Protein AF-0000000085114166 (afdb_homodimer)

Secondary structure (DSSP, 8-state):
-PPPHHHHHHHHTS-HHHHHHHHTT-S---HHHHHHHHHHHHHHT----HHHHHHTT----EEEEEES-TTSHHHHHHHHHHHHHHHHTT-EEEEEE-TT-HHHHHHHHHHHHHTT-SEEEE--S----GGGGS--S-EEEESS---TTS-EEEE-HHHHHHHHHHHHHHTT--SEEEES-TT-TT-HHHHHHHHHHHHHHHTTPPPEEE---TTS-HHHHHHHHHHHHHTT--SEEEESSHHHHHHHHHHHHHHT--TTTT-EEEEEE--HHHHHH-TT-EEEEP-HHHHHHHHHHHHHHHHH-TTSPPS-SEEEE--EEE--GGG------/-PPPHHHHHHHHTS-HHHHHHHHTT-S---HHHHHHHHHHHHHHT----HHHHHHTT----EEEEEES-TTSHHHHHHHHHHHHHHHHTT-EEEEEE-TT-HHHHHHHHHHHHHTT-SEEEE--S----GGGGS--S-EEEESS---TTS-EEEE-HHHHHHHHHHHHHHTT--SEEEES-TT-TT-HHHHHHHHHHHHHHHTTPPPEEE---TTS-HHHHHHHHHHHHHTT--SEEEESSHHHHHHHHHHHHHHT--TTTT-EEEEEE--HHHHHH-TT-EEEEP-HHHHHHHHHHHHHHHHH-TTSPPS-SEEEE--EEE--GGG------

Foldseek 3Di:
DADDLVQLCVQLVHDSVLLVCLVVVHDDDDPSSNVSSVVSCVVSVHDPDLLVVVVVVDASLEEEEEEADCVPVLVVQLVVLLQVVSVVVVHHYDYHHCHQPLVSVLVSLVVCLVSVHQEYEYEYPYADNCCVVVSLHQYEYEQFDHDPQHFYEYAQLLVQLQVQLVLLVVLPWQQEEEEEACDDPGGSLVSSVNSVVVNCVVVVGDYHYFYDYPNDDLVVLLVSLLVVVVVLRGLEYEYSAVSSQVSNVVSCVVVVHDANPSHAYEHEAPRPVCCVPVVQHKYKHIPSNVSSVVRNVSNVVCSVPVPDGDPHRYHYHYIDIDDHRRSHPPVPD/DADDLVQLCVQLVHDSVLLVCLVVVHDDDDPVSNVSSVVSCVVSVHDPDLVVVVVVVDASLEEEEEEADCVPVLVVQLVVLLQVVSVVVVHHYDYHHCHQPLVSVLVSLVVCLVVVHQEYEYEYPYADNCCVVVSLHQYEYEQFDHDPQHFYEYAQLLVQLQVQLVLLVVLPWQQEEEEEACDDPGGSLVSSVNSVVVNCVVVVGDYHYFYDYPSDDLVVLLVSLLVVVVVLRGLEYEYSAVSSQVSNVVSCVVVVHDANPSHAYEHEACRPVCCVPVVQHKYKHDPSNVSSVVRNVSNVCCSVPVPDGDPHRYHYHYIDIDDHRRSHPPVPD

Radius of gyration: 27.54 Å; Cα contacts (8 Å, |Δi|>4): 1302; chains: 2; bounding box: 67×82×69 Å

Structure (mmCIF, N/CA/C/O backbone):
data_AF-0000000085114166-model_v1
#
loop_
_entity.id
_entity.type
_entity.pdbx_description
1 polymer 'Sucrose operon repressor'
#
loop_
_atom_site.group_PDB
_atom_site.id
_atom_site.type_symbol
_atom_site.label_atom_id
_atom_site.label_alt_id
_atom_site.label_comp_id
_atom_site.label_asym_id
_atom_site.label_entity_id
_atom_site.label_seq_id
_atom_site.pdbx_PDB_ins_code
_atom_site.Cartn_x
_atom_site.Cartn_y
_atom_site.Cartn_z
_atom_site.occupancy
_atom_site.B_iso_or_equiv
_atom_site.auth_seq_id
_atom_site.auth_comp_id
_atom_site.auth_asym_id
_atom_site.auth_atom_id
_atom_site.pdbx_PDB_model_num
ATOM 1 N N . MET A 1 1 ? 19.812 26.047 12.391 1 54.47 1 MET A N 1
ATOM 2 C CA . MET A 1 1 ? 18.562 26.766 12.648 1 54.47 1 MET A CA 1
ATOM 3 C C . MET A 1 1 ? 17.844 27.094 11.336 1 54.47 1 MET A C 1
ATOM 5 O O . MET A 1 1 ? 18.5 27.328 10.312 1 54.47 1 MET A O 1
ATOM 9 N N . ARG A 1 2 ? 16.5 26.766 11.281 1 66.38 2 ARG A N 1
ATOM 10 C CA . ARG A 1 2 ? 15.727 27.125 10.094 1 66.38 2 ARG A CA 1
ATOM 11 C C . ARG A 1 2 ? 15.664 28.641 9.914 1 66.38 2 ARG A C 1
ATOM 13 O O . ARG A 1 2 ? 15.414 29.375 10.875 1 66.38 2 ARG A O 1
ATOM 20 N N . PRO A 1 3 ? 16.125 29.125 8.695 1 72.38 3 PRO A N 1
ATOM 21 C CA . PRO A 1 3 ? 16.047 30.578 8.477 1 72.38 3 PRO A CA 1
ATOM 22 C C . PRO A 1 3 ? 14.633 31.109 8.656 1 72.38 3 PRO A C 1
ATOM 24 O O . PRO A 1 3 ? 13.656 30.422 8.352 1 72.38 3 PRO A O 1
ATOM 27 N N . LYS A 1 4 ? 14.523 32.25 9.281 1 81.62 4 LYS A N 1
ATOM 28 C CA . LYS A 1 4 ? 13.25 32.938 9.5 1 81.62 4 LYS A CA 1
ATOM 29 C C . LYS A 1 4 ? 13.078 34.094 8.531 1 81.62 4 LYS A C 1
ATOM 31 O O . LYS A 1 4 ? 14.023 34.5 7.84 1 81.62 4 LYS A O 1
ATOM 36 N N . LEU A 1 5 ? 11.875 34.469 8.516 1 83.75 5 LEU A N 1
ATOM 37 C CA . LEU A 1 5 ? 11.555 35.625 7.656 1 83.75 5 LEU A CA 1
ATOM 38 C C . LEU A 1 5 ? 12.469 36.781 7.945 1 83.75 5 LEU A C 1
ATOM 40 O O . LEU A 1 5 ? 12.875 37.5 7.031 1 83.75 5 LEU A O 1
ATOM 44 N N . THR A 1 6 ? 12.875 36.906 9.172 1 86.94 6 THR A N 1
ATOM 45 C CA . THR A 1 6 ? 13.734 38 9.594 1 86.94 6 THR A CA 1
ATOM 46 C C . THR A 1 6 ? 15.141 37.844 9.008 1 86.94 6 THR A C 1
ATOM 48 O O . THR A 1 6 ? 15.797 38.844 8.688 1 86.94 6 THR A O 1
ATOM 51 N N . ASP A 1 7 ? 15.539 36.625 8.859 1 89.81 7 ASP A N 1
ATOM 52 C CA . ASP A 1 7 ? 16.844 36.375 8.273 1 89.81 7 ASP A CA 1
ATOM 53 C C . ASP A 1 7 ? 16.875 36.781 6.801 1 89.81 7 ASP A C 1
ATOM 55 O O . ASP A 1 7 ? 17.859 37.312 6.324 1 89.81 7 ASP A O 1
ATOM 59 N N . VAL A 1 8 ? 15.781 36.406 6.184 1 90.94 8 VAL A N 1
ATOM 60 C CA . VAL A 1 8 ? 15.664 36.781 4.777 1 90.94 8 VAL A CA 1
ATOM 61 C C . VAL A 1 8 ? 15.664 38.312 4.652 1 90.94 8 VAL A C 1
ATOM 63 O O . VAL A 1 8 ? 16.344 38.875 3.783 1 90.94 8 VAL A O 1
ATOM 66 N N . ALA A 1 9 ? 14.969 38.969 5.5 1 91.12 9 ALA A N 1
ATOM 67 C CA . ALA A 1 9 ? 14.883 40.406 5.492 1 91.12 9 ALA A CA 1
ATOM 68 C C . ALA A 1 9 ? 16.266 41.031 5.688 1 91.12 9 ALA A C 1
ATOM 70 O O . ALA A 1 9 ? 16.641 41.969 4.953 1 91.12 9 ALA A O 1
ATOM 71 N N . LYS A 1 10 ? 16.969 40.531 6.617 1 92.38 10 LYS A N 1
ATOM 72 C CA . LYS A 1 10 ? 18.312 41.031 6.914 1 92.38 10 LYS A CA 1
ATOM 73 C C . LYS A 1 10 ? 19.25 40.844 5.723 1 92.38 10 LYS A C 1
ATOM 75 O O . LYS A 1 10 ? 19.984 41.75 5.34 1 92.38 10 LYS A O 1
ATOM 80 N N . LYS A 1 11 ? 19.156 39.719 5.176 1 92.94 11 LYS A N 1
ATOM 81 C CA . LYS A 1 11 ? 20.031 39.375 4.062 1 92.94 11 LYS A CA 1
ATOM 82 C C . LYS A 1 11 ? 19.688 40.219 2.824 1 92.94 11 LYS A C 1
ATOM 84 O O . LYS A 1 11 ? 20.578 40.625 2.08 1 92.94 11 LYS A O 1
ATOM 89 N N . ALA A 1 12 ? 18.469 40.344 2.611 1 92.25 12 ALA A N 1
ATOM 90 C CA . ALA A 1 12 ? 17.984 41.062 1.442 1 92.25 12 ALA A CA 1
ATOM 91 C C . ALA A 1 12 ? 18.062 42.562 1.673 1 92.25 12 ALA A C 1
ATOM 93 O O . ALA A 1 12 ? 17.969 43.344 0.727 1 92.25 12 ALA A O 1
ATOM 94 N N . GLY A 1 13 ? 18.219 43.031 2.83 1 93.06 13 GLY A N 1
ATOM 95 C CA . GLY A 1 13 ? 18.281 44.469 3.164 1 93.06 13 GLY A CA 1
ATOM 96 C C . GLY A 1 13 ? 16.938 45.156 3.109 1 93.06 13 GLY A C 1
ATOM 97 O O . GLY A 1 13 ? 16.844 46.281 2.654 1 93.06 13 GLY A O 1
ATOM 98 N N . VAL A 1 14 ? 15.938 44.438 3.391 1 92.69 14 VAL A N 1
ATOM 99 C CA . VAL A 1 14 ? 14.594 45 3.373 1 92.69 14 VAL A CA 1
ATOM 100 C C . VAL A 1 14 ? 13.875 44.656 4.684 1 92.69 14 VAL A C 1
ATOM 102 O O . VAL A 1 14 ? 14.438 44 5.555 1 92.69 14 VAL A O 1
ATOM 105 N N . SER A 1 15 ? 12.727 45.281 4.895 1 88.81 15 SER A N 1
ATOM 106 C CA . SER A 1 15 ? 11.938 44.969 6.086 1 88.81 15 SER A CA 1
ATOM 107 C C . SER A 1 15 ? 11.258 43.625 5.977 1 88.81 15 SER A C 1
ATOM 109 O O . SER A 1 15 ? 11.117 43.062 4.875 1 88.81 15 SER A O 1
ATOM 111 N N . LYS A 1 16 ? 10.812 43.062 7.188 1 90.19 16 LYS A N 1
ATOM 112 C CA . LYS A 1 16 ? 10.047 41.844 7.215 1 90.19 16 LYS A CA 1
ATOM 113 C C . LYS A 1 16 ? 8.773 41.938 6.383 1 90.19 16 LYS A C 1
ATOM 115 O O . LYS A 1 16 ? 8.375 41 5.699 1 90.19 16 LYS A O 1
ATOM 120 N N . THR A 1 17 ? 8.25 43.125 6.422 1 85.38 17 THR A N 1
ATOM 121 C CA . THR A 1 17 ? 7.008 43.406 5.703 1 85.38 17 THR A CA 1
ATOM 122 C C . THR A 1 17 ? 7.227 43.312 4.195 1 85.38 17 THR A C 1
ATOM 124 O O . THR A 1 17 ? 6.387 42.781 3.473 1 85.38 17 THR A O 1
ATOM 127 N N . THR A 1 18 ? 8.359 43.812 3.826 1 86.88 18 THR A N 1
ATOM 128 C CA . THR A 1 18 ? 8.68 43.75 2.402 1 86.88 18 THR A CA 1
ATOM 129 C C . THR A 1 18 ? 8.852 42.312 1.929 1 86.88 18 THR A C 1
ATOM 131 O O . THR A 1 18 ? 8.375 41.969 0.855 1 86.88 18 THR A O 1
ATOM 134 N N . VAL A 1 19 ? 9.508 41.5 2.777 1 88.12 19 VAL A N 1
ATOM 135 C CA . VAL A 1 19 ? 9.695 40.094 2.428 1 88.12 19 VAL A CA 1
ATOM 136 C C . VAL A 1 19 ? 8.344 39.406 2.303 1 88.12 19 VAL A C 1
ATOM 138 O O . VAL A 1 19 ? 8.094 38.656 1.339 1 88.12 19 VAL A O 1
ATOM 141 N N . SER A 1 20 ? 7.477 39.719 3.213 1 81.06 20 SER A N 1
ATOM 142 C CA . SER A 1 20 ? 6.137 39.125 3.209 1 81.06 20 SER A CA 1
ATOM 143 C C . SER A 1 20 ? 5.367 39.5 1.95 1 81.06 20 SER A C 1
ATOM 145 O O . SER A 1 20 ? 4.715 38.656 1.333 1 81.06 20 SER A O 1
ATOM 147 N N . ARG A 1 21 ? 5.539 40.75 1.624 1 78.88 21 ARG A N 1
ATOM 148 C CA . ARG A 1 21 ? 4.844 41.25 0.44 1 78.88 21 ARG A CA 1
ATOM 149 C C . ARG A 1 21 ? 5.375 40.562 -0.825 1 78.88 21 ARG A C 1
ATOM 151 O O . ARG A 1 21 ? 4.605 40.25 -1.729 1 78.88 21 ARG A O 1
ATOM 158 N N . VAL A 1 22 ? 6.645 40.312 -0.895 1 80.38 22 VAL A N 1
ATOM 159 C CA . VAL A 1 22 ? 7.266 39.688 -2.055 1 80.38 22 VAL A CA 1
ATOM 160 C C . VAL A 1 22 ? 6.781 38.25 -2.178 1 80.38 22 VAL A C 1
ATOM 162 O O . VAL A 1 22 ? 6.383 37.812 -3.258 1 80.38 22 VAL A O 1
ATOM 165 N N . ILE A 1 23 ? 6.754 37.594 -1.002 1 77.62 23 ILE A N 1
ATOM 166 C CA . ILE A 1 23 ? 6.414 36.188 -0.965 1 77.62 23 ILE A CA 1
ATOM 167 C C . ILE A 1 23 ? 4.941 36 -1.325 1 77.62 23 ILE A C 1
ATOM 169 O O . ILE A 1 23 ? 4.582 35.062 -2.035 1 77.62 23 ILE A O 1
ATOM 173 N N . ASN A 1 24 ? 4.109 37 -0.962 1 70.56 24 ASN A N 1
ATOM 174 C CA . ASN A 1 24 ? 2.668 36.875 -1.152 1 70.56 24 ASN A CA 1
ATOM 175 C C . ASN A 1 24 ? 2.188 37.688 -2.348 1 70.56 24 ASN A C 1
ATOM 177 O O . ASN A 1 24 ? 0.985 37.781 -2.602 1 70.56 24 ASN A O 1
ATOM 181 N N . ASN A 1 25 ? 3.117 38.188 -3.029 1 71.69 25 ASN A N 1
ATOM 182 C CA . ASN A 1 25 ? 2.83 39 -4.207 1 71.69 25 ASN A CA 1
ATOM 183 C C . ASN A 1 25 ? 1.743 40.031 -3.926 1 71.69 25 ASN A C 1
ATOM 185 O O . ASN A 1 25 ? 0.754 40.125 -4.656 1 71.69 25 ASN A O 1
ATOM 189 N N . TYR A 1 26 ? 1.965 40.656 -2.883 1 67.69 26 TYR A N 1
ATOM 190 C CA . TYR A 1 26 ? 1.022 41.656 -2.457 1 67.69 26 TYR A CA 1
ATOM 191 C C . TYR A 1 26 ? 1.657 43.062 -2.527 1 67.69 26 TYR A C 1
ATOM 193 O O . TYR A 1 26 ? 2.814 43.219 -2.139 1 67.69 26 TYR A O 1
ATOM 201 N N . GLY A 1 27 ? 0.946 43.969 -3.15 1 65.75 27 GLY A N 1
ATOM 202 C CA . GLY A 1 27 ? 1.396 45.344 -3.234 1 65.75 27 GLY A CA 1
ATOM 203 C C . GLY A 1 27 ? 2.447 45.562 -4.305 1 65.75 27 GLY A C 1
ATOM 204 O O . GLY A 1 27 ? 2.855 44.625 -4.984 1 65.75 27 GLY A O 1
ATOM 205 N N . TYR A 1 28 ? 2.688 46.875 -4.574 1 77 28 TYR A N 1
ATOM 206 C CA . TYR A 1 28 ? 3.711 47.219 -5.555 1 77 28 TYR A CA 1
ATOM 207 C C . TYR A 1 28 ? 5.109 47.031 -4.977 1 77 28 TYR A C 1
ATOM 209 O O . TYR A 1 28 ? 5.414 47.531 -3.895 1 77 28 TYR A O 1
ATOM 217 N N . ILE A 1 29 ? 5.918 46.094 -5.496 1 80.81 29 ILE A N 1
ATOM 218 C CA . ILE A 1 29 ? 7.324 45.906 -5.152 1 80.81 29 ILE A CA 1
ATOM 219 C C . ILE A 1 29 ? 8.172 45.906 -6.422 1 80.81 29 ILE A C 1
ATOM 221 O O . ILE A 1 29 ? 7.758 45.344 -7.449 1 80.81 29 ILE A O 1
ATOM 225 N N . SER A 1 30 ? 9.242 46.719 -6.434 1 86.62 30 SER A N 1
ATOM 226 C CA . SER A 1 30 ? 10.117 46.812 -7.598 1 86.62 30 SER A CA 1
ATOM 227 C C . SER A 1 30 ? 10.727 45.438 -7.926 1 86.62 30 SER A C 1
ATOM 229 O O . SER A 1 30 ? 10.898 44.625 -7.035 1 86.62 30 SER A O 1
ATOM 231 N N . GLU A 1 31 ? 11 45.25 -9.219 1 88.25 31 GLU A N 1
ATOM 232 C CA . GLU A 1 31 ? 11.609 44 -9.664 1 88.25 31 GLU A CA 1
ATOM 233 C C . GLU A 1 31 ? 12.969 43.781 -9.008 1 88.25 31 GLU A C 1
ATOM 235 O O . GLU A 1 31 ? 13.344 42.656 -8.695 1 88.25 31 GLU A O 1
ATOM 240 N N . LYS A 1 32 ? 13.641 44.844 -8.836 1 89.69 32 LYS A N 1
ATOM 241 C CA . LYS A 1 32 ? 14.953 44.781 -8.195 1 89.69 32 LYS A CA 1
ATOM 242 C C . LYS A 1 32 ? 14.836 44.219 -6.773 1 89.69 32 LYS A C 1
ATOM 244 O O . LYS A 1 32 ? 15.609 43.344 -6.375 1 89.69 32 LYS A O 1
ATOM 249 N N . THR A 1 33 ? 13.922 44.719 -6.066 1 90 33 THR A N 1
ATOM 250 C CA . THR A 1 33 ? 13.703 44.281 -4.691 1 90 33 THR A CA 1
ATOM 251 C C . THR A 1 33 ? 13.242 42.844 -4.648 1 90 33 THR A C 1
ATOM 253 O O . THR A 1 33 ? 13.688 42.062 -3.801 1 90 33 THR A O 1
ATOM 256 N N . ARG A 1 34 ? 12.422 42.406 -5.496 1 89.62 34 ARG A N 1
ATOM 257 C CA . ARG A 1 34 ? 11.93 41.031 -5.598 1 89.62 34 ARG A CA 1
ATOM 258 C C . ARG A 1 34 ? 13.078 40.062 -5.809 1 89.62 34 ARG A C 1
ATOM 260 O O . ARG A 1 34 ? 13.148 39.031 -5.141 1 89.62 34 ARG A O 1
ATOM 267 N N . GLN A 1 35 ? 13.922 40.469 -6.695 1 91.06 35 GLN A N 1
ATOM 268 C CA . GLN A 1 35 ? 15.047 39.594 -7.008 1 91.06 35 GLN A CA 1
ATOM 269 C C . GLN A 1 35 ? 15.984 39.469 -5.812 1 91.06 35 GLN A C 1
ATOM 271 O O . GLN A 1 35 ? 16.516 38.375 -5.559 1 91.06 35 GLN A O 1
ATOM 276 N N . ARG A 1 36 ? 16.172 40.562 -5.156 1 91.5 36 ARG A N 1
ATOM 277 C CA . ARG A 1 36 ? 17.016 40.531 -3.967 1 91.5 36 ARG A CA 1
ATOM 278 C C . ARG A 1 36 ? 16.438 39.594 -2.914 1 91.5 36 ARG A C 1
ATOM 280 O O . ARG A 1 36 ? 17.188 38.844 -2.271 1 91.5 36 ARG A O 1
ATOM 287 N N . VAL A 1 37 ? 15.172 39.656 -2.768 1 90.44 37 VAL A N 1
ATOM 288 C CA . VAL A 1 37 ? 14.5 38.844 -1.774 1 90.44 37 VAL A CA 1
ATOM 289 C C . VAL A 1 37 ? 14.586 37.375 -2.18 1 90.44 37 VAL A C 1
ATOM 291 O O . VAL A 1 37 ? 14.945 36.5 -1.368 1 90.44 37 VAL A O 1
ATOM 294 N N . TYR A 1 38 ? 14.383 37.125 -3.406 1 88.5 38 TYR A N 1
ATOM 295 C CA . TYR A 1 38 ? 14.438 35.719 -3.877 1 88.5 38 TYR A CA 1
ATOM 296 C C . TYR A 1 38 ? 15.852 35.188 -3.779 1 88.5 38 TYR A C 1
ATOM 298 O O . TYR A 1 38 ? 16.047 34 -3.451 1 88.5 38 TYR A O 1
ATOM 306 N N . ARG A 1 39 ? 16.781 35.969 -4.121 1 88.81 39 ARG A N 1
ATOM 307 C CA . ARG A 1 39 ? 18.172 35.562 -3.982 1 88.81 39 ARG A CA 1
ATOM 308 C C . ARG A 1 39 ? 18.516 35.219 -2.531 1 88.81 39 ARG A C 1
ATOM 310 O O . ARG A 1 39 ? 19.188 34.219 -2.252 1 88.81 39 ARG A O 1
ATOM 317 N N . ALA A 1 40 ? 18.078 36.125 -1.661 1 89.69 40 ALA A N 1
ATOM 318 C CA . ALA A 1 40 ? 18.312 35.875 -0.234 1 89.69 40 ALA A CA 1
ATOM 319 C C . ALA A 1 40 ? 17.641 34.594 0.228 1 89.69 40 ALA A C 1
ATOM 321 O O . ALA A 1 40 ? 18.219 33.812 0.992 1 89.69 40 ALA A O 1
ATOM 322 N N . MET A 1 41 ? 16.422 34.344 -0.264 1 85.5 41 MET A N 1
ATOM 323 C CA . MET A 1 41 ? 15.695 33.156 0.082 1 85.5 41 MET A CA 1
ATOM 324 C C . MET A 1 41 ? 16.438 31.906 -0.394 1 85.5 41 MET A C 1
ATOM 326 O O . MET A 1 41 ? 16.547 30.922 0.341 1 85.5 41 MET A O 1
ATOM 330 N N . LYS A 1 42 ? 16.953 31.984 -1.532 1 81.44 42 LYS A N 1
ATOM 331 C CA . LYS A 1 42 ? 17.688 30.875 -2.121 1 81.44 42 LYS A CA 1
ATOM 332 C C . LYS A 1 42 ? 18.969 30.594 -1.348 1 81.44 42 LYS A C 1
ATOM 334 O O . LYS A 1 42 ? 19.281 29.453 -1.037 1 81.44 42 LYS A O 1
ATOM 339 N N . GLU A 1 43 ? 19.641 31.672 -1.07 1 83.38 43 GLU A N 1
ATOM 340 C CA . GLU A 1 43 ? 20.906 31.547 -0.374 1 83.38 43 GLU A CA 1
ATOM 341 C C . GLU A 1 43 ? 20.719 30.969 1.026 1 83.38 43 GLU A C 1
ATOM 343 O O . GLU A 1 43 ? 21.562 30.219 1.514 1 83.38 43 GLU A O 1
ATOM 348 N N . LEU A 1 44 ? 19.609 31.391 1.588 1 80.56 44 LEU A N 1
ATOM 349 C CA . LEU A 1 44 ? 19.359 30.953 2.953 1 80.56 44 LEU A CA 1
ATOM 350 C C . LEU A 1 44 ? 18.578 29.641 2.963 1 80.56 44 LEU A C 1
ATOM 352 O O . LEU A 1 44 ? 18.312 29.078 4.027 1 80.56 44 LEU A O 1
ATOM 356 N N . ASN A 1 45 ? 18.203 29.234 1.764 1 75.44 45 ASN A N 1
ATOM 357 C CA . ASN A 1 45 ? 17.312 28.078 1.642 1 75.44 45 ASN A CA 1
ATOM 358 C C . ASN A 1 45 ? 16.031 28.266 2.457 1 75.44 45 ASN A C 1
ATOM 360 O O . ASN A 1 45 ? 15.641 27.359 3.209 1 75.44 45 ASN A O 1
ATOM 364 N N . TYR A 1 46 ? 15.594 29.5 2.32 1 74.5 46 TYR A N 1
ATOM 365 C CA . TYR A 1 46 ? 14.398 29.859 3.062 1 74.5 46 TYR A CA 1
ATOM 366 C C . TYR A 1 46 ? 13.133 29.469 2.305 1 74.5 46 TYR A C 1
ATOM 368 O O . TYR A 1 46 ? 13.031 29.688 1.096 1 74.5 46 TYR A O 1
ATOM 376 N N . GLN A 1 47 ? 12.25 28.734 3.031 1 72.62 47 GLN A N 1
ATOM 377 C CA . GLN A 1 47 ? 10.906 28.453 2.525 1 72.62 47 GLN A CA 1
ATOM 378 C C . GLN A 1 47 ? 9.844 29.109 3.402 1 72.62 47 GLN A C 1
ATOM 380 O O . GLN A 1 47 ? 9.898 29.016 4.629 1 72.62 47 GLN A O 1
ATOM 385 N N . PRO A 1 48 ? 8.922 29.938 2.688 1 69.12 48 PRO A N 1
ATOM 386 C CA . PRO A 1 48 ? 7.859 30.562 3.48 1 69.12 48 PRO A CA 1
ATOM 387 C C . PRO A 1 48 ? 7.102 29.547 4.34 1 69.12 48 PRO A C 1
ATOM 389 O O . PRO A 1 48 ? 6.852 28.422 3.9 1 69.12 48 PRO A O 1
ATOM 392 N N . ASN A 1 49 ? 6.926 29.984 5.59 1 67.38 49 ASN A N 1
ATOM 393 C CA . ASN A 1 49 ? 6.258 29.125 6.562 1 67.38 49 ASN A CA 1
ATOM 394 C C . ASN A 1 49 ? 4.77 29 6.262 1 67.38 49 ASN A C 1
ATOM 396 O O . ASN A 1 49 ? 4.004 29.938 6.465 1 67.38 49 ASN A O 1
ATOM 400 N N . SER A 1 50 ? 4.383 27.859 5.668 1 64.75 50 SER A N 1
ATOM 401 C CA . SER A 1 50 ? 2.984 27.641 5.332 1 64.75 50 SER A CA 1
ATOM 402 C C . SER A 1 50 ? 2.096 27.719 6.57 1 64.75 50 SER A C 1
ATOM 404 O O . SER A 1 50 ? 0.942 28.156 6.48 1 64.75 50 SER A O 1
ATOM 406 N N . LEU A 1 51 ? 2.689 27.391 7.668 1 62.94 51 LEU A N 1
ATOM 407 C CA . LEU A 1 51 ? 1.935 27.422 8.914 1 62.94 51 LEU A CA 1
ATOM 408 C C . LEU A 1 51 ? 1.592 28.859 9.297 1 62.94 51 LEU A C 1
ATOM 410 O O . LEU A 1 51 ? 0.466 29.141 9.719 1 62.94 51 LEU A O 1
ATOM 414 N N . ALA A 1 52 ? 2.609 29.656 9.148 1 59.66 52 ALA A N 1
ATOM 415 C CA . ALA A 1 52 ? 2.387 31.062 9.461 1 59.66 52 ALA A CA 1
ATOM 416 C C . ALA A 1 52 ? 1.31 31.656 8.562 1 59.66 52 ALA A C 1
ATOM 418 O O . ALA A 1 52 ? 0.471 32.438 9.023 1 59.66 52 ALA A O 1
ATOM 419 N N . ARG A 1 53 ? 1.377 31.203 7.406 1 61.34 53 ARG A N 1
ATOM 420 C CA . ARG A 1 53 ? 0.398 31.688 6.441 1 61.34 53 ARG A CA 1
ATOM 421 C C . ARG A 1 53 ? -1.005 31.203 6.793 1 61.34 53 ARG A C 1
ATOM 423 O O . ARG A 1 53 ? -1.98 31.938 6.633 1 61.34 53 ARG A O 1
ATOM 430 N N . SER A 1 54 ? -1.051 30.016 7.238 1 62.38 54 SER A N 1
ATOM 431 C CA . SER A 1 54 ? -2.34 29.406 7.566 1 62.38 54 SER A CA 1
ATOM 432 C C . SER A 1 54 ? -2.979 30.094 8.773 1 62.38 54 SER A C 1
ATOM 434 O O . SER A 1 54 ? -4.203 30.156 8.875 1 62.38 54 SER A O 1
ATOM 436 N N . LEU A 1 55 ? -2.174 30.688 9.547 1 58.75 55 LEU A N 1
ATOM 437 C CA . LEU A 1 55 ? -2.674 31.375 10.727 1 58.75 55 LEU A CA 1
ATOM 438 C C . LEU A 1 55 ? -3.4 32.656 10.344 1 58.75 55 LEU A C 1
ATOM 440 O O . LEU A 1 55 ? -4.23 33.156 11.102 1 58.75 55 LEU A O 1
ATOM 444 N N . HIS A 1 56 ? -3.066 33.062 9.195 1 53.59 56 HIS A N 1
ATOM 445 C CA . HIS A 1 56 ? -3.758 34.281 8.742 1 53.59 56 HIS A CA 1
ATOM 446 C C . HIS A 1 56 ? -4.941 33.938 7.848 1 53.59 56 HIS A C 1
ATOM 448 O O . HIS A 1 56 ? -5.293 34.719 6.953 1 53.59 56 HIS A O 1
ATOM 454 N N . GLY A 1 57 ? -5.402 32.781 8.094 1 58.28 57 GLY A N 1
ATOM 455 C CA . GLY A 1 57 ? -6.652 32.406 7.453 1 58.28 57 GLY A CA 1
ATOM 456 C C . GLY A 1 57 ? -6.453 31.719 6.125 1 58.28 57 GLY A C 1
ATOM 457 O O . GLY A 1 57 ? -7.422 31.375 5.449 1 58.28 57 GLY A O 1
ATOM 458 N N . LYS A 1 58 ? -5.223 31.531 5.867 1 63.44 58 LYS A N 1
ATOM 459 C CA . LYS A 1 58 ? -4.996 30.906 4.57 1 63.44 58 LYS A CA 1
ATOM 460 C C . LYS A 1 58 ? -5.047 29.375 4.676 1 63.44 58 LYS A C 1
ATOM 462 O O . LYS A 1 58 ? -4.926 28.828 5.77 1 63.44 58 LYS A O 1
ATOM 467 N N . SER A 1 59 ? -5.406 28.734 3.635 1 79.62 59 SER A N 1
ATOM 468 C CA . SER A 1 59 ? -5.508 27.281 3.496 1 79.62 59 SER A CA 1
ATOM 469 C C . SER A 1 59 ? -4.172 26.609 3.787 1 79.62 59 SER A C 1
ATOM 471 O O . SER A 1 59 ? -3.117 27.109 3.395 1 79.62 59 SER A O 1
ATOM 473 N N . THR A 1 60 ? -4.148 25.609 4.625 1 83.25 60 THR A N 1
ATOM 474 C CA . THR A 1 60 ? -2.945 24.844 4.938 1 83.25 60 THR A CA 1
ATOM 475 C C . THR A 1 60 ? -2.553 23.953 3.764 1 83.25 60 THR A C 1
ATOM 477 O O . THR A 1 60 ? -1.434 23.438 3.715 1 83.25 60 THR A O 1
ATOM 480 N N . HIS A 1 61 ? -3.475 23.703 2.83 1 89.94 61 HIS A N 1
ATOM 481 C CA . HIS A 1 61 ? -3.297 22.797 1.702 1 89.94 61 HIS A CA 1
ATOM 482 C C . HIS A 1 61 ? -2.963 21.391 2.178 1 89.94 61 HIS A C 1
ATOM 484 O O . HIS A 1 61 ? -2.156 20.688 1.556 1 89.94 61 HIS A O 1
ATOM 490 N N . LEU A 1 62 ? -3.5 21.031 3.377 1 92 62 LEU A N 1
ATOM 491 C CA . LEU A 1 62 ? -3.416 19.672 3.924 1 92 62 LEU A CA 1
ATOM 492 C C . LEU A 1 62 ? -4.758 18.969 3.824 1 92 62 LEU A C 1
ATOM 494 O O . LEU A 1 62 ? -5.805 19.562 4.086 1 92 62 LEU A O 1
ATOM 498 N N . ILE A 1 63 ? -4.688 17.781 3.332 1 96.75 63 ILE A N 1
ATOM 499 C CA . ILE A 1 63 ? -5.883 16.953 3.26 1 96.75 63 ILE A CA 1
ATOM 500 C C . ILE A 1 63 ? -5.672 15.672 4.07 1 96.75 63 ILE A C 1
ATOM 502 O O . ILE A 1 63 ? -4.629 15.023 3.963 1 96.75 63 ILE A O 1
ATOM 506 N N . GLY A 1 64 ? -6.598 15.352 4.988 1 97.19 64 GLY A N 1
ATOM 507 C CA . GLY A 1 64 ? -6.574 14.086 5.691 1 97.19 64 GLY A CA 1
ATOM 508 C C . GLY A 1 64 ? -7.152 12.938 4.879 1 97.19 64 GLY A C 1
ATOM 509 O O . GLY A 1 64 ? -8.188 13.102 4.223 1 97.19 64 GLY A O 1
ATOM 510 N N . ILE A 1 65 ? -6.453 11.859 4.855 1 97.88 65 ILE A N 1
ATOM 511 C CA . ILE A 1 65 ? -6.93 10.641 4.207 1 97.88 65 ILE A CA 1
ATOM 512 C C . ILE A 1 65 ? -7.074 9.531 5.242 1 97.88 65 ILE A C 1
ATOM 514 O O . ILE A 1 65 ? -6.082 9.062 5.809 1 97.88 65 ILE A O 1
ATOM 518 N N . ILE A 1 66 ? -8.297 9.047 5.496 1 96.75 66 ILE A N 1
ATOM 519 C CA . ILE A 1 66 ? -8.555 8.008 6.488 1 96.75 66 ILE A CA 1
ATOM 520 C C . ILE A 1 66 ? -9.039 6.742 5.797 1 96.75 66 ILE A C 1
ATOM 522 O O . ILE A 1 66 ? -10.172 6.688 5.309 1 96.75 66 ILE A O 1
ATOM 526 N N . PHE A 1 67 ? -8.281 5.746 5.766 1 95.94 67 PHE A N 1
ATOM 527 C CA . PHE A 1 67 ? -8.609 4.453 5.176 1 95.94 67 PHE A CA 1
ATOM 528 C C . PHE A 1 67 ? -8.18 3.312 6.09 1 95.94 67 PHE A C 1
ATOM 530 O O . PHE A 1 67 ? -7.414 3.523 7.031 1 95.94 67 PHE A O 1
ATOM 537 N N . PRO A 1 68 ? -8.625 2.109 5.82 1 93.44 68 PRO A N 1
ATOM 538 C CA . PRO A 1 68 ? -8.344 1.004 6.742 1 93.44 68 PRO A CA 1
ATOM 539 C C . PRO A 1 68 ? -6.867 0.629 6.789 1 93.44 68 PRO A C 1
ATOM 541 O O . PRO A 1 68 ? -6.305 0.452 7.875 1 93.44 68 PRO A O 1
ATOM 544 N N . SER A 1 69 ? -6.281 0.391 5.641 1 94.81 69 SER A N 1
ATOM 545 C CA . SER A 1 69 ? -4.891 -0.048 5.586 1 94.81 69 SER A CA 1
ATOM 546 C C . SER A 1 69 ? -4.336 0.057 4.168 1 94.81 69 SER A C 1
ATOM 548 O O . SER A 1 69 ? -4.961 -0.41 3.215 1 94.81 69 SER A O 1
ATOM 550 N N . ILE A 1 70 ? -3.145 0.593 4.059 1 96.5 70 ILE A N 1
ATOM 551 C CA . ILE A 1 70 ? -2.545 0.696 2.734 1 96.5 70 ILE A CA 1
ATOM 552 C C . ILE A 1 70 ? -1.807 -0.598 2.398 1 96.5 70 ILE A C 1
ATOM 554 O O . ILE A 1 70 ? -1.228 -0.728 1.318 1 96.5 70 ILE A O 1
ATOM 558 N N . MET A 1 71 ? -1.856 -1.601 3.311 1 96.06 71 MET A N 1
ATOM 559 C CA . MET A 1 71 ? -1.325 -2.918 2.973 1 96.06 71 MET A CA 1
ATOM 560 C C . MET A 1 71 ? -2.281 -3.668 2.051 1 96.06 71 MET A C 1
ATOM 562 O O . MET A 1 71 ? -1.896 -4.656 1.42 1 96.06 71 MET A O 1
ATOM 566 N N . ASN A 1 72 ? -3.547 -3.283 2.113 1 95.69 72 ASN A N 1
ATOM 567 C CA . ASN A 1 72 ? -4.5 -3.768 1.12 1 95.69 72 ASN A CA 1
ATOM 568 C C . ASN A 1 72 ? -4.297 -3.088 -0.231 1 95.69 72 ASN A C 1
ATOM 570 O O . ASN A 1 72 ? -4.406 -1.865 -0.338 1 95.69 72 ASN A O 1
ATOM 574 N N . PRO A 1 73 ? -4.027 -3.896 -1.258 1 97.75 73 PRO A N 1
ATOM 575 C CA . PRO A 1 73 ? -3.701 -3.295 -2.553 1 97.75 73 PRO A CA 1
ATOM 576 C C . PRO A 1 73 ? -4.801 -2.371 -3.068 1 97.75 73 PRO A C 1
ATOM 578 O O . PRO A 1 73 ? -4.52 -1.416 -3.797 1 97.75 73 PRO A O 1
ATOM 581 N N . PHE A 1 74 ? -6.043 -2.639 -2.695 1 97.25 74 PHE A N 1
ATOM 582 C CA . PHE A 1 74 ? -7.156 -1.803 -3.133 1 97.25 74 PHE A CA 1
ATOM 583 C C . PHE A 1 74 ? -7.027 -0.393 -2.57 1 97.25 74 PHE A C 1
ATOM 585 O O . PHE A 1 74 ? -7.062 0.586 -3.318 1 97.25 74 PHE A O 1
ATOM 592 N N . TYR A 1 75 ? -6.809 -0.287 -1.331 1 97.31 75 TYR A N 1
ATOM 593 C CA . TYR A 1 75 ? -6.688 1.017 -0.687 1 97.31 75 TYR A CA 1
ATOM 594 C C . TYR A 1 75 ? -5.363 1.681 -1.046 1 97.31 75 TYR A C 1
ATOM 596 O O . TYR A 1 75 ? -5.289 2.904 -1.178 1 97.31 75 TYR A O 1
ATOM 604 N N . ALA A 1 76 ? -4.316 0.883 -1.176 1 98.12 76 ALA A N 1
ATOM 605 C CA . ALA A 1 76 ? -3.027 1.44 -1.571 1 98.12 76 ALA A CA 1
ATOM 606 C C . ALA A 1 76 ? -3.125 2.148 -2.92 1 98.12 76 ALA A C 1
ATOM 608 O O . ALA A 1 76 ? -2.613 3.26 -3.082 1 98.12 76 ALA A O 1
ATOM 609 N N . GLU A 1 77 ? -3.768 1.492 -3.84 1 98.31 77 GLU A N 1
ATOM 610 C CA . GLU A 1 77 ? -3.904 2.066 -5.176 1 98.31 77 GLU A CA 1
ATOM 611 C C . GLU A 1 77 ? -4.789 3.311 -5.152 1 98.31 77 GLU A C 1
ATOM 613 O O . GLU A 1 77 ? -4.465 4.316 -5.785 1 98.31 77 GLU A O 1
ATOM 618 N N . LEU A 1 78 ? -5.887 3.238 -4.457 1 98.31 78 LEU A N 1
ATOM 619 C CA . LEU A 1 78 ? -6.773 4.395 -4.359 1 98.31 78 LEU A CA 1
ATOM 620 C C . LEU A 1 78 ? -6.055 5.574 -3.719 1 98.31 78 LEU A C 1
ATOM 622 O O . LEU A 1 78 ? -6.098 6.691 -4.242 1 98.31 78 LEU A O 1
ATOM 626 N N . VAL A 1 79 ? -5.375 5.352 -2.621 1 98 79 VAL A N 1
ATOM 627 C CA . VAL A 1 79 ? -4.684 6.406 -1.889 1 98 79 VAL A CA 1
ATOM 628 C C . VAL A 1 79 ? -3.588 7.012 -2.762 1 98 79 VAL A C 1
ATOM 630 O O . VAL A 1 79 ? -3.383 8.227 -2.76 1 98 79 VAL A O 1
ATOM 633 N N . GLN A 1 80 ? -2.887 6.176 -3.49 1 97.5 80 GLN A N 1
ATOM 634 C CA . GLN A 1 80 ? -1.839 6.691 -4.367 1 97.5 80 GLN A CA 1
ATOM 635 C C . GLN A 1 80 ? -2.42 7.605 -5.438 1 97.5 80 GLN A C 1
ATOM 637 O O . GLN A 1 80 ? -1.872 8.68 -5.707 1 97.5 80 GLN A O 1
ATOM 642 N N . ARG A 1 81 ? -3.477 7.191 -6.055 1 97.44 81 ARG A N 1
ATOM 643 C CA . ARG A 1 81 ? -4.105 8 -7.094 1 97.44 81 ARG A CA 1
ATOM 644 C C . ARG A 1 81 ? -4.598 9.328 -6.527 1 97.44 81 ARG A C 1
ATOM 646 O O . ARG A 1 81 ? -4.445 10.375 -7.16 1 97.44 81 ARG A O 1
ATOM 653 N N . VAL A 1 82 ? -5.164 9.258 -5.363 1 97.81 82 VAL A N 1
ATOM 654 C CA . VAL A 1 82 ? -5.641 10.461 -4.688 1 97.81 82 VAL A CA 1
ATOM 655 C C . VAL A 1 82 ? -4.461 11.375 -4.375 1 97.81 82 VAL A C 1
ATOM 657 O O . VAL A 1 82 ? -4.523 12.586 -4.617 1 97.81 82 VAL A O 1
ATOM 660 N N . GLU A 1 83 ? -3.406 10.797 -3.799 1 97 83 GLU A N 1
ATOM 661 C CA . GLU A 1 83 ? -2.217 11.562 -3.436 1 97 83 GLU A CA 1
ATOM 662 C C . GLU A 1 83 ? -1.621 12.266 -4.652 1 97 83 GLU A C 1
ATOM 664 O O . GLU A 1 83 ? -1.282 13.453 -4.59 1 97 83 GLU A O 1
ATOM 669 N N . GLU A 1 84 ? -1.521 11.562 -5.746 1 94.31 84 GLU A N 1
ATOM 670 C CA . GLU A 1 84 ? -0.938 12.125 -6.965 1 94.31 84 GLU A CA 1
ATOM 671 C C . GLU A 1 84 ? -1.764 13.297 -7.488 1 94.31 84 GLU A C 1
ATOM 673 O O . GLU A 1 84 ? -1.214 14.336 -7.844 1 94.31 84 GLU A O 1
ATOM 678 N N . LYS A 1 85 ? -3.01 13.125 -7.488 1 95.5 85 LYS A N 1
ATOM 679 C CA . LYS A 1 85 ? -3.895 14.172 -8 1 95.5 85 LYS A CA 1
ATOM 680 C C . LYS A 1 85 ? -3.902 15.383 -7.074 1 95.5 85 LYS A C 1
ATOM 682 O O . LYS A 1 85 ? -3.957 16.531 -7.543 1 95.5 85 LYS A O 1
ATOM 687 N N . LEU A 1 86 ? -3.908 15.164 -5.781 1 95.94 86 LEU A N 1
ATOM 688 C CA . LEU A 1 86 ? -3.873 16.266 -4.824 1 95.94 86 LEU A CA 1
ATOM 689 C C . LEU A 1 86 ? -2.541 17 -4.887 1 95.94 86 LEU A C 1
ATOM 691 O O . LEU A 1 86 ? -2.496 18.219 -4.75 1 95.94 86 LEU A O 1
ATOM 695 N N . PHE A 1 87 ? -1.476 16.234 -5.098 1 92.06 87 PHE A N 1
ATOM 696 C CA . PHE A 1 87 ? -0.168 16.859 -5.27 1 92.06 87 PHE A CA 1
ATOM 697 C C . PHE A 1 87 ? -0.178 17.828 -6.445 1 92.06 87 PHE A C 1
ATOM 699 O O . PHE A 1 87 ? 0.295 18.953 -6.332 1 92.06 87 PHE A O 1
ATOM 706 N N . ASP A 1 88 ? -0.74 17.391 -7.5 1 91 88 ASP A N 1
ATOM 707 C CA . ASP A 1 88 ? -0.825 18.219 -8.703 1 91 88 ASP A CA 1
ATOM 708 C C . ASP A 1 88 ? -1.649 19.469 -8.453 1 91 88 ASP A C 1
ATOM 710 O O . ASP A 1 88 ? -1.427 20.5 -9.086 1 91 88 ASP A O 1
ATOM 714 N N . ALA A 1 89 ? -2.527 19.375 -7.5 1 92 89 ALA A N 1
ATOM 715 C CA . ALA A 1 89 ? -3.389 20.516 -7.16 1 92 89 ALA A CA 1
ATOM 716 C C . ALA A 1 89 ? -2.764 21.375 -6.066 1 92 89 ALA A C 1
ATOM 718 O O . ALA A 1 89 ? -3.373 22.344 -5.602 1 92 89 ALA A O 1
ATOM 719 N N . GLY A 1 90 ? -1.547 20.984 -5.617 1 89.94 90 GLY A N 1
ATOM 720 C CA . GLY A 1 90 ? -0.824 21.781 -4.641 1 89.94 90 GLY A CA 1
ATOM 721 C C . GLY A 1 90 ? -1.138 21.391 -3.207 1 89.94 90 GLY A C 1
ATOM 722 O O . GLY A 1 90 ? -0.824 22.125 -2.273 1 89.94 90 GLY A O 1
ATOM 723 N N . TYR A 1 91 ? -1.849 20.219 -3.035 1 92.75 91 TYR A N 1
ATOM 724 C CA . TYR A 1 91 ? -2.188 19.734 -1.698 1 92.75 91 TYR A CA 1
ATOM 725 C C . TYR A 1 91 ? -1.248 18.625 -1.264 1 92.75 91 TYR A C 1
ATOM 727 O O . TYR A 1 91 ? -0.598 17.984 -2.1 1 92.75 91 TYR A O 1
ATOM 735 N N . LYS A 1 92 ? -1.221 18.484 0.016 1 92.06 92 LYS A N 1
ATOM 736 C CA . LYS A 1 92 ? -0.513 17.375 0.653 1 92.06 92 LYS A CA 1
ATOM 737 C C . LYS A 1 92 ? -1.464 16.516 1.483 1 92.06 92 LYS A C 1
ATOM 739 O O . LYS A 1 92 ? -2.533 16.984 1.887 1 92.06 92 LYS A O 1
ATOM 744 N N . ILE A 1 93 ? -0.96 15.305 1.69 1 96 93 ILE A N 1
ATOM 745 C CA . ILE A 1 93 ? -1.932 14.461 2.381 1 96 93 ILE A CA 1
ATOM 746 C C . ILE A 1 93 ? -1.335 13.953 3.691 1 96 93 ILE A C 1
ATOM 748 O O . ILE A 1 93 ? -0.145 13.641 3.758 1 96 93 ILE A O 1
ATOM 752 N N . ILE A 1 94 ? -2.129 13.977 4.723 1 95.69 94 ILE A N 1
ATOM 753 C CA . ILE A 1 94 ? -1.859 13.266 5.969 1 95.69 94 ILE A CA 1
ATOM 754 C C . ILE A 1 94 ? -2.516 11.883 5.926 1 95.69 94 ILE A C 1
ATOM 756 O O . ILE A 1 94 ? -3.736 11.773 5.785 1 95.69 94 ILE A O 1
ATOM 760 N N . LEU A 1 95 ? -1.702 10.836 5.992 1 97.12 95 LEU A N 1
ATOM 761 C CA . LEU A 1 95 ? -2.186 9.461 5.895 1 97.12 95 LEU A CA 1
ATOM 762 C C . LEU A 1 95 ? -2.615 8.938 7.262 1 97.12 95 LEU A C 1
ATOM 764 O O . LEU A 1 95 ? -1.85 9.008 8.227 1 97.12 95 LEU A O 1
ATOM 768 N N . CYS A 1 96 ? -3.855 8.438 7.332 1 96.06 96 CYS A N 1
ATOM 769 C CA . CYS A 1 96 ? -4.422 7.891 8.555 1 96.06 96 CYS A CA 1
ATOM 770 C C . CYS A 1 96 ? -4.938 6.473 8.328 1 96.06 96 CYS A C 1
ATOM 772 O O . CYS A 1 96 ? -5.973 6.281 7.691 1 96.06 96 CYS A O 1
ATOM 774 N N . ASN A 1 97 ? -4.281 5.504 8.898 1 94.19 97 ASN A N 1
ATOM 775 C CA . ASN A 1 97 ? -4.723 4.113 8.836 1 94.19 97 ASN A CA 1
ATOM 776 C C . ASN A 1 97 ? -5.598 3.754 10.039 1 94.19 97 ASN A C 1
ATOM 778 O O . ASN A 1 97 ? -5.082 3.443 11.117 1 94.19 97 ASN A O 1
ATOM 782 N N . SER A 1 98 ? -6.855 3.672 9.836 1 90.94 98 SER A N 1
ATOM 783 C CA . SER A 1 98 ? -7.797 3.545 10.945 1 90.94 98 SER A CA 1
ATOM 784 C C . SER A 1 98 ? -7.992 2.084 11.336 1 90.94 98 SER A C 1
ATOM 786 O O . SER A 1 98 ? -8.492 1.79 12.422 1 90.94 98 SER A O 1
ATOM 788 N N . ALA A 1 99 ? -7.59 1.204 10.477 1 84.44 99 ALA A N 1
ATOM 789 C CA . ALA A 1 99 ? -7.883 -0.202 10.742 1 84.44 99 ALA A CA 1
ATOM 790 C C . ALA A 1 99 ? -9.344 -0.39 11.141 1 84.44 99 ALA A C 1
ATOM 792 O O . ALA A 1 99 ? -10.234 0.283 10.602 1 84.44 99 ALA A O 1
ATOM 793 N N . GLN A 1 100 ? -9.719 -1.353 11.836 1 84.38 100 GLN A N 1
ATOM 794 C CA . GLN A 1 100 ? -11.07 -1.562 12.352 1 84.38 100 GLN A CA 1
ATOM 795 C C . GLN A 1 100 ? -11.203 -1.04 13.773 1 84.38 100 GLN A C 1
ATOM 797 O O . GLN A 1 100 ? -11.828 -1.683 14.625 1 84.38 100 GLN A O 1
ATOM 802 N N . ASN A 1 101 ? -10.547 0.138 14.016 1 89.81 101 ASN A N 1
ATOM 803 C CA . ASN A 1 101 ? -10.484 0.717 15.352 1 89.81 101 ASN A CA 1
ATOM 804 C C . ASN A 1 101 ? -11.195 2.064 15.414 1 89.81 101 ASN A C 1
ATOM 806 O O . ASN A 1 101 ? -10.648 3.082 14.992 1 89.81 101 ASN A O 1
ATOM 810 N N . LYS A 1 102 ? -12.375 2.096 16.016 1 91.25 102 LYS A N 1
ATOM 811 C CA . LYS A 1 102 ? -13.203 3.295 16.109 1 91.25 102 LYS A CA 1
ATOM 812 C C . LYS A 1 102 ? -12.492 4.398 16.875 1 91.25 102 LYS A C 1
ATOM 814 O O . LYS A 1 102 ? -12.555 5.57 16.5 1 91.25 102 LYS A O 1
ATOM 819 N N . LYS A 1 103 ? -11.906 3.988 17.953 1 91.12 103 LYS A N 1
ATOM 820 C CA . LYS A 1 103 ? -11.211 4.969 18.781 1 91.12 103 LYS A CA 1
ATOM 821 C C . LYS A 1 103 ? -10.078 5.633 18.016 1 91.12 103 LYS A C 1
ATOM 823 O O . LYS A 1 103 ? -9.898 6.852 18.078 1 91.12 103 LYS A O 1
ATOM 828 N N . LYS A 1 104 ? -9.352 4.832 17.328 1 90.94 104 LYS A N 1
ATOM 829 C CA . LYS A 1 104 ? -8.25 5.355 16.531 1 90.94 104 LYS A CA 1
ATOM 830 C C . LYS A 1 104 ? -8.766 6.324 15.469 1 90.94 104 LYS A C 1
ATOM 832 O O . LYS A 1 104 ? -8.156 7.367 15.227 1 90.94 104 LYS A O 1
ATOM 837 N N . GLU A 1 105 ? -9.82 5.945 14.875 1 93.31 105 GLU A N 1
ATOM 838 C CA . GLU A 1 105 ? -10.43 6.785 13.844 1 93.31 105 GLU A CA 1
ATOM 839 C C . GLU A 1 105 ? -10.867 8.125 14.422 1 93.31 105 GLU A C 1
ATOM 841 O O . GLU A 1 105 ? -10.664 9.172 13.805 1 93.31 105 GLU A O 1
ATOM 846 N N . ARG A 1 106 ? -11.438 8.148 15.578 1 89.69 106 ARG A N 1
ATOM 847 C CA . ARG A 1 106 ? -11.844 9.375 16.266 1 89.69 106 ARG A CA 1
ATOM 848 C C . ARG A 1 106 ? -10.633 10.242 16.578 1 89.69 106 ARG A C 1
ATOM 850 O O . ARG A 1 106 ? -10.68 11.469 16.406 1 89.69 106 ARG A O 1
ATOM 857 N N . ASP A 1 107 ? -9.664 9.57 17.031 1 88 107 ASP A N 1
ATOM 858 C CA . ASP A 1 107 ? -8.43 10.289 17.344 1 88 107 ASP A CA 1
ATOM 859 C C . ASP A 1 107 ? -7.844 10.953 16.094 1 88 107 ASP A C 1
ATOM 861 O O . ASP A 1 107 ? -7.316 12.062 16.172 1 88 107 ASP A O 1
ATOM 865 N N . TYR A 1 108 ? -7.957 10.273 14.961 1 90.69 108 TYR A N 1
ATOM 866 C CA . TYR A 1 108 ? -7.504 10.859 13.703 1 90.69 108 TYR A CA 1
ATOM 867 C C . TYR A 1 108 ? -8.305 12.109 13.367 1 90.69 108 TYR A C 1
ATOM 869 O O . TYR A 1 108 ? -7.734 13.125 12.953 1 90.69 108 TYR A O 1
ATOM 877 N N . LEU A 1 109 ? -9.594 12.039 13.531 1 89.31 109 LEU A N 1
ATOM 878 C CA . LEU A 1 109 ? -10.445 13.172 13.219 1 89.31 109 LEU A CA 1
ATOM 879 C C . LEU A 1 109 ? -10.07 14.383 14.062 1 89.31 109 LEU A C 1
ATOM 881 O O . LEU A 1 109 ? -9.906 15.492 13.539 1 89.31 109 LEU A O 1
ATOM 885 N N . LYS A 1 110 ? -9.867 14.18 15.328 1 83.75 110 LYS A N 1
ATOM 886 C CA . LYS A 1 110 ? -9.469 15.25 16.234 1 83.75 110 LYS A CA 1
ATOM 887 C C . LYS A 1 110 ? -8.125 15.844 15.836 1 83.75 110 LYS A C 1
ATOM 889 O O . LYS A 1 110 ? -7.957 17.062 15.82 1 83.75 110 LYS A O 1
ATOM 894 N N . MET A 1 111 ? -7.262 14.977 15.523 1 85.19 111 MET A N 1
ATOM 895 C CA . MET A 1 111 ? -5.918 15.391 15.133 1 85.19 111 MET A CA 1
ATOM 896 C C . MET A 1 111 ? -5.957 16.203 13.844 1 85.19 111 MET A C 1
ATOM 898 O O . MET A 1 111 ? -5.281 17.234 13.734 1 85.19 111 MET A O 1
ATOM 902 N N . LEU A 1 112 ? -6.711 15.797 12.891 1 89.44 112 LEU A N 1
ATOM 903 C CA . LEU A 1 112 ? -6.812 16.484 11.609 1 89.44 112 LEU A CA 1
ATOM 904 C C . LEU A 1 112 ? -7.426 17.875 11.789 1 89.44 112 LEU A C 1
ATOM 906 O O . LEU A 1 112 ? -6.973 18.844 11.172 1 89.44 112 LEU A O 1
ATOM 910 N N . ILE A 1 113 ? -8.383 17.953 12.641 1 83.5 113 ILE A N 1
ATOM 911 C CA . ILE A 1 113 ? -9.016 19.234 12.953 1 83.5 113 ILE A CA 1
ATOM 912 C C . ILE A 1 113 ? -7.992 20.156 13.617 1 83.5 113 ILE A C 1
ATOM 914 O O . ILE A 1 113 ? -7.859 21.328 13.242 1 83.5 113 ILE A O 1
ATOM 918 N N . ALA A 1 114 ? -7.32 19.594 14.57 1 77.44 114 ALA A N 1
ATOM 919 C CA . ALA A 1 114 ? -6.324 20.344 15.312 1 77.44 114 ALA A CA 1
ATOM 920 C C . ALA A 1 114 ? -5.238 20.891 14.383 1 77.44 114 ALA A C 1
ATOM 922 O O . ALA A 1 114 ? -4.664 21.953 14.633 1 77.44 114 ALA A O 1
ATOM 923 N N . ASN A 1 115 ? -5.023 20.203 13.266 1 81.25 115 ASN A N 1
ATOM 924 C CA . ASN A 1 115 ? -3.977 20.609 12.328 1 81.25 115 ASN A CA 1
ATOM 925 C C . ASN A 1 115 ? -4.535 21.453 11.188 1 81.25 115 ASN A C 1
ATOM 927 O O . ASN A 1 115 ? -3.844 21.719 10.203 1 81.25 115 ASN A O 1
ATOM 931 N N . GLN A 1 116 ? -5.738 21.766 11.312 1 81.62 116 GLN A N 1
ATOM 932 C CA . GLN A 1 116 ? -6.406 22.688 10.406 1 81.62 116 GLN A CA 1
ATOM 933 C C . GLN A 1 116 ? -6.336 22.203 8.961 1 81.62 116 GLN A C 1
ATOM 935 O O . GLN A 1 116 ? -5.988 22.953 8.055 1 81.62 116 GLN A O 1
ATOM 940 N N . VAL A 1 117 ? -6.559 20.906 8.766 1 90.31 117 VAL A N 1
ATOM 941 C CA . VAL A 1 117 ? -6.605 20.406 7.395 1 90.31 117 VAL A CA 1
ATOM 942 C C . VAL A 1 117 ? -7.766 21.062 6.648 1 90.31 117 VAL A C 1
ATOM 944 O O . VAL A 1 117 ? -8.766 21.453 7.258 1 90.31 117 VAL A O 1
ATOM 947 N N . ASP A 1 118 ? -7.574 21.156 5.34 1 92.75 118 ASP A N 1
ATOM 948 C CA . ASP A 1 118 ? -8.602 21.812 4.535 1 92.75 118 ASP A CA 1
ATOM 949 C C . ASP A 1 118 ? -9.781 20.891 4.289 1 92.75 118 ASP A C 1
ATOM 951 O O . ASP A 1 118 ? -10.898 21.344 4.031 1 92.75 118 ASP A O 1
ATOM 955 N N . GLY A 1 119 ? -9.578 19.641 4.324 1 95.75 119 GLY A N 1
ATOM 956 C CA . GLY A 1 119 ? -10.617 18.656 4.082 1 95.75 119 GLY A CA 1
ATOM 957 C C . GLY A 1 119 ? -10.164 17.234 4.359 1 95.75 119 GLY A C 1
ATOM 958 O O . GLY A 1 119 ? -8.992 17 4.68 1 95.75 119 GLY A O 1
ATOM 959 N N . ILE A 1 120 ? -11.148 16.297 4.309 1 96.81 120 ILE A N 1
ATOM 960 C CA . ILE A 1 120 ? -10.875 14.906 4.621 1 96.81 120 ILE A CA 1
ATOM 961 C C . ILE A 1 120 ? -11.531 14.008 3.576 1 96.81 120 ILE A C 1
ATOM 963 O O . ILE A 1 120 ? -12.664 14.25 3.154 1 96.81 120 ILE A O 1
ATOM 967 N N . ILE A 1 121 ? -10.828 13.086 3.072 1 97.94 121 ILE A N 1
ATOM 968 C CA . ILE A 1 121 ? -11.398 11.953 2.352 1 97.94 121 ILE A CA 1
ATOM 969 C C . ILE A 1 121 ? -11.359 10.703 3.234 1 97.94 121 ILE A C 1
ATOM 971 O O . ILE A 1 121 ? -10.289 10.305 3.711 1 97.94 121 ILE A O 1
ATOM 975 N N . ALA A 1 122 ? -12.516 10.109 3.473 1 96 122 ALA A N 1
ATOM 976 C CA . ALA A 1 122 ? -12.594 8.984 4.398 1 96 122 ALA A CA 1
ATOM 977 C C . ALA A 1 122 ? -13.266 7.781 3.74 1 96 122 ALA A C 1
ATOM 979 O O . ALA A 1 122 ? -14.273 7.93 3.041 1 96 122 ALA A O 1
ATOM 980 N N . GLY A 1 123 ? -12.648 6.641 3.752 1 93.5 123 GLY A N 1
ATOM 981 C CA . GLY A 1 123 ? -13.188 5.34 3.398 1 93.5 123 GLY A CA 1
ATOM 982 C C . GLY A 1 123 ? -12.898 4.273 4.438 1 93.5 123 GLY A C 1
ATOM 983 O O . GLY A 1 123 ? -12.023 3.428 4.238 1 93.5 123 GLY A O 1
ATOM 984 N N . THR A 1 124 ? -13.648 4.258 5.559 1 87.06 124 THR A N 1
ATOM 985 C CA . THR A 1 124 ? -13.352 3.402 6.699 1 87.06 124 THR A CA 1
ATOM 986 C C . THR A 1 124 ? -14.453 2.359 6.891 1 87.06 124 THR A C 1
ATOM 988 O O . THR A 1 124 ? -15.508 2.438 6.258 1 87.06 124 THR A O 1
ATOM 991 N N . HIS A 1 125 ? -14.156 1.403 7.703 1 80 125 HIS A N 1
ATOM 992 C CA . HIS A 1 125 ? -15.109 0.329 7.953 1 80 125 HIS A CA 1
ATOM 993 C C . HIS A 1 125 ? -15.938 0.609 9.195 1 80 125 HIS A C 1
ATOM 995 O O . HIS A 1 125 ? -16.938 -0.067 9.445 1 80 125 HIS A O 1
ATOM 1001 N N . ASN A 1 126 ? -15.492 1.628 9.93 1 78.62 126 ASN A N 1
ATOM 1002 C CA . ASN A 1 126 ? -16.125 1.857 11.227 1 78.62 126 ASN A CA 1
ATOM 1003 C C . ASN A 1 126 ? -17.438 2.631 11.086 1 78.62 126 ASN A C 1
ATOM 1005 O O . ASN A 1 126 ? -17.5 3.607 10.336 1 78.62 126 ASN A O 1
ATOM 1009 N N . LEU A 1 127 ? -18.469 2.166 11.703 1 76.06 127 LEU A N 1
ATOM 1010 C CA . LEU A 1 127 ? -19.781 2.797 11.641 1 76.06 127 LEU A CA 1
ATOM 1011 C C . LEU A 1 127 ? -20.094 3.533 12.938 1 76.06 127 LEU A C 1
ATOM 1013 O O . LEU A 1 127 ? -19.531 3.223 13.984 1 76.06 127 LEU A O 1
ATOM 1017 N N . GLY A 1 128 ? -20.844 4.504 12.789 1 77.94 128 GLY A N 1
ATOM 1018 C CA . GLY A 1 128 ? -21.391 5.152 13.977 1 77.94 128 GLY A CA 1
ATOM 1019 C C . GLY A 1 128 ? -20.438 6.148 14.602 1 77.94 128 GLY A C 1
ATOM 1020 O O . GLY A 1 128 ? -20.453 6.352 15.812 1 77.94 128 GLY A O 1
ATOM 1021 N N . ILE A 1 129 ? -19.5 6.625 13.898 1 85.94 129 ILE A N 1
ATOM 1022 C CA . ILE A 1 129 ? -18.609 7.66 14.406 1 85.94 129 ILE A CA 1
ATOM 1023 C C . ILE A 1 129 ? -19.281 9.023 14.312 1 85.94 129 ILE A C 1
ATOM 1025 O O . ILE A 1 129 ? -19.266 9.656 13.25 1 85.94 129 ILE A O 1
ATOM 1029 N N . GLU A 1 130 ? -19.734 9.539 15.344 1 84 130 GLU A N 1
ATOM 1030 C CA . GLU A 1 130 ? -20.562 10.734 15.391 1 84 130 GLU A CA 1
ATOM 1031 C C . GLU A 1 130 ? -19.75 11.992 15.078 1 84 130 GLU A C 1
ATOM 1033 O O . GLU A 1 130 ? -20.312 12.992 14.609 1 84 130 GLU A O 1
ATOM 1038 N N . GLU A 1 131 ? -18.5 11.852 15.32 1 83.38 131 GLU A N 1
ATOM 1039 C CA . GLU A 1 131 ? -17.625 13.008 15.125 1 83.38 131 GLU A CA 1
ATOM 1040 C C . GLU A 1 131 ? -17.672 13.5 13.68 1 83.38 131 GLU A C 1
ATOM 1042 O O . GLU A 1 131 ? -17.469 14.688 13.422 1 83.38 131 GLU A O 1
ATOM 1047 N N . TYR A 1 132 ? -18.031 12.641 12.727 1 88.62 132 TYR A N 1
ATOM 1048 C CA . TYR A 1 132 ? -18.094 13.031 11.32 1 88.62 132 TYR A CA 1
ATOM 1049 C C . TYR A 1 132 ? -19.188 14.07 11.102 1 88.62 132 TYR A C 1
ATOM 1051 O O . TYR A 1 132 ? -19.109 14.867 10.156 1 88.62 132 TYR A O 1
ATOM 1059 N N . LYS A 1 133 ? -20.141 14.141 11.914 1 82.44 133 LYS A N 1
ATOM 1060 C CA . LYS A 1 133 ? -21.266 15.055 11.773 1 82.44 133 LYS A CA 1
ATOM 1061 C C . LYS A 1 133 ? -20.891 16.469 12.227 1 82.44 133 LYS A C 1
ATOM 1063 O O . LYS A 1 133 ? -21.5 17.438 11.797 1 82.44 133 LYS A O 1
ATOM 1068 N N . ASN A 1 134 ? -19.859 16.562 13.008 1 76.69 134 ASN A N 1
ATOM 1069 C CA . ASN A 1 134 ? -19.594 17.828 13.68 1 76.69 134 ASN A CA 1
ATOM 1070 C C . ASN A 1 134 ? -18.188 18.344 13.406 1 76.69 134 ASN A C 1
ATOM 1072 O O . ASN A 1 134 ? -17.672 19.203 14.133 1 76.69 134 ASN A O 1
ATOM 1076 N N . VAL A 1 135 ? -17.562 17.797 12.414 1 74.62 135 VAL A N 1
ATOM 1077 C CA . VAL A 1 135 ? -16.156 18.109 12.18 1 74.62 135 VAL A CA 1
ATOM 1078 C C . VAL A 1 135 ? -16.031 19.516 11.594 1 74.62 135 VAL A C 1
ATOM 1080 O O . VAL A 1 135 ? -15.008 20.172 11.773 1 74.62 135 VAL A O 1
ATOM 1083 N N . GLY A 1 136 ? -17.047 20.078 10.992 1 76.31 136 GLY A N 1
ATOM 1084 C CA . GLY A 1 136 ? -17.016 21.422 10.438 1 76.31 136 GLY A CA 1
ATOM 1085 C C . GLY A 1 136 ? -16.031 21.562 9.289 1 76.31 136 GLY A C 1
ATOM 1086 O O . GLY A 1 136 ? -15.539 22.656 9.023 1 76.31 136 GLY A O 1
ATOM 1087 N N . LEU A 1 137 ? -15.562 20.5 8.727 1 86.75 137 LEU A N 1
ATOM 1088 C CA . LEU A 1 137 ? -14.664 20.484 7.578 1 86.75 137 LEU A CA 1
ATOM 1089 C C . LEU A 1 137 ? -15.297 19.75 6.398 1 86.75 137 LEU A C 1
ATOM 1091 O O . LEU A 1 137 ? -16.141 18.875 6.59 1 86.75 137 LEU A O 1
ATOM 1095 N N . PRO A 1 138 ? -14.867 20.25 5.18 1 94 138 PRO A N 1
ATOM 1096 C CA . PRO A 1 138 ? -15.297 19.469 4.023 1 94 138 PRO A CA 1
ATOM 1097 C C . PRO A 1 138 ? -14.852 18 4.109 1 94 138 PRO A C 1
ATOM 1099 O O . PRO A 1 138 ? -13.672 17.734 4.348 1 94 138 PRO A O 1
ATOM 1102 N N . ILE A 1 139 ? -15.789 17.109 4.02 1 94.94 139 ILE A N 1
ATOM 1103 C CA . ILE A 1 139 ? -15.508 15.68 4.023 1 94.94 139 ILE A CA 1
ATOM 1104 C C . ILE A 1 139 ? -16.203 15.016 2.838 1 94.94 139 ILE A C 1
ATOM 1106 O O . ILE A 1 139 ? -17.344 15.344 2.514 1 94.94 139 ILE A O 1
ATOM 1110 N N . VAL A 1 140 ? -15.539 14.195 2.139 1 96.94 140 VAL A N 1
ATOM 1111 C CA . VAL A 1 140 ? -16.109 13.297 1.14 1 96.94 140 VAL A CA 1
ATOM 1112 C C . VAL A 1 140 ? -15.828 11.844 1.528 1 96.94 140 VAL A C 1
ATOM 1114 O O . VAL A 1 140 ? -14.734 11.523 1.991 1 96.94 140 VAL A O 1
ATOM 1117 N N . SER A 1 141 ? -16.812 11.023 1.418 1 96.19 141 SER A N 1
ATOM 1118 C CA . SER A 1 141 ? -16.688 9.625 1.829 1 96.19 141 SER A CA 1
ATOM 1119 C C . SER A 1 141 ? -16.547 8.703 0.622 1 96.19 141 SER A C 1
ATOM 1121 O O . SER A 1 141 ? -17.203 8.914 -0.401 1 96.19 141 SER A O 1
ATOM 1123 N N . PHE A 1 142 ? -15.695 7.707 0.782 1 97 142 PHE A N 1
ATOM 1124 C CA . PHE A 1 142 ? -15.617 6.621 -0.192 1 97 142 PHE A CA 1
ATOM 1125 C C . PHE A 1 142 ? -16.312 5.371 0.33 1 97 142 PHE A C 1
ATOM 1127 O O . PHE A 1 142 ? -15.914 4.812 1.353 1 97 142 PHE A O 1
ATOM 1134 N N . ASP A 1 143 ? -17.344 4.984 -0.357 1 93.19 143 ASP A N 1
ATOM 1135 C CA . ASP A 1 143 ? -17.969 3.666 -0.304 1 93.19 143 ASP A CA 1
ATOM 1136 C C . ASP A 1 143 ? -18.734 3.471 1.005 1 93.19 143 ASP A C 1
ATOM 1138 O O . ASP A 1 143 ? -19.234 2.379 1.281 1 93.19 143 ASP A O 1
ATOM 1142 N N . ARG A 1 144 ? -18.812 4.535 1.855 1 90.12 144 ARG A N 1
ATOM 1143 C CA . ARG A 1 144 ? -19.484 4.418 3.146 1 90.12 144 ARG A CA 1
ATOM 1144 C C . ARG A 1 144 ? -20.375 5.625 3.408 1 90.12 144 ARG A C 1
ATOM 1146 O O . ARG A 1 144 ? -20 6.758 3.105 1 90.12 144 ARG A O 1
ATOM 1153 N N . TYR A 1 145 ? -21.469 5.305 3.996 1 89.06 145 TYR A N 1
ATOM 1154 C CA . TYR A 1 145 ? -22.328 6.383 4.484 1 89.06 145 TYR A CA 1
ATOM 1155 C C . TYR A 1 145 ? -21.875 6.852 5.863 1 89.06 145 TYR A C 1
ATOM 1157 O O . TYR A 1 145 ? -22.031 6.133 6.852 1 89.06 145 TYR A O 1
ATOM 1165 N N . LEU A 1 146 ? -21.391 8.047 5.891 1 88.5 146 LEU A N 1
ATOM 1166 C CA . LEU A 1 146 ? -20.891 8.555 7.164 1 88.5 146 LEU A CA 1
ATOM 1167 C C . LEU A 1 146 ? -21.906 9.477 7.82 1 88.5 146 LEU A C 1
ATOM 1169 O O . LEU A 1 146 ? -22.062 9.477 9.047 1 88.5 146 LEU A O 1
ATOM 1173 N N . SER A 1 147 ? -22.578 10.289 6.996 1 86.81 147 SER A N 1
ATOM 1174 C CA . SER A 1 147 ? -23.594 11.219 7.473 1 86.81 147 SER A CA 1
ATOM 1175 C C . SER A 1 147 ? -24.391 11.797 6.312 1 86.81 147 SER A C 1
ATOM 1177 O O . SER A 1 147 ? -24.016 11.633 5.148 1 86.81 147 SER A O 1
ATOM 1179 N N . GLU A 1 148 ? -25.453 12.469 6.66 1 87.06 148 GLU A N 1
ATOM 1180 C CA . GLU A 1 148 ? -26.328 13.047 5.652 1 87.06 148 GLU A CA 1
ATOM 1181 C C . GLU A 1 148 ? -25.672 14.227 4.949 1 87.06 148 GLU A C 1
ATOM 1183 O O . GLU A 1 148 ? -26.094 14.625 3.859 1 87.06 148 GLU A O 1
ATOM 1188 N N . THR A 1 149 ? -24.672 14.773 5.523 1 87.69 149 THR A N 1
ATOM 1189 C CA . THR A 1 149 ? -24.047 15.977 4.969 1 87.69 149 THR A CA 1
ATOM 1190 C C . THR A 1 149 ? -22.75 15.633 4.254 1 87.69 149 THR A C 1
ATOM 1192 O O . THR A 1 149 ? -22.078 16.516 3.73 1 87.69 149 THR A O 1
ATOM 1195 N N . ILE A 1 150 ? -22.406 14.352 4.227 1 92.75 150 ILE A N 1
ATOM 1196 C CA . ILE A 1 150 ? -21.156 13.914 3.611 1 92.75 150 ILE A CA 1
ATOM 1197 C C . ILE A 1 150 ? -21.453 13.109 2.35 1 92.75 150 ILE A C 1
ATOM 1199 O O . ILE A 1 150 ? -22.047 12.031 2.422 1 92.75 150 ILE A O 1
ATOM 1203 N N . PRO A 1 151 ? -21.109 13.703 1.215 1 95.31 151 PRO A N 1
ATOM 1204 C CA . PRO A 1 151 ? -21.344 12.945 -0.015 1 95.31 151 PRO A CA 1
ATOM 1205 C C . PRO A 1 151 ? -20.531 11.656 -0.083 1 95.31 151 PRO A C 1
ATOM 1207 O O . PRO A 1 151 ? -19.438 11.586 0.494 1 95.31 151 PRO A O 1
ATOM 1210 N N . THR A 1 152 ? -21.062 10.688 -0.793 1 95.94 152 THR A N 1
ATOM 1211 C CA . THR A 1 152 ? -20.438 9.375 -0.911 1 95.94 152 THR A CA 1
ATOM 1212 C C . THR A 1 152 ? -20.141 9.055 -2.371 1 95.94 152 THR A C 1
ATOM 1214 O O . THR A 1 152 ? -21 9.219 -3.238 1 95.94 152 THR A O 1
ATOM 1217 N N . VAL A 1 153 ? -18.938 8.703 -2.65 1 97.69 153 VAL A N 1
ATOM 1218 C CA . VAL A 1 153 ? -18.5 8.211 -3.953 1 97.69 153 VAL A CA 1
ATOM 1219 C C . VAL A 1 153 ? -18.25 6.707 -3.879 1 97.69 153 VAL A C 1
ATOM 1221 O O . VAL A 1 153 ? -17.656 6.215 -2.922 1 97.69 153 VAL A O 1
ATOM 1224 N N . SER A 1 154 ? -18.766 5.93 -4.781 1 97.44 154 SER A N 1
ATOM 1225 C CA . SER A 1 154 ? -18.562 4.484 -4.82 1 97.44 154 SER A CA 1
ATOM 1226 C C . SER A 1 154 ? -18.672 3.949 -6.246 1 97.44 154 SER A C 1
ATOM 1228 O O . SER A 1 154 ? -19.094 4.664 -7.152 1 97.44 154 SER A O 1
ATOM 1230 N N . CYS A 1 155 ? -18.172 2.748 -6.422 1 98.19 155 CYS A N 1
ATOM 1231 C CA . CYS A 1 155 ? -18.547 2.039 -7.641 1 98.19 155 CYS A CA 1
ATOM 1232 C C . CYS A 1 155 ? -19.938 1.441 -7.52 1 98.19 155 CYS A C 1
ATOM 1234 O O . CYS A 1 155 ? -20.547 1.482 -6.445 1 98.19 155 CYS A O 1
ATOM 1236 N N . ASP A 1 156 ? -20.484 0.982 -8.578 1 98.31 156 ASP A N 1
ATOM 1237 C CA . ASP A 1 156 ? -21.797 0.329 -8.57 1 98.31 156 ASP A CA 1
ATOM 1238 C C . ASP A 1 156 ? -21.688 -1.095 -8.031 1 98.31 156 ASP A C 1
ATOM 1240 O O . ASP A 1 156 ? -21.703 -2.059 -8.805 1 98.31 156 ASP A O 1
ATOM 1244 N N . ASN A 1 157 ? -21.656 -1.205 -6.754 1 97.38 157 ASN A N 1
ATOM 1245 C CA . ASN A 1 157 ? -21.516 -2.482 -6.062 1 97.38 157 ASN A CA 1
ATOM 1246 C C . ASN A 1 157 ? -22.641 -3.447 -6.422 1 97.38 157 ASN A C 1
ATOM 1248 O O . ASN A 1 157 ? -22.406 -4.645 -6.586 1 97.38 157 ASN A O 1
ATOM 1252 N N . TYR A 1 158 ? -23.828 -2.938 -6.484 1 97.44 158 TYR A N 1
ATOM 1253 C CA . TYR A 1 158 ? -24.984 -3.762 -6.824 1 97.44 158 TYR A CA 1
ATOM 1254 C C . TYR A 1 158 ? -24.812 -4.383 -8.203 1 97.44 158 TYR A C 1
ATOM 1256 O O . TYR A 1 158 ? -24.938 -5.602 -8.359 1 97.44 158 TYR A O 1
ATOM 1264 N N . GLN A 1 159 ? -24.5 -3.559 -9.156 1 98.56 159 GLN A N 1
ATOM 1265 C CA . GLN A 1 159 ? -24.297 -4.059 -10.516 1 98.56 159 GLN A CA 1
ATOM 1266 C C . GLN A 1 159 ? -23.109 -5.012 -10.578 1 98.56 159 GLN A C 1
ATOM 1268 O O . GLN A 1 159 ? -23.109 -5.969 -11.359 1 98.56 159 GLN A O 1
ATOM 1273 N N . GLY A 1 160 ? -22.109 -4.734 -9.766 1 98.69 160 GLY A N 1
ATOM 1274 C CA . GLY A 1 160 ? -20.984 -5.645 -9.688 1 98.69 160 GLY A CA 1
ATOM 1275 C C . GLY A 1 160 ? -21.359 -7.039 -9.234 1 98.69 160 GLY A C 1
ATOM 1276 O O . GLY A 1 160 ? -20.891 -8.031 -9.797 1 98.69 160 GLY A O 1
ATOM 1277 N N . GLY A 1 161 ? -22.219 -7.09 -8.211 1 98.06 161 GLY A N 1
ATOM 1278 C CA . GLY A 1 161 ? -22.719 -8.375 -7.758 1 98.06 161 GLY A CA 1
ATOM 1279 C C . GLY A 1 161 ? -23.484 -9.133 -8.82 1 98.06 161 GLY A C 1
ATOM 1280 O O . GLY A 1 161 ? -23.297 -10.336 -8.992 1 98.06 161 GLY A O 1
ATOM 1281 N N . ILE A 1 162 ? -24.297 -8.391 -9.539 1 98.75 162 ILE A N 1
ATOM 1282 C CA . ILE A 1 162 ? -25.078 -8.969 -10.633 1 98.75 162 ILE A CA 1
ATOM 1283 C C . ILE A 1 162 ? -24.125 -9.523 -11.695 1 98.75 162 ILE A C 1
ATOM 1285 O O . ILE A 1 162 ? -24.266 -10.68 -12.109 1 98.75 162 ILE A O 1
ATOM 1289 N N . THR A 1 163 ? -23.203 -8.703 -12.102 1 98.75 163 THR A N 1
ATOM 1290 C CA . THR A 1 163 ? -22.297 -9.039 -13.195 1 98.75 163 THR A CA 1
ATOM 1291 C C . THR A 1 163 ? -21.469 -10.273 -12.859 1 98.75 163 THR A C 1
ATOM 1293 O O . THR A 1 163 ? -21.328 -11.18 -13.68 1 98.75 163 THR A O 1
ATOM 1296 N N . ALA A 1 164 ? -20.922 -10.289 -11.664 1 98.69 164 ALA A N 1
ATOM 1297 C CA . ALA A 1 164 ? -20.109 -11.422 -11.234 1 98.69 164 ALA A CA 1
ATOM 1298 C C . ALA A 1 164 ? -20.906 -12.719 -11.273 1 98.69 164 ALA A C 1
ATOM 1300 O O . ALA A 1 164 ? -20.422 -13.742 -11.758 1 98.69 164 ALA A O 1
ATOM 1301 N N . THR A 1 165 ? -22.094 -12.656 -10.797 1 98.75 165 THR A N 1
ATOM 1302 C CA . THR A 1 165 ? -22.969 -13.82 -10.75 1 98.75 165 THR A CA 1
ATOM 1303 C C . THR A 1 165 ? -23.344 -14.273 -12.164 1 98.75 165 THR A C 1
ATOM 1305 O O . THR A 1 165 ? -23.266 -15.461 -12.477 1 98.75 165 THR A O 1
ATOM 1308 N N . LYS A 1 166 ? -23.719 -13.32 -12.945 1 98.44 166 LYS A N 1
ATOM 1309 C CA . LYS A 1 166 ? -24.109 -13.594 -14.32 1 98.44 166 LYS A CA 1
ATOM 1310 C C . LYS A 1 166 ? -22.969 -14.25 -15.102 1 98.44 166 LYS A C 1
ATOM 1312 O O . LYS A 1 166 ? -23.203 -15.203 -15.852 1 98.44 166 LYS A O 1
ATOM 1317 N N . GLU A 1 167 ? -21.766 -13.742 -14.969 1 98.25 167 GLU A N 1
ATOM 1318 C CA . GLU A 1 167 ? -20.609 -14.281 -15.664 1 98.25 167 GLU A CA 1
ATOM 1319 C C . GLU A 1 167 ? -20.344 -15.734 -15.281 1 98.25 167 GLU A C 1
ATOM 1321 O O . GLU A 1 167 ? -20.016 -16.562 -16.125 1 98.25 167 GLU A O 1
ATOM 1326 N N . LEU A 1 168 ? -20.5 -16.016 -13.992 1 98.38 168 LEU A N 1
ATOM 1327 C CA . LEU A 1 168 ? -20.328 -17.391 -13.539 1 98.38 168 LEU A CA 1
ATOM 1328 C C . LEU A 1 168 ? -21.391 -18.297 -14.148 1 98.38 168 LEU A C 1
ATOM 1330 O O . LEU A 1 168 ? -21.078 -19.406 -14.609 1 98.38 168 LEU A O 1
ATOM 1334 N N . TYR A 1 169 ? -22.625 -17.859 -14.164 1 98.12 169 TYR A N 1
ATOM 1335 C CA . TYR A 1 169 ? -23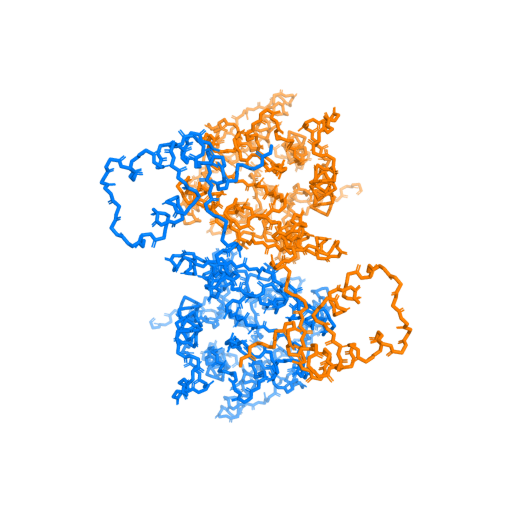.719 -18.625 -14.719 1 98.12 169 TYR A CA 1
ATOM 1336 C C . TYR A 1 169 ? -23.5 -18.891 -16.203 1 98.12 169 TYR A C 1
ATOM 1338 O O . TYR A 1 169 ? -23.672 -20.016 -16.672 1 98.12 169 TYR A O 1
ATOM 1346 N N . GLU A 1 170 ? -23.141 -17.812 -16.875 1 97.38 170 GLU A N 1
ATOM 1347 C CA . GLU A 1 170 ? -22.938 -17.922 -18.328 1 97.38 170 GLU A CA 1
ATOM 1348 C C . GLU A 1 170 ? -21.766 -18.875 -18.641 1 97.38 170 GLU A C 1
ATOM 1350 O O . GLU A 1 170 ? -21.766 -19.531 -19.672 1 97.38 170 GLU A O 1
ATOM 1355 N N . ALA A 1 171 ? -20.859 -19 -17.719 1 96.62 171 ALA A N 1
ATOM 1356 C CA . ALA A 1 171 ? -19.703 -19.891 -17.875 1 96.62 171 ALA A CA 1
ATOM 1357 C C . ALA A 1 171 ? -20.047 -21.328 -17.5 1 96.62 171 ALA A C 1
ATOM 1359 O O . ALA A 1 171 ? -19.234 -22.234 -17.656 1 96.62 171 ALA A O 1
ATOM 1360 N N . GLY A 1 172 ? -21.266 -21.516 -16.938 1 96.5 172 GLY A N 1
ATOM 1361 C CA . GLY A 1 172 ? -21.75 -22.875 -16.75 1 96.5 172 GLY A CA 1
ATOM 1362 C C . GLY A 1 172 ? -21.984 -23.234 -15.305 1 96.5 172 GLY A C 1
ATOM 1363 O O . GLY A 1 172 ? -22.469 -24.328 -15 1 96.5 172 GLY A O 1
ATOM 1364 N N . ALA A 1 173 ? -21.672 -22.359 -14.375 1 97.44 173 ALA A N 1
ATOM 1365 C CA . ALA A 1 173 ? -21.906 -22.641 -12.961 1 97.44 173 ALA A CA 1
ATOM 1366 C C . ALA A 1 173 ? -23.391 -22.641 -12.641 1 97.44 173 ALA A C 1
ATOM 1368 O O . ALA A 1 173 ? -24.172 -21.875 -13.219 1 97.44 173 ALA A O 1
ATOM 1369 N N . ARG A 1 174 ? -23.766 -23.469 -11.68 1 97.69 174 ARG A N 1
ATOM 1370 C CA . ARG A 1 174 ? -25.172 -23.578 -11.305 1 97.69 174 ARG A CA 1
ATOM 1371 C C . ARG A 1 174 ? -25.344 -23.578 -9.789 1 97.69 174 ARG A C 1
ATOM 1373 O O . ARG A 1 174 ? -26.422 -23.281 -9.281 1 97.69 174 ARG A O 1
ATOM 1380 N N . HIS A 1 175 ? -24.375 -23.953 -9.055 1 98.06 175 HIS A N 1
ATOM 1381 C CA . HIS A 1 175 ? -24.328 -23.875 -7.598 1 98.06 175 HIS A CA 1
ATOM 1382 C C . HIS A 1 175 ? -23.375 -22.781 -7.129 1 98.06 175 HIS A C 1
ATOM 1384 O O . HIS A 1 175 ? -22.312 -23.062 -6.574 1 98.06 175 HIS A O 1
ATOM 1390 N N . ILE A 1 176 ? -23.875 -21.594 -7.25 1 98.25 176 ILE A N 1
ATOM 1391 C CA . ILE A 1 176 ? -23.016 -20.406 -7.102 1 98.25 176 ILE A CA 1
ATOM 1392 C C . ILE A 1 176 ? -23.125 -19.875 -5.672 1 98.25 176 ILE A C 1
ATOM 1394 O O . ILE A 1 176 ? -24.219 -19.578 -5.195 1 98.25 176 ILE A O 1
ATOM 1398 N N . TYR A 1 177 ? -22 -19.781 -4.969 1 98 177 TYR A N 1
ATOM 1399 C CA . TYR A 1 177 ? -21.938 -19.25 -3.611 1 98 177 TYR A CA 1
ATOM 1400 C C . TYR A 1 177 ? -21.453 -17.812 -3.609 1 98 177 TYR A C 1
ATOM 1402 O O . TYR A 1 177 ? -20.625 -17.422 -4.434 1 98 177 TYR A O 1
ATOM 1410 N N . PHE A 1 178 ? -22.031 -17.031 -2.729 1 96.88 178 PHE A N 1
ATOM 1411 C CA . PHE A 1 178 ? -21.484 -15.734 -2.371 1 96.88 178 PHE A CA 1
ATOM 1412 C C . PHE A 1 178 ? -20.625 -15.828 -1.117 1 96.88 178 PHE A C 1
ATOM 1414 O O . PHE A 1 178 ? -21.094 -16.281 -0.069 1 96.88 178 PHE A O 1
ATOM 1421 N N . LEU A 1 179 ? -19.375 -15.43 -1.307 1 94.88 179 LEU A N 1
ATOM 1422 C CA . LEU A 1 179 ? -18.453 -15.469 -0.178 1 94.88 179 LEU A CA 1
ATOM 1423 C C . LEU A 1 179 ? -18.25 -14.07 0.404 1 94.88 179 LEU A C 1
ATOM 1425 O O . LEU A 1 179 ? -17.531 -13.25 -0.173 1 94.88 179 LEU A O 1
ATOM 1429 N N . GLY A 1 180 ? -18.781 -13.781 1.519 1 88 180 GLY A N 1
ATOM 1430 C CA . GLY A 1 180 ? -18.734 -12.492 2.191 1 88 180 GLY A CA 1
ATOM 1431 C C . GLY A 1 180 ? -19.578 -12.438 3.445 1 88 180 GLY A C 1
ATOM 1432 O O . GLY A 1 180 ? -20.109 -13.461 3.891 1 88 180 GLY A O 1
ATOM 1433 N N . ASN A 1 181 ? -19.609 -11.25 4.055 1 78.69 181 ASN A N 1
ATOM 1434 C CA . ASN A 1 181 ? -20.406 -11.102 5.266 1 78.69 181 ASN A CA 1
ATOM 1435 C C . ASN A 1 181 ? -21.859 -10.742 4.941 1 78.69 181 ASN A C 1
ATOM 1437 O O . ASN A 1 181 ? -22.109 -9.711 4.312 1 78.69 181 ASN A O 1
ATOM 1441 N N . PRO A 1 182 ? -22.812 -11.594 5.289 1 69.81 182 PRO A N 1
ATOM 1442 C CA . PRO A 1 182 ? -24.219 -11.297 4.98 1 69.81 182 PRO A CA 1
ATOM 1443 C C . PRO A 1 182 ? -24.781 -10.172 5.848 1 69.81 182 PRO A C 1
ATOM 1445 O O . PRO A 1 182 ? -25.812 -9.578 5.5 1 69.81 182 PRO A O 1
ATOM 1448 N N . HIS A 1 183 ? -24.203 -9.922 7.008 1 62.53 183 HIS A N 1
ATOM 1449 C CA . HIS A 1 183 ? -24.969 -9.133 7.961 1 62.53 183 HIS A CA 1
ATOM 1450 C C . HIS A 1 183 ? -24.281 -7.812 8.273 1 62.53 183 HIS A C 1
ATOM 1452 O O . HIS A 1 183 ? -24.406 -7.281 9.375 1 62.53 183 HIS A O 1
ATOM 1458 N N . GLN A 1 184 ? -23.719 -7.23 7.34 1 61.69 184 GLN A N 1
ATOM 1459 C CA . GLN A 1 184 ? -23.234 -5.961 7.883 1 61.69 184 GLN A CA 1
ATOM 1460 C C . GLN A 1 184 ? -23.859 -4.781 7.141 1 61.69 184 GLN A C 1
ATOM 1462 O O . GLN A 1 184 ? -23.453 -4.465 6.02 1 61.69 184 GLN A O 1
ATOM 1467 N N . SER A 1 185 ? -24.875 -4.301 7.871 1 61.81 185 SER A N 1
ATOM 1468 C CA . SER A 1 185 ? -25.547 -3.141 7.305 1 61.81 185 SER A CA 1
ATOM 1469 C C . SER A 1 185 ? -24.594 -1.973 7.113 1 61.81 185 SER A C 1
ATOM 1471 O O . SER A 1 185 ? -23.734 -1.719 7.969 1 61.81 185 SER A O 1
ATOM 1473 N N . GLY A 1 186 ? -24.656 -1.459 5.934 1 67.19 186 GLY A N 1
ATOM 1474 C CA . GLY A 1 186 ? -23.922 -0.24 5.641 1 67.19 186 GLY A CA 1
ATOM 1475 C C . GLY A 1 186 ? -22.594 -0.497 4.965 1 67.19 186 GLY A C 1
ATOM 1476 O O . GLY A 1 186 ? -21.828 0.438 4.707 1 67.19 186 GLY A O 1
ATOM 1477 N N . ASN A 1 187 ? -22.375 -1.694 4.715 1 77.69 187 ASN A N 1
ATOM 1478 C CA . ASN A 1 187 ? -21.156 -2.041 3.986 1 77.69 187 ASN A CA 1
ATOM 1479 C C . ASN A 1 187 ? -21.406 -2.156 2.486 1 77.69 187 ASN A C 1
ATOM 1481 O O . ASN A 1 187 ? -22.469 -2.637 2.068 1 77.69 187 ASN A O 1
ATOM 1485 N N . PRO A 1 188 ? -20.469 -1.586 1.745 1 79.62 188 PRO A N 1
ATOM 1486 C CA . PRO A 1 188 ? -20.641 -1.707 0.295 1 79.62 188 PRO A CA 1
ATOM 1487 C C . PRO A 1 188 ? -20.859 -3.148 -0.155 1 79.62 188 PRO A C 1
ATOM 1489 O O . PRO A 1 188 ? -21.547 -3.391 -1.149 1 79.62 188 PRO A O 1
ATOM 1492 N N . THR A 1 189 ? -20.375 -4.102 0.576 1 85.88 189 THR A N 1
ATOM 1493 C CA . THR A 1 189 ? -20.5 -5.516 0.23 1 85.88 189 THR A CA 1
ATOM 1494 C C . THR A 1 189 ? -21.953 -5.961 0.336 1 85.88 189 THR A C 1
ATOM 1496 O O . THR A 1 189 ? -22.359 -6.961 -0.271 1 85.88 189 THR A O 1
ATOM 1499 N N . ASP A 1 190 ? -22.734 -5.215 1.077 1 89.5 190 ASP A N 1
ATOM 1500 C CA . ASP A 1 190 ? -24.156 -5.523 1.168 1 89.5 190 ASP A CA 1
ATOM 1501 C C . ASP A 1 190 ? -24.844 -5.367 -0.188 1 89.5 190 ASP A C 1
ATOM 1503 O O . ASP A 1 190 ? -25.734 -6.148 -0.536 1 89.5 190 ASP A O 1
ATOM 1507 N N . LYS A 1 191 ? -24.422 -4.344 -0.856 1 93.94 191 LYS A N 1
ATOM 1508 C CA . LYS A 1 191 ? -24.984 -4.121 -2.188 1 93.94 191 LYS A CA 1
ATOM 1509 C C . LYS A 1 191 ? -24.516 -5.195 -3.166 1 93.94 191 LYS A C 1
ATOM 1511 O O . LYS A 1 191 ? -25.25 -5.582 -4.07 1 93.94 191 LYS A O 1
ATOM 1516 N N . ARG A 1 192 ? -23.281 -5.672 -3.039 1 96.12 192 ARG A N 1
ATOM 1517 C CA . ARG A 1 192 ? -22.797 -6.785 -3.846 1 96.12 192 ARG A CA 1
ATOM 1518 C C . ARG A 1 192 ? -23.625 -8.039 -3.596 1 96.12 192 ARG A C 1
ATOM 1520 O O . ARG A 1 192 ? -24.016 -8.734 -4.539 1 96.12 192 ARG A O 1
ATOM 1527 N N . LEU A 1 193 ? -23.875 -8.266 -2.291 1 95.56 193 LEU A N 1
ATOM 1528 C CA . LEU A 1 193 ? -24.703 -9.406 -1.918 1 95.56 193 LEU A CA 1
ATOM 1529 C C . LEU A 1 193 ? -26.109 -9.281 -2.506 1 95.56 193 LEU A C 1
ATOM 1531 O O . LEU A 1 193 ? -26.656 -10.258 -3.016 1 95.56 193 LEU A O 1
ATOM 1535 N N . LYS A 1 194 ? -26.672 -8.117 -2.369 1 96 194 LYS A N 1
ATOM 1536 C CA . LYS A 1 194 ? -28 -7.902 -2.939 1 96 194 LYS A CA 1
ATOM 1537 C C . LYS A 1 194 ? -28.016 -8.188 -4.438 1 96 194 LYS A C 1
ATOM 1539 O O . LYS A 1 194 ? -28.938 -8.82 -4.949 1 96 194 LYS A O 1
ATOM 1544 N N . GLY A 1 195 ? -26.984 -7.691 -5.156 1 97.62 195 GLY A N 1
ATOM 1545 C CA . GLY A 1 195 ? -26.844 -7.988 -6.574 1 97.62 195 GLY A CA 1
ATOM 1546 C C . GLY A 1 195 ? -26.781 -9.477 -6.867 1 97.62 195 GLY A C 1
ATOM 1547 O O . GLY A 1 195 ? -27.469 -9.969 -7.766 1 97.62 195 GLY A O 1
ATOM 1548 N N . TYR A 1 196 ? -26.016 -10.172 -6.066 1 97.88 196 TYR A N 1
ATOM 1549 C CA . TYR A 1 196 ? -25.938 -11.625 -6.168 1 97.88 196 TYR A CA 1
ATOM 1550 C C . TYR A 1 196 ? -27.297 -12.266 -5.973 1 97.88 196 TYR A C 1
ATOM 1552 O O . TYR A 1 196 ? -27.734 -13.086 -6.793 1 97.88 196 TYR A O 1
ATOM 1560 N N . CYS A 1 197 ? -27.938 -11.883 -4.91 1 97.5 197 CYS A N 1
ATOM 1561 C CA . CYS A 1 197 ? -29.219 -12.477 -4.566 1 97.5 197 CYS A CA 1
ATOM 1562 C C . CYS A 1 197 ? -30.25 -12.242 -5.672 1 97.5 197 CYS A C 1
ATOM 1564 O O . CYS A 1 197 ? -30.938 -13.172 -6.09 1 97.5 197 CYS A O 1
ATOM 1566 N N . ASP A 1 198 ? -30.344 -11.039 -6.117 1 98.31 198 ASP A N 1
ATOM 1567 C CA . ASP A 1 198 ? -31.328 -10.695 -7.133 1 98.31 198 ASP A CA 1
ATOM 1568 C C . ASP A 1 198 ? -31.062 -11.453 -8.43 1 98.31 198 ASP A C 1
ATOM 1570 O O . ASP A 1 198 ? -32 -11.906 -9.094 1 98.31 198 ASP A O 1
ATOM 1574 N N . GLU A 1 199 ? -29.797 -11.547 -8.797 1 98.69 199 GLU A N 1
ATOM 1575 C CA . GLU A 1 199 ? -29.453 -12.266 -10.023 1 98.69 199 GLU A CA 1
ATOM 1576 C C . GLU A 1 199 ? -29.734 -13.758 -9.883 1 98.69 199 GLU A C 1
ATOM 1578 O O . GLU A 1 199 ? -30.234 -14.383 -10.82 1 98.69 199 GLU A O 1
ATOM 1583 N N . ILE A 1 200 ? -29.453 -14.352 -8.766 1 98.69 200 ILE A N 1
ATOM 1584 C CA . ILE A 1 200 ? -29.734 -15.758 -8.5 1 98.69 200 ILE A CA 1
ATOM 1585 C C . ILE A 1 200 ? -31.234 -16.016 -8.594 1 98.69 200 ILE A C 1
ATOM 1587 O O . ILE A 1 200 ? -31.656 -17 -9.203 1 98.69 200 ILE A O 1
ATOM 1591 N N . ASP A 1 201 ? -31.953 -15.133 -8.016 1 98.62 201 ASP A N 1
ATOM 1592 C CA . ASP A 1 201 ? -33.406 -15.25 -8.062 1 98.62 201 ASP A CA 1
ATOM 1593 C C . ASP A 1 201 ? -33.938 -15.164 -9.492 1 98.62 201 ASP A C 1
ATOM 1595 O O . ASP A 1 201 ? -34.812 -15.938 -9.891 1 98.62 201 ASP A O 1
ATOM 1599 N N . ARG A 1 202 ? -33.438 -14.203 -10.172 1 98.44 202 ARG A N 1
ATOM 1600 C CA . ARG A 1 202 ? -33.812 -14.031 -11.57 1 98.44 202 ARG A CA 1
ATOM 1601 C C . ARG A 1 202 ? -33.531 -15.297 -12.375 1 98.44 202 ARG A C 1
ATOM 1603 O O . ARG A 1 202 ? -34.312 -15.664 -13.25 1 98.44 202 ARG A O 1
ATOM 1610 N N . LEU A 1 203 ? -32.5 -15.969 -12.07 1 98.12 203 LEU A N 1
ATOM 1611 C CA . LEU A 1 203 ? -32.062 -17.172 -12.773 1 98.12 203 LEU A CA 1
ATOM 1612 C C . LEU A 1 203 ? -32.75 -18.406 -12.227 1 98.12 203 LEU A C 1
ATOM 1614 O O . LEU A 1 203 ? -32.562 -19.516 -12.742 1 98.12 203 LEU A O 1
ATOM 1618 N N . LYS A 1 204 ? -33.5 -18.219 -11.18 1 98.19 204 LYS A N 1
ATOM 1619 C CA . LYS A 1 204 ? -34.25 -19.297 -10.523 1 98.19 204 LYS A CA 1
ATOM 1620 C C . LYS A 1 204 ? -33.312 -20.359 -9.969 1 98.19 204 LYS A C 1
ATOM 1622 O O . LYS A 1 204 ? -33.594 -21.562 -10.117 1 98.19 204 LYS A O 1
ATOM 1627 N N . LEU A 1 205 ? -32.219 -19.906 -9.469 1 98.19 205 LEU A N 1
ATOM 1628 C CA . LEU A 1 205 ? -31.281 -20.766 -8.773 1 98.19 205 LEU A CA 1
ATOM 1629 C C . LEU A 1 205 ? -31.422 -20.641 -7.258 1 98.19 205 LEU A C 1
ATOM 1631 O O . LEU A 1 205 ? -32.156 -19.781 -6.777 1 98.19 205 LEU A O 1
ATOM 1635 N N . THR A 1 206 ? -30.781 -21.531 -6.492 1 97.94 206 THR A N 1
ATOM 1636 C CA . THR A 1 206 ? -30.781 -21.469 -5.035 1 97.94 206 THR A CA 1
ATOM 1637 C C . THR A 1 206 ? -29.672 -20.547 -4.527 1 97.94 206 THR A C 1
ATOM 1639 O O . THR A 1 206 ? -28.531 -20.641 -4.965 1 97.94 206 THR A O 1
ATOM 1642 N N . ARG A 1 207 ? -30.047 -19.719 -3.68 1 96.38 207 ARG A N 1
ATOM 1643 C CA . ARG A 1 207 ? -29.062 -18.844 -3.045 1 96.38 207 ARG A CA 1
ATOM 1644 C C . ARG A 1 207 ? -28.156 -19.625 -2.107 1 96.38 207 ARG A C 1
ATOM 1646 O O . ARG A 1 207 ? -28.625 -20.5 -1.369 1 96.38 207 ARG A O 1
ATOM 1653 N N . HIS A 1 208 ? -26.906 -19.391 -2.16 1 96.19 208 HIS A N 1
ATOM 1654 C CA . HIS A 1 208 ? -25.922 -19.938 -1.238 1 96.19 208 HIS A CA 1
ATOM 1655 C C . HIS A 1 208 ? -24.969 -18.844 -0.749 1 96.19 208 HIS A C 1
ATOM 1657 O O . HIS A 1 208 ? -24.344 -18.156 -1.556 1 96.19 208 HIS A O 1
ATOM 1663 N N . THR A 1 209 ? -24.875 -18.672 0.549 1 93.94 209 THR A N 1
ATOM 1664 C CA . THR A 1 209 ? -23.922 -17.734 1.12 1 93.94 209 THR A CA 1
ATOM 1665 C C . THR A 1 209 ? -23 -18.422 2.123 1 93.94 209 THR A C 1
ATOM 1667 O O . THR A 1 209 ? -23.438 -19.328 2.834 1 93.94 209 THR A O 1
ATOM 1670 N N . HIS A 1 210 ? -21.797 -18.125 2.047 1 93.5 210 HIS A N 1
ATOM 1671 C CA . HIS A 1 210 ? -20.812 -18.578 3.021 1 93.5 210 HIS A CA 1
ATOM 1672 C C . HIS A 1 210 ? -20.078 -17.391 3.66 1 93.5 210 HIS A C 1
ATOM 1674 O O . HIS A 1 210 ? -19.5 -16.562 2.957 1 93.5 210 HIS A O 1
ATOM 1680 N N . THR A 1 211 ? -20.062 -17.375 4.969 1 89.38 211 THR A N 1
ATOM 1681 C CA . THR A 1 211 ? -19.594 -16.188 5.68 1 89.38 211 THR A CA 1
ATOM 1682 C C . THR A 1 211 ? -18.078 -16.203 5.816 1 89.38 211 THR A C 1
ATOM 1684 O O . THR A 1 211 ? -17.516 -17.172 6.324 1 89.38 211 THR A O 1
ATOM 1687 N N . VAL A 1 212 ? -17.484 -15.203 5.301 1 85.81 212 VAL A N 1
ATOM 1688 C CA . VAL A 1 212 ? -16.094 -14.852 5.543 1 85.81 212 VAL A CA 1
ATOM 1689 C C . VAL A 1 212 ? -15.984 -13.359 5.852 1 85.81 212 VAL A C 1
ATOM 1691 O O . VAL A 1 212 ? -16.281 -12.516 5.004 1 85.81 212 VAL A O 1
ATOM 1694 N N . SER A 1 213 ? -15.578 -13.078 7.059 1 77.19 213 SER A N 1
ATOM 1695 C CA . SER A 1 213 ? -15.539 -11.672 7.461 1 77.19 213 SER A CA 1
ATOM 1696 C C . SER A 1 213 ? -14.297 -10.977 6.91 1 77.19 213 SER A C 1
ATOM 1698 O O . SER A 1 213 ? -13.227 -11.578 6.832 1 77.19 213 SER A O 1
ATOM 1700 N N . PHE A 1 214 ? -14.484 -9.742 6.621 1 69.69 214 PHE A N 1
ATOM 1701 C CA . PHE A 1 214 ? -13.383 -8.914 6.133 1 69.69 214 PHE A CA 1
ATOM 1702 C C . PHE A 1 214 ? -12.32 -8.742 7.211 1 69.69 214 PHE A C 1
ATOM 1704 O O . PHE A 1 214 ? -11.141 -8.539 6.902 1 69.69 214 PHE A O 1
ATOM 1711 N N . THR A 1 215 ? -12.781 -8.82 8.414 1 72.88 215 THR A N 1
ATOM 1712 C CA . THR A 1 215 ? -11.891 -8.516 9.523 1 72.88 215 THR A CA 1
ATOM 1713 C C . THR A 1 215 ? -11.125 -9.766 9.961 1 72.88 215 THR A C 1
ATOM 1715 O O . THR A 1 215 ? -10.211 -9.68 10.781 1 72.88 215 THR A O 1
ATOM 1718 N N . GLU A 1 216 ? -11.547 -10.82 9.383 1 81.25 216 GLU A N 1
ATOM 1719 C CA . GLU A 1 216 ? -10.859 -12.062 9.734 1 81.25 216 GLU A CA 1
ATOM 1720 C C . GLU A 1 216 ? -9.469 -12.117 9.109 1 81.25 216 GLU A C 1
ATOM 1722 O O . GLU A 1 216 ? -9.234 -11.539 8.047 1 81.25 216 GLU A O 1
ATOM 1727 N N . SER A 1 217 ? -8.609 -12.773 9.836 1 88.12 217 SER A N 1
ATOM 1728 C CA . SER A 1 217 ? -7.281 -12.992 9.281 1 88.12 217 SER A CA 1
ATOM 1729 C C . SER A 1 217 ? -7.336 -13.891 8.055 1 88.12 217 SER A C 1
ATOM 1731 O O . SER A 1 217 ? -8.297 -14.641 7.871 1 88.12 217 SER A O 1
ATOM 1733 N N . ALA A 1 218 ? -6.352 -13.797 7.242 1 91.38 218 ALA A N 1
ATOM 1734 C CA . ALA A 1 218 ? -6.27 -14.633 6.047 1 91.38 218 ALA A CA 1
ATOM 1735 C C . ALA A 1 218 ? -6.281 -16.109 6.406 1 91.38 218 ALA A C 1
ATOM 1737 O O . ALA A 1 218 ? -6.859 -16.938 5.684 1 91.38 218 ALA A O 1
ATOM 1738 N N . SER A 1 219 ? -5.625 -16.453 7.512 1 91.62 219 SER A N 1
ATOM 1739 C CA . SER A 1 219 ? -5.574 -17.844 7.941 1 91.62 219 SER A CA 1
ATOM 1740 C C . SER A 1 219 ? -6.961 -18.375 8.297 1 91.62 219 SER A C 1
ATOM 1742 O O . SER A 1 219 ? -7.324 -19.484 7.934 1 91.62 219 SER A O 1
ATOM 1744 N N . LEU A 1 220 ? -7.711 -17.578 9 1 91.88 220 LEU A N 1
ATOM 1745 C CA . LEU A 1 220 ? -9.062 -17.953 9.375 1 91.88 220 LEU A CA 1
ATOM 1746 C C . LEU A 1 220 ? -9.961 -18.047 8.148 1 91.88 220 LEU A C 1
ATOM 1748 O O . LEU A 1 220 ? -10.781 -18.969 8.039 1 91.88 220 LEU A O 1
ATOM 1752 N N . LYS A 1 221 ? -9.797 -17.141 7.273 1 93.44 221 LYS A N 1
ATOM 1753 C CA . LYS A 1 221 ? -10.555 -17.188 6.023 1 93.44 221 LYS A CA 1
ATOM 1754 C C . LYS A 1 221 ? -10.242 -18.469 5.242 1 93.44 221 LYS A C 1
ATOM 1756 O O . LYS A 1 221 ? -11.148 -19.125 4.738 1 93.44 221 LYS A O 1
ATOM 1761 N N . SER A 1 222 ? -8.984 -18.75 5.18 1 94.56 222 SER A N 1
ATOM 1762 C CA . SER A 1 222 ? -8.539 -19.922 4.445 1 94.56 222 SER A CA 1
ATOM 1763 C C . SER A 1 222 ? -9.156 -21.203 5.016 1 94.56 222 SER A C 1
ATOM 1765 O O . SER A 1 222 ? -9.57 -22.078 4.27 1 94.56 222 SER A O 1
ATOM 1767 N N . PHE A 1 223 ? -9.227 -21.266 6.312 1 94.12 223 PHE A N 1
ATOM 1768 C CA . PHE A 1 223 ? -9.828 -22.422 6.977 1 94.12 223 PHE A CA 1
ATOM 1769 C C . PHE A 1 223 ? -11.297 -22.562 6.602 1 94.12 223 PHE A C 1
ATOM 1771 O O . PHE A 1 223 ? -11.75 -23.641 6.242 1 94.12 223 PHE A O 1
ATOM 1778 N N . SER A 1 224 ? -11.961 -21.469 6.684 1 94.19 224 SER A N 1
ATOM 1779 C CA . SER A 1 224 ? -13.383 -21.453 6.355 1 94.19 224 SER A CA 1
ATOM 1780 C C . SER A 1 224 ? -13.625 -21.828 4.898 1 94.19 224 SER A C 1
ATOM 1782 O O . SER A 1 224 ? -14.547 -22.578 4.586 1 94.19 224 SER A O 1
ATOM 1784 N N . ILE A 1 225 ? -12.836 -21.328 4 1 95.88 225 ILE A N 1
ATOM 1785 C CA . ILE A 1 225 ? -12.953 -21.578 2.566 1 95.88 225 ILE A CA 1
ATOM 1786 C C . ILE A 1 225 ? -12.695 -23.047 2.271 1 95.88 225 ILE A C 1
ATOM 1788 O O . ILE A 1 225 ? -13.43 -23.672 1.491 1 95.88 225 ILE A O 1
ATOM 1792 N N . LYS A 1 226 ? -11.719 -23.594 2.881 1 96.06 226 LYS A N 1
ATOM 1793 C CA . LYS A 1 226 ? -11.406 -25 2.684 1 96.06 226 LYS A CA 1
ATOM 1794 C C . LYS A 1 226 ? -12.562 -25.891 3.154 1 96.06 226 LYS A C 1
ATOM 1796 O O . LYS A 1 226 ? -12.852 -26.922 2.533 1 96.06 226 LYS A O 1
ATOM 1801 N N . GLU A 1 227 ? -13.125 -25.453 4.238 1 94.94 227 GLU A N 1
ATOM 1802 C CA . GLU A 1 227 ? -14.297 -26.188 4.723 1 94.94 227 GLU A CA 1
ATOM 1803 C C . GLU A 1 227 ? -15.406 -26.188 3.678 1 94.94 227 GLU A C 1
ATOM 1805 O O . GLU A 1 227 ? -16 -27.234 3.406 1 94.94 227 GLU A O 1
ATOM 1810 N N . LEU A 1 228 ? -15.672 -25.094 3.104 1 95.19 228 LEU A N 1
ATOM 1811 C CA . LEU A 1 228 ? -16.703 -24.984 2.068 1 95.19 228 LEU A CA 1
ATOM 1812 C C . LEU A 1 228 ? -16.359 -25.875 0.873 1 95.19 228 LEU A C 1
ATOM 1814 O O . LEU A 1 228 ? -17.203 -26.641 0.398 1 95.19 228 LEU A O 1
ATOM 1818 N N . LEU A 1 229 ? -15.133 -25.797 0.375 1 96.5 229 LEU A N 1
ATOM 1819 C CA . LEU A 1 229 ? -14.711 -26.469 -0.847 1 96.5 229 LEU A CA 1
ATOM 1820 C C . LEU A 1 229 ? -14.648 -27.984 -0.641 1 96.5 229 LEU A C 1
ATOM 1822 O O . LEU A 1 229 ? -14.844 -28.75 -1.586 1 96.5 229 LEU A O 1
ATOM 1826 N N . SER A 1 230 ? -14.398 -28.359 0.583 1 94.75 230 SER A N 1
ATOM 1827 C CA . SER A 1 230 ? -14.289 -29.797 0.879 1 94.75 230 SER A CA 1
ATOM 1828 C C . SER A 1 230 ? -15.648 -30.484 0.764 1 94.75 230 SER A C 1
ATOM 1830 O O . SER A 1 230 ? -15.711 -31.688 0.562 1 94.75 230 SER A O 1
ATOM 1832 N N . LYS A 1 231 ? -16.641 -29.672 0.875 1 90.75 231 LYS A N 1
ATOM 1833 C CA . LYS A 1 231 ? -17.984 -30.234 0.77 1 90.75 231 LYS A CA 1
ATOM 1834 C C . LYS A 1 231 ? -18.391 -30.422 -0.689 1 90.75 231 LYS A C 1
ATOM 1836 O O . LYS A 1 231 ? -19.375 -31.109 -0.983 1 90.75 231 LYS A O 1
ATOM 1841 N N . SER A 1 232 ? -17.625 -29.922 -1.647 1 76.06 232 SER A N 1
ATOM 1842 C CA . SER A 1 232 ? -17.75 -30.078 -3.094 1 76.06 232 SER A CA 1
ATOM 1843 C C . SER A 1 232 ? -19.141 -29.688 -3.574 1 76.06 232 SER A C 1
ATOM 1845 O O . SER A 1 232 ? -19.688 -30.328 -4.484 1 76.06 232 SER A O 1
ATOM 1847 N N . VAL A 1 233 ? -19.609 -28.672 -3.115 1 85.81 233 VAL A N 1
ATOM 1848 C CA . VAL A 1 233 ? -20.984 -28.312 -3.461 1 85.81 233 VAL A CA 1
ATOM 1849 C C . VAL A 1 233 ? -20.984 -27.078 -4.367 1 85.81 233 VAL A C 1
ATOM 1851 O O . VAL A 1 233 ? -21.844 -26.953 -5.242 1 85.81 233 VAL A O 1
ATOM 1854 N N . ALA A 1 234 ? -20 -26.328 -4.266 1 95.44 234 ALA A N 1
ATOM 1855 C CA . ALA A 1 234 ? -19.953 -25.094 -5.043 1 95.44 234 ALA A CA 1
ATOM 1856 C C . ALA A 1 234 ? -19.25 -25.312 -6.379 1 95.44 234 ALA A C 1
ATOM 1858 O O . ALA A 1 234 ? -18.219 -25.969 -6.441 1 95.44 234 ALA A O 1
ATOM 1859 N N . ASP A 1 235 ? -19.812 -24.875 -7.449 1 97.56 235 ASP A N 1
ATOM 1860 C CA . ASP A 1 235 ? -19.109 -24.906 -8.727 1 97.56 235 ASP A CA 1
ATOM 1861 C C . ASP A 1 235 ? -18.859 -23.484 -9.25 1 97.56 235 ASP A C 1
ATOM 1863 O O . ASP A 1 235 ? -18.344 -23.297 -10.352 1 97.56 235 ASP A O 1
ATOM 1867 N N . GLY A 1 236 ? -19.281 -22.453 -8.547 1 98.12 236 GLY A N 1
ATOM 1868 C CA . GLY A 1 236 ? -19.016 -21.047 -8.742 1 98.12 236 GLY A CA 1
ATOM 1869 C C . GLY A 1 236 ? -18.984 -20.25 -7.441 1 98.12 236 GLY A C 1
ATOM 1870 O O . GLY A 1 236 ? -19.766 -20.516 -6.535 1 98.12 236 GLY A O 1
ATOM 1871 N N . ILE A 1 237 ? -18.078 -19.375 -7.305 1 98.44 237 ILE A N 1
ATOM 1872 C CA . ILE A 1 237 ? -18.016 -18.547 -6.105 1 98.44 237 ILE A CA 1
ATOM 1873 C C . ILE A 1 237 ? -17.828 -17.078 -6.496 1 98.44 237 ILE A C 1
ATOM 1875 O O . ILE A 1 237 ? -16.891 -16.734 -7.219 1 98.44 237 ILE A O 1
ATOM 1879 N N . VAL A 1 238 ? -18.719 -16.266 -6.051 1 98.25 238 VAL A N 1
ATOM 1880 C CA . VAL A 1 238 ? -18.562 -14.82 -6.086 1 98.25 238 VAL A CA 1
ATOM 1881 C C . VAL A 1 238 ? -17.891 -14.344 -4.805 1 98.25 238 VAL A C 1
ATOM 1883 O O . VAL A 1 238 ? -18.469 -14.422 -3.719 1 98.25 238 VAL A O 1
ATOM 1886 N N . CYS A 1 239 ? -16.703 -13.867 -4.965 1 97.38 239 CYS A N 1
ATOM 1887 C CA . CYS A 1 239 ? -15.984 -13.352 -3.799 1 97.38 239 CYS A CA 1
ATOM 1888 C C . CYS A 1 239 ? -16.156 -11.844 -3.674 1 97.38 239 CYS A C 1
ATOM 1890 O O . CYS A 1 239 ? -16.25 -11.141 -4.68 1 97.38 239 CYS A O 1
ATOM 1892 N N . THR A 1 240 ? -16.125 -11.336 -2.492 1 94.44 240 THR A N 1
ATOM 1893 C CA . THR A 1 240 ? -16.391 -9.93 -2.221 1 94.44 240 THR A CA 1
ATOM 1894 C C . THR A 1 240 ? -15.203 -9.062 -2.621 1 94.44 240 THR A C 1
ATOM 1896 O O . THR A 1 240 ? -15.328 -7.844 -2.746 1 94.44 240 THR A O 1
ATOM 1899 N N . ASP A 1 241 ? -14.031 -9.641 -2.74 1 95.56 241 ASP A N 1
ATOM 1900 C CA . ASP A 1 241 ? -12.828 -8.914 -3.121 1 95.56 241 ASP A CA 1
ATOM 1901 C C . ASP A 1 241 ? -11.766 -9.867 -3.672 1 95.56 241 ASP A C 1
ATOM 1903 O O . ASP A 1 241 ? -11.867 -11.086 -3.502 1 95.56 241 ASP A O 1
ATOM 1907 N N . ASP A 1 242 ? -10.797 -9.352 -4.293 1 97.69 242 ASP A N 1
ATOM 1908 C CA . ASP A 1 242 ? -9.789 -10.141 -4.992 1 97.69 242 ASP A CA 1
ATOM 1909 C C . ASP A 1 242 ? -8.938 -10.945 -4.012 1 97.69 242 ASP A C 1
ATOM 1911 O O . ASP A 1 242 ? -8.516 -12.062 -4.32 1 97.69 242 ASP A O 1
ATOM 1915 N N . LEU A 1 243 ? -8.641 -10.398 -2.863 1 96.75 243 LEU A N 1
ATOM 1916 C CA . LEU A 1 243 ? -7.801 -11.109 -1.903 1 96.75 243 LEU A CA 1
ATOM 1917 C C . LEU A 1 243 ? -8.5 -12.367 -1.396 1 96.75 243 LEU A C 1
ATOM 1919 O O . LEU A 1 243 ? -7.863 -13.414 -1.229 1 96.75 243 LEU A O 1
ATOM 1923 N N . THR A 1 244 ? -9.773 -12.258 -1.145 1 96.12 244 THR A N 1
ATOM 1924 C CA . THR A 1 244 ? -10.555 -13.438 -0.782 1 96.12 244 THR A CA 1
ATOM 1925 C C . THR A 1 244 ? -10.555 -14.453 -1.921 1 96.12 244 THR A C 1
ATOM 1927 O O . THR A 1 244 ? -10.414 -15.656 -1.688 1 96.12 244 THR A O 1
ATOM 1930 N N . ALA A 1 245 ? -10.734 -13.938 -3.135 1 97.94 245 ALA A N 1
ATOM 1931 C CA . ALA A 1 245 ? -10.734 -14.812 -4.305 1 97.94 245 ALA A CA 1
ATOM 1932 C C . ALA A 1 245 ? -9.414 -15.562 -4.422 1 97.94 245 ALA A C 1
ATOM 1934 O O . ALA A 1 245 ? -9.391 -16.75 -4.777 1 97.94 245 ALA A O 1
ATOM 1935 N N . LEU A 1 246 ? -8.312 -14.883 -4.121 1 97.81 246 LEU A N 1
ATOM 1936 C CA . LEU A 1 246 ? -7 -15.508 -4.191 1 97.81 246 LEU A CA 1
ATOM 1937 C C . LEU A 1 246 ? -6.875 -16.625 -3.152 1 97.81 246 LEU A C 1
ATOM 1939 O O . LEU A 1 246 ? -6.23 -17.641 -3.402 1 97.81 246 LEU A O 1
ATOM 1943 N N . LEU A 1 247 ? -7.465 -16.422 -1.992 1 97.56 247 LEU A N 1
ATOM 1944 C CA . LEU A 1 247 ? -7.477 -17.469 -0.976 1 97.56 247 LEU A CA 1
ATOM 1945 C C . LEU A 1 247 ? -8.289 -18.672 -1.443 1 97.56 247 LEU A C 1
ATOM 1947 O O . LEU A 1 247 ? -7.941 -19.812 -1.144 1 97.56 247 LEU A O 1
ATOM 1951 N N . VAL A 1 248 ? -9.391 -18.406 -2.162 1 97.81 248 VAL A N 1
ATOM 1952 C CA . VAL A 1 248 ? -10.195 -19.484 -2.719 1 97.81 248 VAL A CA 1
ATOM 1953 C C . VAL A 1 248 ? -9.367 -20.281 -3.727 1 97.81 248 VAL A C 1
ATOM 1955 O O . VAL A 1 248 ? -9.367 -21.516 -3.699 1 97.81 248 VAL A O 1
ATOM 1958 N N . LEU A 1 249 ? -8.664 -19.578 -4.609 1 97.31 249 LEU A N 1
ATOM 1959 C CA . LEU A 1 249 ? -7.832 -20.234 -5.605 1 97.31 249 LEU A CA 1
ATOM 1960 C C . LEU A 1 249 ? -6.742 -21.062 -4.938 1 97.31 249 LEU A C 1
ATOM 1962 O O . LEU A 1 249 ? -6.438 -22.188 -5.379 1 97.31 249 LEU A O 1
ATOM 1966 N N . GLN A 1 250 ? -6.16 -20.531 -3.9 1 96.06 250 GLN A N 1
ATOM 1967 C CA . GLN A 1 250 ? -5.145 -21.25 -3.145 1 96.06 250 GLN A CA 1
ATOM 1968 C C . GLN A 1 250 ? -5.719 -22.531 -2.529 1 96.06 250 GLN A C 1
ATOM 1970 O O . GLN A 1 250 ? -5.121 -23.594 -2.631 1 96.06 250 GLN A O 1
ATOM 1975 N N . ALA A 1 251 ? -6.844 -22.391 -1.871 1 96.5 251 ALA A N 1
ATOM 1976 C CA . ALA A 1 251 ? -7.5 -23.531 -1.24 1 96.5 251 ALA A CA 1
ATOM 1977 C C . ALA A 1 251 ? -7.863 -24.594 -2.273 1 96.5 251 ALA A C 1
ATOM 1979 O O . ALA A 1 251 ? -7.691 -25.781 -2.025 1 96.5 251 ALA A O 1
ATOM 1980 N N . ALA A 1 252 ? -8.375 -24.141 -3.418 1 96.81 252 ALA A N 1
ATOM 1981 C CA . ALA A 1 252 ? -8.719 -25.078 -4.496 1 96.81 252 ALA A CA 1
ATOM 1982 C C . ALA A 1 252 ? -7.496 -25.875 -4.934 1 96.81 252 ALA A C 1
ATOM 1984 O O . ALA A 1 252 ? -7.574 -27.094 -5.086 1 96.81 252 ALA A O 1
ATOM 1985 N N . ARG A 1 253 ? -6.379 -25.172 -5.109 1 94.19 253 ARG A N 1
ATOM 1986 C CA . ARG A 1 253 ? -5.137 -25.828 -5.508 1 94.19 253 ARG A CA 1
ATOM 1987 C C . ARG A 1 253 ? -4.719 -26.875 -4.477 1 94.19 253 ARG A C 1
ATOM 1989 O O . ARG A 1 253 ? -4.332 -27.984 -4.832 1 94.19 253 ARG A O 1
ATOM 1996 N N . GLU A 1 254 ? -4.816 -26.531 -3.25 1 93.88 254 GLU A N 1
ATOM 1997 C CA . GLU A 1 254 ? -4.406 -27.422 -2.166 1 93.88 254 GLU A CA 1
ATOM 1998 C C . GLU A 1 254 ? -5.293 -28.656 -2.102 1 93.88 254 GLU A C 1
ATOM 2000 O O . GLU A 1 254 ? -4.836 -29.734 -1.73 1 93.88 254 GLU A O 1
ATOM 2005 N N . LEU A 1 255 ? -6.512 -28.484 -2.502 1 95.81 255 LEU A N 1
ATOM 2006 C CA . LEU A 1 255 ? -7.488 -29.578 -2.402 1 95.81 255 LEU A CA 1
ATOM 2007 C C . LEU A 1 255 ? -7.578 -30.344 -3.715 1 95.81 255 LEU A C 1
ATOM 2009 O O . LEU A 1 255 ? -8.359 -31.281 -3.83 1 95.81 255 LEU A O 1
ATOM 2013 N N . GLY A 1 256 ? -6.84 -29.859 -4.707 1 95 256 GLY A N 1
ATOM 2014 C CA . GLY A 1 256 ? -6.84 -30.531 -5.996 1 95 256 GLY A CA 1
ATOM 2015 C C . GLY A 1 256 ? -8.078 -30.234 -6.82 1 95 256 GLY A C 1
ATOM 2016 O O . GLY A 1 256 ? -8.477 -31.047 -7.66 1 95 256 GLY A O 1
ATOM 2017 N N . ILE A 1 257 ? -8.742 -29.156 -6.531 1 96.75 257 ILE A N 1
ATOM 2018 C CA . ILE A 1 257 ? -9.906 -28.703 -7.285 1 96.75 257 ILE A CA 1
ATOM 2019 C C . ILE A 1 257 ? -9.461 -27.875 -8.484 1 96.75 257 ILE A C 1
ATOM 2021 O O . ILE A 1 257 ? -8.75 -26.875 -8.336 1 96.75 257 ILE A O 1
ATOM 2025 N N . ASN A 1 258 ? -9.898 -28.266 -9.641 1 95.44 258 ASN A N 1
ATOM 2026 C CA . ASN A 1 258 ? -9.461 -27.594 -10.852 1 95.44 258 ASN A CA 1
ATOM 2027 C C . ASN A 1 258 ? -10.281 -26.328 -11.117 1 95.44 258 ASN A C 1
ATOM 2029 O O . ASN A 1 258 ? -11.516 -26.391 -11.141 1 95.44 258 ASN A O 1
ATOM 2033 N N . VAL A 1 259 ? -9.695 -25.312 -11.305 1 96.56 259 VAL A N 1
ATOM 2034 C CA . VAL A 1 259 ? -10.289 -24.047 -11.758 1 96.56 259 VAL A CA 1
ATOM 2035 C C . VAL A 1 259 ? -9.867 -23.766 -13.195 1 96.56 259 VAL A C 1
ATOM 2037 O O . VAL A 1 259 ? -8.68 -23.672 -13.492 1 96.56 259 VAL A O 1
ATOM 2040 N N . PRO A 1 260 ? -10.766 -23.703 -14.062 1 96.62 260 PRO A N 1
ATOM 2041 C CA . PRO A 1 260 ? -12.18 -23.375 -13.859 1 96.62 260 PRO A CA 1
ATOM 2042 C C . PRO A 1 260 ? -13.102 -24.578 -14.008 1 96.62 260 PRO A C 1
ATOM 2044 O O . PRO A 1 260 ? -14.32 -24.438 -13.914 1 96.62 260 PRO A O 1
ATOM 2047 N N . ASN A 1 261 ? -12.594 -25.703 -14.266 1 95.69 261 ASN A N 1
ATOM 2048 C CA . ASN A 1 261 ? -13.438 -26.812 -14.695 1 95.69 261 ASN A CA 1
ATOM 2049 C C . ASN A 1 261 ? -14.344 -27.281 -13.57 1 95.69 261 ASN A C 1
ATOM 2051 O O . ASN A 1 261 ? -15.516 -27.609 -13.805 1 95.69 261 ASN A O 1
ATOM 2055 N N . ASP A 1 262 ? -13.812 -27.438 -12.391 1 95.94 262 ASP A N 1
ATOM 2056 C CA . ASP A 1 262 ? -14.594 -27.891 -11.25 1 95.94 262 ASP A CA 1
ATOM 2057 C C . ASP A 1 262 ? -15.203 -26.719 -10.484 1 95.94 262 ASP A C 1
ATOM 2059 O O . ASP A 1 262 ? -16.25 -26.875 -9.844 1 95.94 262 ASP A O 1
ATOM 2063 N N . LEU A 1 263 ? -14.492 -25.641 -10.492 1 97.69 263 LEU A N 1
ATOM 2064 C CA . LEU A 1 263 ? -14.883 -24.453 -9.734 1 97.69 263 LEU A CA 1
ATOM 2065 C C . LEU A 1 263 ? -14.516 -23.188 -10.508 1 97.69 263 LEU A C 1
ATOM 2067 O O . LEU A 1 263 ? -13.414 -23.078 -11.047 1 97.69 263 LEU A O 1
ATOM 2071 N N . LYS A 1 264 ? -15.477 -22.328 -10.641 1 98.19 264 LYS A N 1
ATOM 2072 C CA . LYS A 1 264 ? -15.242 -21.016 -11.227 1 98.19 264 LYS A CA 1
ATOM 2073 C C . LYS A 1 264 ? -15.289 -19.922 -10.156 1 98.19 264 LYS A C 1
ATOM 2075 O O . LYS A 1 264 ? -16.109 -19.969 -9.242 1 98.19 264 LYS A O 1
ATOM 2080 N N . VAL A 1 265 ? -14.367 -18.969 -10.219 1 98.56 265 VAL A N 1
ATOM 2081 C CA . VAL A 1 265 ? -14.195 -18 -9.141 1 98.56 265 VAL A CA 1
ATOM 2082 C C . VAL A 1 265 ? -14.109 -16.594 -9.719 1 98.56 265 VAL A C 1
ATOM 2084 O O . VAL A 1 265 ? -13.438 -16.359 -10.719 1 98.56 265 VAL A O 1
ATOM 2087 N N . THR A 1 266 ? -14.812 -15.664 -9.141 1 98.62 266 THR A N 1
ATOM 2088 C CA . THR A 1 266 ? -14.68 -14.25 -9.461 1 98.62 266 THR A CA 1
ATOM 2089 C C . THR A 1 266 ? -14.266 -13.453 -8.227 1 98.62 266 THR A C 1
ATOM 2091 O O . THR A 1 266 ? -14.656 -13.781 -7.109 1 98.62 266 THR A O 1
ATOM 2094 N N . GLY A 1 267 ? -13.453 -12.508 -8.5 1 98.31 267 GLY A N 1
ATOM 2095 C CA . GLY A 1 267 ? -13.133 -11.531 -7.469 1 98.31 267 GLY A CA 1
ATOM 2096 C C . GLY A 1 267 ? -13.852 -10.211 -7.652 1 98.31 267 GLY A C 1
ATOM 2097 O O . GLY A 1 267 ? -14.852 -10.133 -8.375 1 98.31 267 GLY A O 1
ATOM 2098 N N . PHE A 1 268 ? -13.422 -9.227 -6.906 1 98.25 268 PHE A N 1
ATOM 2099 C CA . PHE A 1 268 ? -13.922 -7.859 -6.941 1 98.25 268 PHE A CA 1
ATOM 2100 C C . PHE A 1 268 ? -12.82 -6.871 -6.582 1 98.25 268 PHE A C 1
ATOM 2102 O O . PHE A 1 268 ? -12.078 -7.082 -5.621 1 98.25 268 PHE A O 1
ATOM 2109 N N . ASP A 1 269 ? -12.688 -5.711 -7.309 1 98.06 269 ASP A N 1
ATOM 2110 C CA . ASP A 1 269 ? -11.75 -4.605 -7.16 1 98.06 269 ASP A CA 1
ATOM 2111 C C . ASP A 1 269 ? -10.945 -4.387 -8.438 1 98.06 269 ASP A C 1
ATOM 2113 O O . ASP A 1 269 ? -11.008 -3.318 -9.047 1 98.06 269 ASP A O 1
ATOM 2117 N N . GLY A 1 270 ? -10.188 -5.465 -8.797 1 98.38 270 GLY A N 1
ATOM 2118 C CA . GLY A 1 270 ? -9.438 -5.402 -10.039 1 98.38 270 GLY A CA 1
ATOM 2119 C C . GLY A 1 270 ? -8.289 -4.41 -10 1 98.38 270 GLY A C 1
ATOM 2120 O O . GLY A 1 270 ? -8.102 -3.641 -10.945 1 98.38 270 GLY A O 1
ATOM 2121 N N . THR A 1 271 ? -7.543 -4.438 -8.914 1 98.19 271 THR A N 1
ATOM 2122 C CA . THR A 1 271 ? -6.422 -3.512 -8.789 1 98.19 271 THR A CA 1
ATOM 2123 C C . THR A 1 271 ? -5.344 -3.82 -9.82 1 98.19 271 THR A C 1
ATOM 2125 O O . THR A 1 271 ? -5.301 -4.922 -10.375 1 98.19 271 THR A O 1
ATOM 2128 N N . GLU A 1 272 ? -4.453 -2.85 -10.07 1 97.19 272 GLU A N 1
ATOM 2129 C CA . GLU A 1 272 ? -3.314 -3.047 -10.961 1 97.19 272 GLU A CA 1
ATOM 2130 C C . GLU A 1 272 ? -2.43 -4.191 -10.484 1 97.19 272 GLU A C 1
ATOM 2132 O O . GLU A 1 272 ? -1.944 -4.988 -11.289 1 97.19 272 GLU A O 1
ATOM 2137 N N . LEU A 1 273 ? -2.213 -4.277 -9.195 1 97.56 273 LEU A N 1
ATOM 2138 C CA . LEU A 1 273 ? -1.374 -5.328 -8.625 1 97.56 273 LEU A CA 1
ATOM 2139 C C . LEU A 1 273 ? -1.943 -6.707 -8.93 1 97.56 273 LEU A C 1
ATOM 2141 O O . LEU A 1 273 ? -1.228 -7.582 -9.43 1 97.56 273 LEU A O 1
ATOM 2145 N N . VAL A 1 274 ? -3.223 -6.875 -8.664 1 97.56 274 VAL A N 1
ATOM 2146 C CA . VAL A 1 274 ? -3.846 -8.18 -8.859 1 97.56 274 VAL A CA 1
ATOM 2147 C C . VAL A 1 274 ? -3.895 -8.516 -10.352 1 97.56 274 VAL A C 1
ATOM 2149 O O . VAL A 1 274 ? -3.605 -9.641 -10.75 1 97.56 274 VAL A O 1
ATOM 2152 N N . SER A 1 275 ? -4.238 -7.508 -11.172 1 96.62 275 SER A N 1
ATOM 2153 C CA . SER A 1 275 ? -4.32 -7.719 -12.609 1 96.62 275 SER A CA 1
ATOM 2154 C C . SER A 1 275 ? -2.973 -8.141 -13.188 1 96.62 275 SER A C 1
ATOM 2156 O O . SER A 1 275 ? -2.916 -8.922 -14.141 1 96.62 275 SER A O 1
ATOM 2158 N N . THR A 1 276 ? -1.934 -7.641 -12.617 1 96.25 276 THR A N 1
ATOM 2159 C CA . THR A 1 276 ? -0.592 -7.895 -13.133 1 96.25 276 THR A CA 1
ATOM 2160 C C . THR A 1 276 ? -0.066 -9.234 -12.633 1 96.25 276 THR A C 1
ATOM 2162 O O . THR A 1 276 ? 0.494 -10.016 -13.406 1 96.25 276 THR A O 1
ATOM 2165 N N . TYR A 1 277 ? -0.304 -9.594 -11.406 1 96.5 277 TYR A N 1
ATOM 2166 C CA . TYR A 1 277 ? 0.409 -10.711 -10.805 1 96.5 277 TYR A CA 1
ATOM 2167 C C . TYR A 1 277 ? -0.515 -11.914 -10.625 1 96.5 277 TYR A C 1
ATOM 2169 O O . TYR A 1 277 ? -0.058 -13.016 -10.305 1 96.5 277 TYR A O 1
ATOM 2177 N N . HIS A 1 278 ? -1.807 -11.688 -10.836 1 96.25 278 HIS A N 1
ATOM 2178 C CA . HIS A 1 278 ? -2.812 -12.742 -10.891 1 96.25 278 HIS A CA 1
ATOM 2179 C C . HIS A 1 278 ? -3.725 -12.57 -12.102 1 96.25 278 HIS A C 1
ATOM 2181 O O . HIS A 1 278 ? -4.945 -12.461 -11.953 1 96.25 278 HIS A O 1
ATOM 2187 N N . PRO A 1 279 ? -3.119 -12.609 -13.25 1 95.12 279 PRO A N 1
ATOM 2188 C CA . PRO A 1 279 ? -3.906 -12.352 -14.453 1 95.12 279 PRO A CA 1
ATOM 2189 C C . PRO A 1 279 ? -4.949 -13.438 -14.719 1 95.12 279 PRO A C 1
ATOM 2191 O O . PRO A 1 279 ? -5.852 -13.242 -15.539 1 95.12 279 PRO A O 1
ATOM 2194 N N . GLU A 1 280 ? -4.848 -14.523 -14.039 1 95.06 280 GLU A N 1
ATOM 2195 C CA . GLU A 1 280 ? -5.781 -15.633 -14.219 1 95.06 280 GLU A CA 1
ATOM 2196 C C . GLU A 1 280 ? -7.113 -15.344 -13.531 1 95.06 280 GLU A C 1
ATOM 2198 O O . GLU A 1 280 ? -8.109 -16.016 -13.789 1 95.06 280 GLU A O 1
ATOM 2203 N N . LEU A 1 281 ? -7.148 -14.391 -12.625 1 97.69 281 LEU A N 1
ATOM 2204 C CA . LEU A 1 281 ? -8.344 -14.141 -11.828 1 97.69 281 LEU A CA 1
ATOM 2205 C C . LEU A 1 281 ? -9.344 -13.281 -12.594 1 97.69 281 LEU A C 1
ATOM 2207 O O . LEU A 1 281 ? -9.008 -12.188 -13.047 1 97.69 281 LEU A O 1
ATOM 2211 N N . SER A 1 282 ? -10.547 -13.781 -12.836 1 98.56 282 SER A N 1
ATOM 2212 C CA . SER A 1 282 ? -11.672 -12.961 -13.281 1 98.56 282 SER A CA 1
ATOM 2213 C C . SER A 1 282 ? -12.203 -12.094 -12.148 1 98.56 282 SER A C 1
ATOM 2215 O O . SER A 1 282 ? -12.312 -12.547 -11.008 1 98.56 282 SER A O 1
ATOM 2217 N N . THR A 1 283 ? -12.508 -10.891 -12.461 1 98.75 283 THR A N 1
ATOM 2218 C CA . THR A 1 283 ? -12.883 -10.016 -11.352 1 98.75 283 THR A CA 1
ATOM 2219 C C . THR A 1 283 ? -13.68 -8.82 -11.859 1 98.75 283 THR A C 1
ATOM 2221 O O . THR A 1 283 ? -13.547 -8.422 -13.016 1 98.75 283 THR A O 1
ATOM 2224 N N . VAL A 1 284 ? -14.594 -8.328 -11 1 98.81 284 VAL A N 1
ATOM 2225 C CA . VAL A 1 284 ? -15.203 -7.02 -11.211 1 98.81 284 VAL A CA 1
ATOM 2226 C C . VAL A 1 284 ? -14.18 -5.918 -10.969 1 98.81 284 VAL A C 1
ATOM 2228 O O . VAL A 1 284 ? -13.492 -5.918 -9.945 1 98.81 284 VAL A O 1
ATOM 2231 N N . VAL A 1 285 ? -14.031 -5.027 -11.914 1 98.81 285 VAL A N 1
ATOM 2232 C CA . VAL A 1 285 ? -13.008 -3.988 -11.844 1 98.81 285 VAL A CA 1
ATOM 2233 C C . VAL A 1 285 ? -13.648 -2.656 -11.461 1 98.81 285 VAL A C 1
ATOM 2235 O O . VAL A 1 285 ? -14.562 -2.188 -12.133 1 98.81 285 VAL A O 1
ATOM 2238 N N . GLN A 1 286 ? -13.242 -2.072 -10.352 1 98.62 286 GLN A N 1
ATOM 2239 C CA . GLN A 1 286 ? -13.672 -0.736 -9.953 1 98.62 286 GLN A CA 1
ATOM 2240 C C . GLN A 1 286 ? -12.883 0.34 -10.695 1 98.62 286 GLN A C 1
ATOM 2242 O O . GLN A 1 286 ? -11.672 0.207 -10.891 1 98.62 286 GLN A O 1
ATOM 2247 N N . PRO A 1 287 ? -13.5 1.368 -11.18 1 98.56 287 PRO A N 1
ATOM 2248 C CA . PRO A 1 287 ? -12.805 2.447 -11.891 1 98.56 287 PRO A CA 1
ATOM 2249 C C . PRO A 1 287 ? -12.07 3.395 -10.945 1 98.56 287 PRO A C 1
ATOM 2251 O O . PRO A 1 287 ? -12.453 4.562 -10.812 1 98.56 287 PRO A O 1
ATOM 2254 N N . LEU A 1 288 ? -10.945 3.004 -10.398 1 98.12 288 LEU A N 1
ATOM 2255 C CA . LEU A 1 288 ? -10.273 3.693 -9.305 1 98.12 288 LEU A CA 1
ATOM 2256 C C . LEU A 1 288 ? -9.758 5.055 -9.75 1 98.12 288 LEU A C 1
ATOM 2258 O O . LEU A 1 288 ? -9.734 6.004 -8.961 1 98.12 288 LEU A O 1
ATOM 2262 N N . GLU A 1 289 ? -9.305 5.148 -11.023 1 97.69 289 GLU A N 1
ATOM 2263 C CA . GLU A 1 289 ? -8.867 6.445 -11.531 1 97.69 289 GLU A CA 1
ATOM 2264 C C . GLU A 1 289 ? -10 7.461 -11.5 1 97.69 289 GLU A C 1
ATOM 2266 O O . GLU A 1 289 ? -9.82 8.594 -11.039 1 97.69 289 GLU A O 1
ATOM 2271 N N . ASP A 1 290 ? -11.133 7.07 -11.969 1 98.56 290 ASP A N 1
ATOM 2272 C CA . ASP A 1 290 ? -12.305 7.945 -11.992 1 98.56 290 ASP A CA 1
ATOM 2273 C C . ASP A 1 290 ? -12.805 8.227 -10.578 1 98.56 290 ASP A C 1
ATOM 2275 O O . ASP A 1 290 ? -13.234 9.344 -10.273 1 98.56 290 ASP A O 1
ATOM 2279 N N . ILE A 1 291 ? -12.812 7.223 -9.742 1 98.5 291 ILE A N 1
ATOM 2280 C CA . ILE A 1 291 ? -13.234 7.391 -8.352 1 98.5 291 ILE A CA 1
ATOM 2281 C C . ILE A 1 291 ? -12.367 8.445 -7.672 1 98.5 291 ILE A C 1
ATOM 2283 O O . ILE A 1 291 ? -12.883 9.359 -7.02 1 98.5 291 ILE A O 1
ATOM 2287 N N . ALA A 1 292 ? -11.055 8.305 -7.852 1 98.5 292 ALA A N 1
ATOM 2288 C CA . ALA A 1 292 ? -10.141 9.281 -7.27 1 98.5 292 ALA A CA 1
ATOM 2289 C C . ALA A 1 292 ? -10.445 10.688 -7.773 1 98.5 292 ALA A C 1
ATOM 2291 O O . ALA A 1 292 ? -10.477 11.641 -6.988 1 98.5 292 ALA A O 1
ATOM 2292 N N . SER A 1 293 ? -10.68 10.789 -9.047 1 98.25 293 SER A N 1
ATOM 2293 C CA . SER A 1 293 ? -10.969 12.086 -9.648 1 98.25 293 SER A CA 1
ATOM 2294 C C . SER A 1 293 ? -12.234 12.695 -9.055 1 98.25 293 SER A C 1
ATOM 2296 O O . SER A 1 293 ? -12.266 13.883 -8.727 1 98.25 293 SER A O 1
ATOM 2298 N N . VAL A 1 294 ? -13.289 11.914 -8.914 1 98.12 294 VAL A N 1
ATOM 2299 C CA . VAL A 1 294 ? -14.562 12.406 -8.391 1 98.12 294 VAL A CA 1
ATOM 2300 C C . VAL A 1 294 ? -14.398 12.797 -6.926 1 98.12 294 VAL A C 1
ATOM 2302 O O . VAL A 1 294 ? -14.875 13.859 -6.504 1 98.12 294 VAL A O 1
ATOM 2305 N N . LEU A 1 295 ? -13.688 11.969 -6.133 1 98.38 295 LEU A N 1
ATOM 2306 C CA . LEU A 1 295 ? -13.438 12.273 -4.73 1 98.38 295 LEU A CA 1
ATOM 2307 C C . LEU A 1 295 ? -12.758 13.625 -4.574 1 98.38 295 LEU A C 1
ATOM 2309 O O . LEU A 1 295 ? -13.203 14.461 -3.785 1 98.38 295 LEU A O 1
ATOM 2313 N N . ILE A 1 296 ? -11.75 13.852 -5.367 1 97.88 296 ILE A N 1
ATOM 2314 C CA . ILE A 1 296 ? -10.922 15.047 -5.25 1 97.88 296 ILE A CA 1
ATOM 2315 C C . ILE A 1 296 ? -11.711 16.266 -5.727 1 97.88 296 ILE A C 1
ATOM 2317 O O . ILE A 1 296 ? -11.711 17.312 -5.066 1 97.88 296 ILE A O 1
ATOM 2321 N N . ASN A 1 297 ? -12.359 16.125 -6.867 1 96.31 297 ASN A N 1
ATOM 2322 C CA . ASN A 1 297 ? -13.133 17.234 -7.406 1 96.31 297 ASN A CA 1
ATOM 2323 C C . ASN A 1 297 ? -14.227 17.672 -6.438 1 96.31 297 ASN A C 1
ATOM 2325 O O . ASN A 1 297 ? -14.43 18.875 -6.23 1 96.31 297 ASN A O 1
ATOM 2329 N N . LEU A 1 298 ? -14.914 16.75 -5.898 1 96.44 298 LEU A N 1
ATOM 2330 C CA . LEU A 1 298 ? -15.961 17.062 -4.934 1 96.44 298 LEU A CA 1
ATOM 2331 C C . LEU A 1 298 ? -15.383 17.766 -3.707 1 96.44 298 LEU A C 1
ATOM 2333 O O . LEU A 1 298 ? -15.953 18.734 -3.219 1 96.44 298 LEU A O 1
ATOM 2337 N N . LEU A 1 299 ? -14.266 17.203 -3.186 1 97 299 LEU A N 1
ATOM 2338 C CA . LEU A 1 299 ? -13.648 17.781 -1.995 1 97 299 LEU A CA 1
ATOM 2339 C C . LEU A 1 299 ? -13.203 19.219 -2.248 1 97 299 LEU A C 1
ATOM 2341 O O . LEU A 1 299 ? -13.469 20.094 -1.437 1 97 299 LEU A O 1
ATOM 2345 N N . LEU A 1 300 ? -12.539 19.438 -3.361 1 95 300 LEU A N 1
ATOM 2346 C CA . LEU A 1 300 ? -12.016 20.75 -3.68 1 95 300 LEU A CA 1
ATOM 2347 C C . LEU A 1 300 ? -1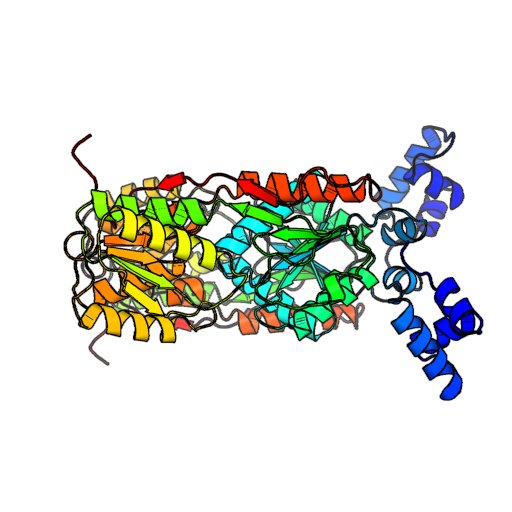3.156 21.75 -3.898 1 95 300 LEU A C 1
ATOM 2349 O O . LEU A 1 300 ? -13.039 22.922 -3.539 1 95 300 LEU A O 1
ATOM 2353 N N . GLU A 1 301 ? -14.234 21.281 -4.52 1 93.81 301 GLU A N 1
ATOM 2354 C CA . GLU A 1 301 ? -15.406 22.125 -4.684 1 93.81 301 GLU A CA 1
ATOM 2355 C C . GLU A 1 301 ? -15.969 22.562 -3.328 1 93.81 301 GLU A C 1
ATOM 2357 O O . GLU A 1 301 ? -16.344 23.719 -3.15 1 93.81 301 GLU A O 1
ATOM 2362 N N . ARG A 1 302 ? -15.992 21.672 -2.408 1 93.62 302 ARG A N 1
ATOM 2363 C CA . ARG A 1 302 ? -16.516 21.969 -1.079 1 93.62 302 ARG A CA 1
ATOM 2364 C C . ARG A 1 302 ? -15.586 22.922 -0.327 1 93.62 302 ARG A C 1
ATOM 2366 O O . ARG A 1 302 ? -16.047 23.781 0.437 1 93.62 302 ARG A O 1
ATOM 2373 N N . ILE A 1 303 ? -14.32 22.703 -0.559 1 92.62 303 ILE A N 1
ATOM 2374 C CA . ILE A 1 303 ? -13.344 23.578 0.076 1 92.62 303 ILE A CA 1
ATOM 2375 C C . ILE A 1 303 ? -13.484 25 -0.473 1 92.62 303 ILE A C 1
ATOM 2377 O O . ILE A 1 303 ? -13.477 25.969 0.287 1 92.62 303 ILE A O 1
ATOM 2381 N N . LYS A 1 304 ? -13.664 25.078 -1.721 1 89.81 304 LYS A N 1
ATOM 2382 C CA . LYS A 1 304 ? -13.734 26.375 -2.395 1 89.81 304 LYS A CA 1
ATOM 2383 C C . LYS A 1 304 ? -15.062 27.078 -2.104 1 89.81 304 LYS A C 1
ATOM 2385 O O . LYS A 1 304 ? -15.109 28.297 -1.972 1 89.81 304 LYS A O 1
ATOM 2390 N N . ASN A 1 305 ? -16.078 26.25 -2.055 1 89.69 305 ASN A N 1
ATOM 2391 C CA . ASN A 1 305 ? -17.422 26.766 -1.827 1 89.69 305 ASN A CA 1
ATOM 2392 C C . ASN A 1 305 ? -18.094 26.078 -0.641 1 89.69 305 ASN A C 1
ATOM 2394 O O . ASN A 1 305 ? -19.078 25.344 -0.811 1 89.69 305 ASN A O 1
ATOM 2398 N N . PRO A 1 306 ? -17.719 26.406 0.536 1 82.06 306 PRO A N 1
ATOM 2399 C CA . PRO A 1 306 ? -18.188 25.672 1.712 1 82.06 306 PRO A CA 1
ATOM 2400 C C . PRO A 1 306 ? -19.688 25.828 1.954 1 82.06 306 PRO A C 1
ATOM 2402 O O . PRO A 1 306 ? -20.312 24.938 2.535 1 82.06 306 PRO A O 1
ATOM 2405 N N . ASP A 1 307 ? -20.312 26.844 1.406 1 83.38 307 ASP A N 1
ATOM 2406 C CA . ASP A 1 307 ? -21.719 27.109 1.7 1 83.38 307 ASP A CA 1
ATOM 2407 C C . ASP A 1 307 ? -22.609 26.609 0.574 1 83.38 307 ASP A C 1
ATOM 2409 O O . ASP A 1 307 ? -23.844 26.609 0.705 1 83.38 307 ASP A O 1
ATOM 2413 N N . GLU A 1 308 ? -21.984 26.219 -0.425 1 83.94 308 GLU A N 1
ATOM 2414 C CA . GLU A 1 308 ? -22.781 25.734 -1.549 1 83.94 308 GLU A CA 1
ATOM 2415 C C . GLU A 1 308 ? -23.266 24.312 -1.306 1 83.94 308 GLU A C 1
ATOM 2417 O O . GLU A 1 308 ? -22.5 23.453 -0.896 1 83.94 308 GLU A O 1
ATOM 2422 N N . LYS A 1 309 ? -24.562 24.188 -1.487 1 85.5 309 LYS A N 1
ATOM 2423 C CA . LYS A 1 309 ? -25.125 22.859 -1.328 1 85.5 309 LYS A CA 1
ATOM 2424 C C . LYS A 1 309 ? -24.719 21.938 -2.475 1 85.5 309 LYS A C 1
ATOM 2426 O O . LYS A 1 309 ? -24.656 22.375 -3.629 1 85.5 309 LYS A O 1
ATOM 2431 N N . LEU A 1 310 ? -24.375 20.719 -2.057 1 85.06 310 LEU A N 1
ATOM 2432 C CA . LEU A 1 310 ? -24.062 19.719 -3.08 1 85.06 310 LEU A CA 1
ATOM 2433 C C . LEU A 1 310 ? -25.312 19.266 -3.805 1 85.06 310 LEU A C 1
ATOM 2435 O O . LEU A 1 310 ? -26.375 19.094 -3.182 1 85.06 310 LEU A O 1
ATOM 2439 N N . LYS A 1 311 ? -25.25 19.266 -5.148 1 84.19 311 LYS A N 1
ATOM 2440 C CA . LYS A 1 311 ? -26.375 18.859 -5.992 1 84.19 311 LYS A CA 1
ATOM 2441 C C . LYS A 1 311 ? -26.703 17.375 -5.793 1 84.19 311 LYS A C 1
ATOM 2443 O O . LYS A 1 311 ? -27.859 16.969 -5.93 1 84.19 311 LYS A O 1
ATOM 2448 N N . GLN A 1 312 ? -25.734 16.594 -5.52 1 91.69 312 GLN A N 1
ATOM 2449 C CA . GLN A 1 312 ? -25.828 15.148 -5.383 1 91.69 312 GLN A CA 1
ATOM 2450 C C . GLN A 1 312 ? -25 14.648 -4.203 1 91.69 312 GLN A C 1
ATOM 2452 O O . GLN A 1 312 ? -23.891 15.148 -3.965 1 91.69 312 GLN A O 1
ATOM 2457 N N . MET A 1 313 ? -25.641 13.68 -3.441 1 94.19 313 MET A N 1
ATOM 2458 C CA . MET A 1 313 ? -24.953 13.188 -2.256 1 94.19 313 MET A CA 1
ATOM 2459 C C . MET A 1 313 ? -24.359 11.805 -2.51 1 94.19 313 MET A C 1
ATOM 2461 O O . MET A 1 313 ? -23.516 11.336 -1.744 1 94.19 313 MET A O 1
ATOM 2465 N N . GLU A 1 314 ? -24.828 11.195 -3.553 1 95.5 314 GLU A N 1
ATOM 2466 C CA . GLU A 1 314 ? -24.312 9.875 -3.912 1 95.5 314 GLU A CA 1
ATOM 2467 C C . GLU A 1 314 ? -23.812 9.852 -5.355 1 95.5 314 GLU A C 1
ATOM 2469 O O . GLU A 1 314 ? -24.547 10.227 -6.277 1 95.5 314 GLU A O 1
ATOM 2474 N N . TYR A 1 315 ? -22.625 9.531 -5.543 1 97.44 315 TYR A N 1
ATOM 2475 C CA . TYR A 1 315 ? -22 9.367 -6.848 1 97.44 315 TYR A CA 1
ATOM 2476 C C . TYR A 1 315 ? -21.594 7.922 -7.086 1 97.44 315 TYR A C 1
ATOM 2478 O O . TYR A 1 315 ? -20.641 7.422 -6.461 1 97.44 315 TYR A O 1
ATOM 2486 N N . VAL A 1 316 ? -22.281 7.25 -7.926 1 98 316 VAL A N 1
ATOM 2487 C CA . VAL A 1 316 ? -22.062 5.828 -8.188 1 98 316 VAL A CA 1
ATOM 2488 C C . VAL A 1 316 ? -21.469 5.645 -9.578 1 98 316 VAL A C 1
ATOM 2490 O O . VAL A 1 316 ? -22.078 6.043 -10.578 1 98 316 VAL A O 1
ATOM 2493 N N . LEU A 1 317 ? -20.266 5.129 -9.672 1 98.69 317 LEU A N 1
ATOM 2494 C CA . LEU A 1 317 ? -19.578 4.965 -10.945 1 98.69 317 LEU A CA 1
ATOM 2495 C C . LEU A 1 317 ? -19.719 3.535 -11.461 1 98.69 317 LEU A C 1
ATOM 2497 O O . LEU A 1 317 ? -19.719 2.584 -10.672 1 98.69 317 LEU A O 1
ATOM 2501 N N . PRO A 1 318 ? -19.797 3.361 -12.711 1 98.62 318 PRO A N 1
ATOM 2502 C CA . PRO A 1 318 ? -19.969 2.029 -13.297 1 98.62 318 PRO A CA 1
ATOM 2503 C C . PRO A 1 318 ? -18.734 1.148 -13.148 1 98.62 318 PRO A C 1
ATOM 2505 O O . PRO A 1 318 ? -17.609 1.655 -13.125 1 98.62 318 PRO A O 1
ATOM 2508 N N . VAL A 1 319 ? -18.984 -0.17 -13.039 1 98.56 319 VAL A N 1
ATOM 2509 C CA . VAL A 1 319 ? -17.906 -1.151 -12.969 1 98.56 319 VAL A CA 1
ATOM 2510 C C . VAL A 1 319 ? -17.766 -1.873 -14.305 1 98.56 319 VAL A C 1
ATOM 2512 O O . VAL A 1 319 ? -18.656 -1.786 -15.156 1 98.56 319 VAL A O 1
ATOM 2515 N N . THR A 1 320 ? -16.641 -2.432 -14.555 1 98.56 320 THR A N 1
ATOM 2516 C CA . THR A 1 320 ? -16.406 -3.35 -15.664 1 98.56 320 THR A CA 1
ATOM 2517 C C . THR A 1 320 ? -16.047 -4.738 -15.156 1 98.56 320 THR A C 1
ATOM 2519 O O . THR A 1 320 ? -15.891 -4.941 -13.945 1 98.56 320 THR A O 1
ATOM 2522 N N . PHE A 1 321 ? -16.078 -5.695 -16.047 1 98.38 321 PHE A N 1
ATOM 2523 C CA . PHE A 1 321 ? -15.703 -7.059 -15.688 1 98.38 321 PHE A CA 1
ATOM 2524 C C . PHE A 1 321 ? -14.539 -7.547 -16.547 1 98.38 321 PHE A C 1
ATOM 2526 O O . PHE A 1 321 ? -14.562 -7.418 -17.766 1 98.38 321 PHE A O 1
ATOM 2533 N N . LYS A 1 322 ? -13.469 -7.965 -15.898 1 98 322 LYS A N 1
ATOM 2534 C CA . LYS A 1 322 ? -12.352 -8.609 -16.578 1 98 322 LYS A CA 1
ATOM 2535 C C . LYS A 1 322 ? -12.5 -10.133 -16.547 1 98 322 LYS A C 1
ATOM 2537 O O . LYS A 1 322 ? -12.289 -10.758 -15.508 1 98 322 LYS A O 1
ATOM 2542 N N . ARG A 1 323 ? -12.812 -10.719 -17.609 1 97.19 323 ARG A N 1
ATOM 2543 C CA . ARG A 1 323 ? -12.914 -12.172 -17.719 1 97.19 323 ARG A CA 1
ATOM 2544 C C . ARG A 1 323 ? -11.547 -12.805 -17.969 1 97.19 323 ARG A C 1
ATOM 2546 O O . ARG A 1 323 ? -10.797 -12.344 -18.828 1 97.19 323 ARG A O 1
ATOM 2553 N N . SER A 1 324 ? -11.219 -13.805 -17.156 1 96.62 324 SER A N 1
ATOM 2554 C CA . SER A 1 324 ? -9.93 -14.484 -17.297 1 96.62 324 SER A CA 1
ATOM 2555 C C . SER A 1 324 ? -10.062 -15.977 -17.016 1 96.62 324 SER A C 1
ATOM 2557 O O . SER A 1 324 ? -11.148 -16.547 -17.141 1 96.62 324 SER A O 1
ATOM 2559 N N . ALA A 1 325 ? -9.016 -16.641 -16.719 1 95.38 325 ALA A N 1
ATOM 2560 C CA . ALA A 1 325 ? -8.914 -18.094 -16.719 1 95.38 325 ALA A CA 1
ATOM 2561 C C . ALA A 1 325 ? -9.719 -18.688 -15.562 1 95.38 325 ALA A C 1
ATOM 2563 O O . ALA A 1 325 ? -10.156 -19.844 -15.641 1 95.38 325 ALA A O 1
ATOM 2564 N N . SER A 1 326 ? -9.992 -17.938 -14.5 1 97.81 326 SER A N 1
ATOM 2565 C CA . SER A 1 326 ? -10.656 -18.5 -13.328 1 97.81 326 SER A CA 1
ATOM 2566 C C . SER A 1 326 ? -12.125 -18.812 -13.617 1 97.81 326 SER A C 1
ATOM 2568 O O . SER A 1 326 ? -12.781 -19.5 -12.836 1 97.81 326 SER A O 1
ATOM 2570 N N . ILE A 1 327 ? -12.672 -18.297 -14.75 1 96.56 327 ILE A N 1
ATOM 2571 C CA . ILE A 1 327 ? -14.031 -18.688 -15.102 1 96.56 327 ILE A CA 1
ATOM 2572 C C . ILE A 1 327 ? -14.039 -19.312 -16.5 1 96.56 327 ILE A C 1
ATOM 2574 O O . ILE A 1 327 ? -15.109 -19.594 -17.047 1 96.56 327 ILE A O 1
ATOM 2578 N N . GLY A 1 328 ? -12.922 -19.578 -17.125 1 85.12 328 GLY A N 1
ATOM 2579 C CA . GLY A 1 328 ? -12.773 -20.266 -18.406 1 85.12 328 GLY A CA 1
ATOM 2580 C C . GLY A 1 328 ? -12.953 -19.344 -19.594 1 85.12 328 GLY A C 1
ATOM 2581 O O . GLY A 1 328 ? -13.555 -18.266 -19.469 1 85.12 328 GLY A O 1
ATOM 2582 N N . GLN A 1 329 ? -11.859 -19.219 -20.594 1 62.16 329 GLN A N 1
ATOM 2583 C CA . GLN A 1 329 ? -11.992 -18.484 -21.844 1 62.16 329 GLN A CA 1
ATOM 2584 C C . GLN A 1 329 ? -13.25 -18.891 -22.594 1 62.16 329 GLN A C 1
ATOM 2586 O O . GLN A 1 329 ? -13.641 -20.062 -22.578 1 62.16 329 GLN A O 1
ATOM 2591 N N . ILE A 1 330 ? -14.328 -18.125 -22.453 1 50.47 330 ILE A N 1
ATOM 2592 C CA . ILE A 1 330 ? -15.359 -18.5 -23.422 1 50.47 330 ILE A CA 1
ATOM 2593 C C . ILE A 1 330 ? -14.758 -18.547 -24.828 1 50.47 330 ILE A C 1
ATOM 2595 O O . ILE A 1 330 ? -14.242 -17.547 -25.328 1 50.47 330 ILE A O 1
ATOM 2599 N N . PHE A 1 331 ? -13.953 -19.516 -25.219 1 40.72 331 PHE A N 1
ATOM 2600 C CA . PHE A 1 331 ? -13.633 -19.625 -26.625 1 40.72 331 PHE A CA 1
ATOM 2601 C C . PHE A 1 331 ? -14.812 -19.188 -27.5 1 40.72 331 PHE A C 1
ATOM 2603 O O . PHE A 1 331 ? -14.68 -19.062 -28.719 1 40.72 331 PHE A O 1
ATOM 2610 N N . GLY A 1 332 ? -16.109 -19.375 -27.188 1 33.69 332 GLY A N 1
ATOM 2611 C CA . GLY A 1 332 ? -16.906 -19.203 -28.406 1 33.69 332 GLY A CA 1
ATOM 2612 C C . GLY A 1 332 ? -16.812 -17.797 -28.984 1 33.69 332 GLY A C 1
ATOM 2613 O O . GLY A 1 332 ? -16.703 -17.625 -30.188 1 33.69 332 GLY A O 1
ATOM 2614 N N . GLN A 1 333 ? -17.281 -16.594 -28.438 1 27.89 333 GLN A N 1
ATOM 2615 C CA . GLN A 1 333 ? -17.531 -15.477 -29.344 1 27.89 333 GLN A CA 1
ATOM 2616 C C . GLN A 1 333 ? -16.25 -14.672 -29.578 1 27.89 333 GLN A C 1
ATOM 2618 O O . GLN A 1 333 ? -15.43 -14.516 -28.672 1 27.89 333 GLN A O 1
ATOM 2623 N N . MET B 1 1 ? -18.156 27.812 10.883 1 54.22 1 MET B N 1
ATOM 2624 C CA . MET B 1 1 ? -16.875 28.406 11.211 1 54.22 1 MET B CA 1
ATOM 2625 C C . MET B 1 1 ? -16.172 27.625 12.32 1 54.22 1 MET B C 1
ATOM 2627 O O . MET B 1 1 ? -16.828 27.062 13.203 1 54.22 1 MET B O 1
ATOM 2631 N N . ARG B 1 2 ? -14.844 27.312 12.094 1 66.75 2 ARG B N 1
ATOM 2632 C CA . ARG B 1 2 ? -14.086 26.641 13.141 1 66.75 2 ARG B CA 1
ATOM 2633 C C . ARG B 1 2 ? -13.953 27.516 14.375 1 66.75 2 ARG B C 1
ATOM 2635 O O . ARG B 1 2 ? -13.648 28.703 14.266 1 66.75 2 ARG B O 1
ATOM 2642 N N . PRO B 1 3 ? -14.414 26.969 15.562 1 72.44 3 PRO B N 1
ATOM 2643 C CA . PRO B 1 3 ? -14.266 27.781 16.781 1 72.44 3 PRO B CA 1
ATOM 2644 C C . PRO B 1 3 ? -12.828 28.203 17.031 1 72.44 3 PRO B C 1
ATOM 2646 O O . PRO B 1 3 ? -11.891 27.469 16.703 1 72.44 3 PRO B O 1
ATOM 2649 N N . LYS B 1 4 ? -12.656 29.438 17.453 1 81.62 4 LYS B N 1
ATOM 2650 C CA . LYS B 1 4 ? -11.352 30 17.797 1 81.62 4 LYS B CA 1
ATOM 2651 C C . LYS B 1 4 ? -11.141 30.047 19.297 1 81.62 4 LYS B C 1
ATOM 2653 O O . LYS B 1 4 ? -12.078 29.828 20.078 1 81.62 4 LYS B O 1
ATOM 2658 N N . LEU B 1 5 ? -9.922 30.219 19.578 1 83.81 5 LEU B N 1
ATOM 2659 C CA . LEU B 1 5 ? -9.562 30.328 20.984 1 83.81 5 LEU B CA 1
ATOM 2660 C C . LEU B 1 5 ? -10.422 31.375 21.688 1 83.81 5 LEU B C 1
ATOM 2662 O O . LEU B 1 5 ? -10.812 31.203 22.844 1 83.81 5 LEU B O 1
ATOM 2666 N N . THR B 1 6 ? -10.781 32.375 20.969 1 86.81 6 THR B N 1
ATOM 2667 C CA . THR B 1 6 ? -11.586 33.469 21.516 1 86.81 6 THR B CA 1
ATOM 2668 C C . THR B 1 6 ? -13.008 33 21.812 1 86.81 6 THR B C 1
ATOM 2670 O O . THR B 1 6 ? -13.625 33.469 22.781 1 86.81 6 THR B O 1
ATOM 2673 N N . ASP B 1 7 ? -13.469 32.094 21.016 1 89.81 7 ASP B N 1
ATOM 2674 C CA . ASP B 1 7 ? -14.797 31.547 21.234 1 89.81 7 ASP B CA 1
ATOM 2675 C C . ASP B 1 7 ? -14.844 30.719 22.531 1 89.81 7 ASP B C 1
ATOM 2677 O O . ASP B 1 7 ? -15.82 30.797 23.281 1 89.81 7 ASP B O 1
ATOM 2681 N N . VAL B 1 8 ? -13.789 29.969 22.656 1 91 8 VAL B N 1
ATOM 2682 C CA . VAL B 1 8 ? -13.688 29.188 23.875 1 91 8 VAL B CA 1
ATOM 2683 C C . VAL B 1 8 ? -13.617 30.109 25.078 1 91 8 VAL B C 1
ATOM 2685 O O . VAL B 1 8 ? -14.281 29.875 26.094 1 91 8 VAL B O 1
ATOM 2688 N N . ALA B 1 9 ? -12.875 31.125 24.984 1 91.19 9 ALA B N 1
ATOM 2689 C CA . ALA B 1 9 ? -12.719 32.094 26.062 1 91.19 9 ALA B CA 1
ATOM 2690 C C . ALA B 1 9 ? -14.062 32.719 26.438 1 91.19 9 ALA B C 1
ATOM 2692 O O . ALA B 1 9 ? -14.414 32.812 27.609 1 91.19 9 ALA B O 1
ATOM 2693 N N . LYS B 1 10 ? -14.773 33.125 25.438 1 92.38 10 LYS B N 1
ATOM 2694 C CA . LYS B 1 10 ? -16.078 33.719 25.625 1 92.38 10 LYS B CA 1
ATOM 2695 C C . LYS B 1 10 ? -17.047 32.75 26.312 1 92.38 10 LYS B C 1
ATOM 2697 O O . LYS B 1 10 ? -17.75 33.125 27.266 1 92.38 10 LYS B O 1
ATOM 2702 N N . LYS B 1 11 ? -17.016 31.609 25.844 1 92.88 11 LYS B N 1
ATOM 2703 C CA . LYS B 1 11 ? -17.938 30.609 26.359 1 92.88 11 LYS B CA 1
ATOM 2704 C C . LYS B 1 11 ? -17.578 30.219 27.797 1 92.88 11 LYS B C 1
ATOM 2706 O O . LYS B 1 11 ? -18.469 29.984 28.625 1 92.88 11 LYS B O 1
ATOM 2711 N N . ALA B 1 12 ? -16.359 30.078 28.016 1 92.31 12 ALA B N 1
ATOM 2712 C CA . ALA B 1 12 ? -15.875 29.688 29.328 1 92.31 12 ALA B CA 1
ATOM 2713 C C . ALA B 1 12 ? -15.867 30.859 30.297 1 92.31 12 ALA B C 1
ATOM 2715 O O . ALA B 1 12 ? -15.758 30.672 31.5 1 92.31 12 ALA B O 1
ATOM 2716 N N . GLY B 1 13 ? -15.977 32.062 29.875 1 93.06 13 GLY B N 1
ATOM 2717 C CA . GLY B 1 13 ? -15.977 33.25 30.703 1 93.06 13 GLY B CA 1
ATOM 2718 C C . GLY B 1 13 ? -14.594 33.594 31.219 1 93.06 13 GLY B C 1
ATOM 2719 O O . GLY B 1 13 ? -14.453 34.031 32.375 1 93.06 13 GLY B O 1
ATOM 2720 N N . VAL B 1 14 ? -13.609 33.281 30.484 1 92.62 14 VAL B N 1
ATOM 2721 C CA . VAL B 1 14 ? -12.242 33.562 30.875 1 92.62 14 VAL B CA 1
ATOM 2722 C C . VAL B 1 14 ? -11.516 34.312 29.75 1 92.62 14 VAL B C 1
ATOM 2724 O O . VAL B 1 14 ? -12.086 34.531 28.688 1 92.62 14 VAL B O 1
ATOM 2727 N N . SER B 1 15 ? -10.336 34.812 30.047 1 88.88 15 SER B N 1
ATOM 2728 C CA . SER B 1 15 ? -9.531 35.438 29.016 1 88.88 15 SER B CA 1
ATOM 2729 C C . SER B 1 15 ? -8.922 34.438 28.062 1 88.88 15 SER B C 1
ATOM 2731 O O . SER B 1 15 ? -8.836 33.25 28.391 1 88.88 15 SER B O 1
ATOM 2733 N N . LYS B 1 16 ? -8.477 34.938 26.844 1 90.06 16 LYS B N 1
ATOM 2734 C CA . LYS B 1 16 ? -7.77 34.094 25.875 1 90.06 16 LYS B CA 1
ATOM 2735 C C . LYS B 1 16 ? -6.512 33.5 26.5 1 90.06 16 LYS B C 1
ATOM 2737 O O . LYS B 1 16 ? -6.18 32.344 26.25 1 90.06 16 LYS B O 1
ATOM 2742 N N . THR B 1 17 ? -5.941 34.281 27.328 1 85.44 17 THR B N 1
ATOM 2743 C CA . THR B 1 17 ? -4.707 33.875 27.984 1 85.44 17 THR B CA 1
ATOM 2744 C C . THR B 1 17 ? -4.961 32.688 28.938 1 85.44 17 THR B C 1
ATOM 2746 O O . THR B 1 17 ? -4.164 31.766 29 1 85.44 17 THR B O 1
ATOM 2749 N N . THR B 1 18 ? -6.074 32.812 29.578 1 86.94 18 THR B N 1
ATOM 2750 C CA . THR B 1 18 ? -6.426 31.75 30.516 1 86.94 18 THR B CA 1
ATOM 2751 C C . THR B 1 18 ? -6.68 30.438 29.766 1 86.94 18 THR B C 1
ATOM 2753 O O . THR B 1 18 ? -6.246 29.375 30.203 1 86.94 18 THR B O 1
ATOM 2756 N N . VAL B 1 19 ? -7.336 30.547 28.594 1 88.19 19 VAL B N 1
ATOM 2757 C CA . VAL B 1 19 ? -7.602 29.359 27.781 1 88.19 19 VAL B CA 1
ATOM 2758 C C . VAL B 1 19 ? -6.281 28.734 27.328 1 88.19 19 VAL B C 1
ATOM 2760 O O . VAL B 1 19 ? -6.094 27.516 27.422 1 88.19 19 VAL B O 1
ATOM 2763 N N . SER B 1 20 ? -5.383 29.562 26.938 1 81.25 20 SER B N 1
ATOM 2764 C CA . SER B 1 20 ? -4.074 29.109 26.469 1 81.25 20 SER B CA 1
ATOM 2765 C C . SER B 1 20 ? -3.32 28.406 27.594 1 81.25 20 SER B C 1
ATOM 2767 O O . SER B 1 20 ? -2.719 27.344 27.375 1 81.25 20 SER B O 1
ATOM 2769 N N . ARG B 1 21 ? -3.447 28.984 28.719 1 79.06 21 ARG B N 1
ATOM 2770 C CA . ARG B 1 21 ? -2.76 28.406 29.875 1 79.06 21 ARG B CA 1
ATOM 2771 C C . ARG B 1 21 ? -3.35 27.047 30.234 1 79.06 21 ARG B C 1
ATOM 2773 O O . ARG B 1 21 ? -2.615 26.125 30.578 1 79.06 21 ARG B O 1
ATOM 2780 N N . VAL B 1 22 ? -4.617 26.891 30.125 1 80.81 22 VAL B N 1
ATOM 2781 C CA . VAL B 1 22 ? -5.293 25.641 30.438 1 80.81 22 VAL B CA 1
ATOM 2782 C C . VAL B 1 22 ? -4.883 24.562 29.438 1 80.81 22 VAL B C 1
ATOM 2784 O O . VAL B 1 22 ? -4.527 23.438 29.828 1 80.81 22 VAL B O 1
ATOM 2787 N N . ILE B 1 23 ? -4.859 25 28.188 1 77.81 23 ILE B N 1
ATOM 2788 C CA . ILE B 1 23 ? -4.586 24.062 27.094 1 77.81 23 ILE B CA 1
ATOM 2789 C C . ILE B 1 23 ? -3.135 23.594 27.172 1 77.81 23 ILE B C 1
ATOM 2791 O O . ILE B 1 23 ? -2.84 22.422 26.938 1 77.81 23 ILE B O 1
ATOM 2795 N N . ASN B 1 24 ? -2.248 24.5 27.656 1 71.06 24 ASN B N 1
ATOM 2796 C CA . ASN B 1 24 ? -0.819 24.203 27.672 1 71.06 24 ASN B CA 1
ATOM 2797 C C . ASN B 1 24 ? -0.333 23.828 29.062 1 71.06 24 ASN B C 1
ATOM 2799 O O . ASN B 1 24 ? 0.866 23.641 29.281 1 71.06 24 ASN B O 1
ATOM 2803 N N . ASN B 1 25 ? -1.264 23.703 29.906 1 72.25 25 ASN B N 1
ATOM 2804 C CA . ASN B 1 25 ? -0.97 23.359 31.297 1 72.25 25 ASN B CA 1
ATOM 2805 C C . ASN B 1 25 ? 0.171 24.219 31.844 1 72.25 25 ASN B C 1
ATOM 2807 O O . ASN B 1 25 ? 1.145 23.672 32.375 1 72.25 25 ASN B O 1
ATOM 2811 N N . TYR B 1 26 ? 0.006 25.406 31.609 1 68.25 26 TYR B N 1
ATOM 2812 C CA . TYR B 1 26 ? 1.008 26.359 32.062 1 68.25 26 TYR B CA 1
ATOM 2813 C C . TYR B 1 26 ? 0.44 27.266 33.156 1 68.25 26 TYR B C 1
ATOM 2815 O O . TYR B 1 26 ? -0.697 27.734 33.031 1 68.25 26 TYR B O 1
ATOM 2823 N N . GLY B 1 27 ? 1.163 27.375 34.219 1 66.06 27 GLY B N 1
ATOM 2824 C CA . GLY B 1 27 ? 0.778 28.266 35.312 1 66.06 27 GLY B CA 1
ATOM 2825 C C . GLY B 1 27 ? -0.285 27.672 36.219 1 66.06 27 GLY B C 1
ATOM 2826 O O . GLY B 1 27 ? -0.752 26.562 35.969 1 66.06 27 GLY B O 1
ATOM 2827 N N . TYR B 1 28 ? -0.462 28.359 37.375 1 77.12 28 TYR B N 1
ATOM 2828 C CA . TYR B 1 28 ? -1.488 27.906 38.312 1 77.12 28 TYR B CA 1
ATOM 2829 C C . TYR B 1 28 ? -2.879 28.281 37.812 1 77.12 28 TYR B C 1
ATOM 2831 O O . TYR B 1 28 ? -3.135 29.438 37.469 1 77.12 28 TYR B O 1
ATOM 2839 N N . ILE B 1 29 ? -3.738 27.312 37.469 1 80.94 29 ILE B N 1
ATOM 2840 C CA . ILE B 1 29 ? -5.145 27.516 37.125 1 80.94 29 ILE B CA 1
ATOM 2841 C C . ILE B 1 29 ? -6.016 26.609 38 1 80.94 29 ILE B C 1
ATOM 2843 O O . ILE B 1 29 ? -5.648 25.453 38.281 1 80.94 29 ILE B O 1
ATOM 2847 N N . SER B 1 30 ? -7.035 27.203 38.625 1 86.69 30 SER B N 1
ATOM 2848 C CA . SER B 1 30 ? -7.934 26.438 39.5 1 86.69 30 SER B CA 1
ATOM 2849 C 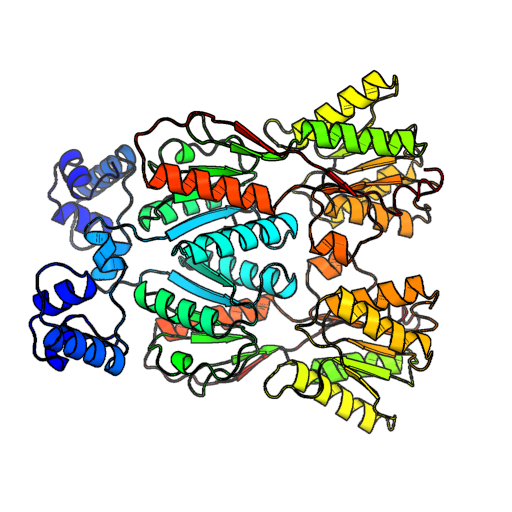C . SER B 1 30 ? -8.609 25.312 38.719 1 86.69 30 SER B C 1
ATOM 2851 O O . SER B 1 30 ? -8.805 25.422 37.5 1 86.69 30 SER B O 1
ATOM 2853 N N . GLU B 1 31 ? -8.938 24.234 39.438 1 88.38 31 GLU B N 1
ATOM 2854 C CA . GLU B 1 31 ? -9.617 23.094 38.844 1 88.38 31 GLU B CA 1
ATOM 2855 C C . GLU B 1 31 ? -10.969 23.516 38.25 1 88.38 31 GLU B C 1
ATOM 2857 O O . GLU B 1 31 ? -11.383 23 37.219 1 88.38 31 GLU B O 1
ATOM 2862 N N . LYS B 1 32 ? -11.578 24.375 38.938 1 89.69 32 LYS B N 1
ATOM 2863 C CA . LYS B 1 32 ? -12.875 24.859 38.5 1 89.69 32 LYS B CA 1
ATOM 2864 C C . LYS B 1 32 ? -12.758 25.547 37.125 1 89.69 32 LYS B C 1
ATOM 2866 O O . LYS B 1 32 ? -13.562 25.297 36.219 1 89.69 32 LYS B O 1
ATOM 2871 N N . THR B 1 33 ? -11.812 26.375 37 1 90.06 33 THR B N 1
ATOM 2872 C CA . THR B 1 33 ? -11.578 27.094 35.75 1 90.06 33 THR B CA 1
ATOM 2873 C C . THR B 1 33 ? -11.188 26.125 34.656 1 90.06 33 THR B C 1
ATOM 2875 O O . THR B 1 33 ? -11.648 26.266 33.5 1 90.06 33 THR B O 1
ATOM 2878 N N . ARG B 1 34 ? -10.414 25.156 34.875 1 89.75 34 ARG B N 1
ATOM 2879 C CA . ARG B 1 34 ? -9.992 24.141 33.906 1 89.75 34 ARG B CA 1
ATOM 2880 C C . ARG B 1 34 ? -11.195 23.391 33.344 1 89.75 34 ARG B C 1
ATOM 2882 O O . ARG B 1 34 ? -11.297 23.188 32.156 1 89.75 34 ARG B O 1
ATOM 2889 N N . GLN B 1 35 ? -12.031 23.062 34.281 1 91 35 GLN B N 1
ATOM 2890 C CA . GLN B 1 35 ? -13.203 22.297 33.875 1 91 35 GLN B CA 1
ATOM 2891 C C . GLN B 1 35 ? -14.117 23.141 32.969 1 91 35 GLN B C 1
ATOM 2893 O O . GLN B 1 35 ? -14.695 22.625 32 1 91 35 GLN B O 1
ATOM 2898 N N . ARG B 1 36 ? -14.242 24.375 33.375 1 91.5 36 ARG B N 1
ATOM 2899 C CA . ARG B 1 36 ? -15.055 25.281 32.562 1 91.5 36 ARG B CA 1
ATOM 2900 C C . ARG B 1 36 ? -14.5 25.406 31.141 1 91.5 36 ARG B C 1
ATOM 2902 O O . ARG B 1 36 ? -15.258 25.406 30.172 1 91.5 36 ARG B O 1
ATOM 2909 N N . VAL B 1 37 ? -13.234 25.484 31.062 1 90.38 37 VAL B N 1
ATOM 2910 C CA . VAL B 1 37 ? -12.57 25.641 29.781 1 90.38 37 VAL B CA 1
ATOM 2911 C C . VAL B 1 37 ? -12.734 24.359 28.953 1 90.38 37 VAL B C 1
ATOM 2913 O O . VAL B 1 37 ? -13.125 24.406 27.781 1 90.38 37 VAL B O 1
ATOM 2916 N N . TYR B 1 38 ? -12.578 23.266 29.562 1 88.62 38 TYR B N 1
ATOM 2917 C CA . TYR B 1 38 ? -12.711 22 28.859 1 88.62 38 TYR B CA 1
ATOM 2918 C C . TYR B 1 38 ? -14.148 21.766 28.422 1 88.62 38 TYR B C 1
ATOM 2920 O O . TYR B 1 38 ? -14.383 21.234 27.328 1 88.62 38 TYR B O 1
ATOM 2928 N N . ARG B 1 39 ? -15.047 22.094 29.25 1 88.88 39 ARG B N 1
ATOM 2929 C CA . ARG B 1 39 ? -16.453 21.984 28.891 1 88.88 39 ARG B CA 1
ATOM 2930 C C . ARG B 1 39 ? -16.766 22.859 27.672 1 88.88 39 ARG B C 1
ATOM 2932 O O . ARG B 1 39 ? -17.484 22.422 26.766 1 88.88 39 ARG B O 1
ATOM 2939 N N . ALA B 1 40 ? -16.281 24.062 27.75 1 89.81 40 ALA B N 1
ATOM 2940 C CA . ALA B 1 40 ? -16.484 24.984 26.625 1 89.81 40 ALA B CA 1
ATOM 2941 C C . ALA B 1 40 ? -15.859 24.438 25.344 1 89.81 40 ALA B C 1
ATOM 2943 O O . ALA B 1 40 ? -16.469 24.516 24.266 1 89.81 40 ALA B O 1
ATOM 2944 N N . MET B 1 41 ? -14.68 23.844 25.484 1 85.56 41 MET B N 1
ATOM 2945 C CA . MET B 1 41 ? -13.992 23.266 24.328 1 85.56 41 MET B CA 1
ATOM 2946 C C . MET B 1 41 ? -14.805 22.109 23.75 1 85.56 41 MET B C 1
ATOM 2948 O O . MET B 1 41 ? -14.945 22 22.531 1 85.56 41 MET B O 1
ATOM 2952 N N . LYS B 1 42 ? -15.328 21.344 24.578 1 81.5 42 LYS B N 1
ATOM 2953 C CA . LYS B 1 42 ? -16.141 20.203 24.172 1 81.5 42 LYS B CA 1
ATOM 2954 C C . LYS B 1 42 ? -17.406 20.656 23.469 1 81.5 42 LYS B C 1
ATOM 2956 O O . LYS B 1 42 ? -17.766 20.125 22.406 1 81.5 42 LYS B O 1
ATOM 2961 N N . GLU B 1 43 ? -18.031 21.609 24.078 1 83.31 43 GLU B N 1
ATOM 2962 C CA . GLU B 1 43 ? -19.297 22.109 23.547 1 83.31 43 GLU B CA 1
ATOM 2963 C C . GLU B 1 43 ? -19.094 22.75 22.172 1 83.31 43 GLU B C 1
ATOM 2965 O O . GLU B 1 43 ? -19.953 22.641 21.297 1 83.31 43 GLU B O 1
ATOM 2970 N N . LEU B 1 44 ? -17.953 23.391 22.094 1 80.62 44 LEU B N 1
ATOM 2971 C CA . LEU B 1 44 ? -17.688 24.094 20.844 1 80.62 44 LEU B CA 1
ATOM 2972 C C . LEU B 1 44 ? -16.969 23.188 19.844 1 80.62 44 LEU B C 1
ATOM 2974 O O . LEU B 1 44 ? -16.719 23.578 18.703 1 80.62 44 LEU B O 1
ATOM 2978 N N . ASN B 1 45 ? -16.625 22 20.344 1 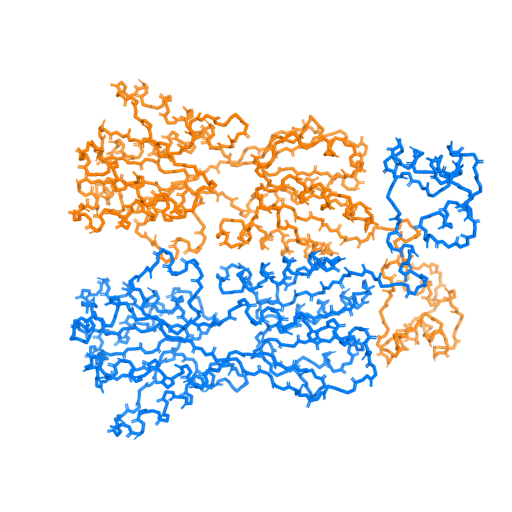75.56 45 ASN B N 1
ATOM 2979 C CA . ASN B 1 45 ? -15.805 21.094 19.547 1 75.56 45 ASN B CA 1
ATOM 2980 C C . ASN B 1 45 ? -14.5 21.766 19.125 1 75.56 45 ASN B C 1
ATOM 2982 O O . ASN B 1 45 ? -14.133 21.703 17.938 1 75.56 45 ASN B O 1
ATOM 2986 N N . TYR B 1 46 ? -14.008 22.469 20.125 1 74.56 46 TYR B N 1
ATOM 2987 C CA . TYR B 1 46 ? -12.773 23.203 19.875 1 74.56 46 TYR B CA 1
ATOM 2988 C C . TYR B 1 46 ? -11.555 22.312 20.047 1 74.56 46 TYR B C 1
ATOM 2990 O O . TYR B 1 46 ? -11.469 21.562 21.031 1 74.56 46 TYR B O 1
ATOM 2998 N N . GLN B 1 47 ? -10.68 22.328 19 1 73 47 GLN B N 1
ATOM 2999 C CA . GLN B 1 47 ? -9.359 21.703 19.109 1 73 47 GLN B CA 1
ATOM 3000 C C . GLN B 1 47 ? -8.25 22.734 18.984 1 73 47 GLN B C 1
ATOM 3002 O O . GLN B 1 47 ? -8.281 23.578 18.094 1 73 47 GLN B O 1
ATOM 3007 N N . PRO B 1 48 ? -7.312 22.719 20.062 1 69.81 48 PRO B N 1
ATOM 3008 C CA . PRO B 1 48 ? -6.199 23.672 19.969 1 69.81 48 PRO B CA 1
ATOM 3009 C C . PRO B 1 48 ? -5.477 23.594 18.625 1 69.81 48 PRO B C 1
ATOM 3011 O O . PRO B 1 48 ? -5.293 22.5 18.078 1 69.81 48 PRO B O 1
ATOM 3014 N N . ASN B 1 49 ? -5.254 24.797 18.094 1 67.69 49 ASN B N 1
ATOM 3015 C CA . ASN B 1 49 ? -4.609 24.906 16.797 1 67.69 49 ASN B CA 1
ATOM 3016 C C . ASN B 1 49 ? -3.133 24.531 16.859 1 67.69 49 ASN B C 1
ATOM 3018 O O . ASN B 1 49 ? -2.32 25.281 17.406 1 67.69 49 ASN B O 1
ATOM 3022 N N . SER B 1 50 ? -2.826 23.312 16.422 1 65.06 50 SER B N 1
ATOM 3023 C CA . SER B 1 50 ? -1.446 22.844 16.438 1 65.06 50 SER B CA 1
ATOM 3024 C C . SER B 1 50 ? -0.528 23.766 15.664 1 65.06 50 SER B C 1
ATOM 3026 O O . SER B 1 50 ? 0.643 23.938 16.016 1 65.06 50 SER B O 1
ATOM 3028 N N . LEU B 1 51 ? -1.115 24.391 14.68 1 63.22 51 LEU B N 1
ATOM 3029 C CA . LEU B 1 51 ? -0.331 25.297 13.859 1 63.22 51 LEU B CA 1
ATOM 3030 C C . LEU B 1 51 ? 0.086 26.531 14.656 1 63.22 51 LEU B C 1
ATOM 3032 O O . LEU B 1 51 ? 1.232 26.969 14.562 1 63.22 51 LEU B O 1
ATOM 3036 N N . ALA B 1 52 ? -0.9 27 15.367 1 59.94 52 ALA B N 1
ATOM 3037 C CA . ALA B 1 52 ? -0.607 28.172 16.203 1 59.94 52 ALA B CA 1
ATOM 3038 C C . ALA B 1 52 ? 0.478 27.859 17.219 1 59.94 52 ALA B C 1
ATOM 3040 O O . ALA B 1 52 ? 1.36 28.672 17.469 1 59.94 52 ALA B O 1
ATOM 3041 N N . ARG B 1 53 ? 0.369 26.703 17.656 1 61.53 53 ARG B N 1
ATOM 3042 C CA . ARG B 1 53 ? 1.352 26.266 18.641 1 61.53 53 ARG B CA 1
ATOM 3043 C C . ARG B 1 53 ? 2.736 26.125 18.016 1 61.53 53 ARG B C 1
ATOM 3045 O O . ARG B 1 53 ? 3.742 26.469 18.641 1 61.53 53 ARG B O 1
ATOM 3052 N N . SER B 1 54 ? 2.734 25.656 16.828 1 62.72 54 SER B N 1
ATOM 3053 C CA . SER B 1 54 ? 3.998 25.438 16.125 1 62.72 54 SER B CA 1
ATOM 3054 C C . SER B 1 54 ? 4.691 26.75 15.812 1 62.72 54 SER B C 1
ATOM 3056 O O . SER B 1 54 ? 5.922 26.812 15.766 1 62.72 54 SER B O 1
ATOM 3058 N N . LEU B 1 55 ? 3.934 27.766 15.75 1 59.09 55 LEU B N 1
ATOM 3059 C CA . LEU B 1 55 ? 4.488 29.078 15.453 1 59.09 55 LEU B CA 1
ATOM 3060 C C . LEU B 1 55 ? 5.27 29.625 16.641 1 59.09 55 LEU B C 1
ATOM 3062 O O . LEU B 1 55 ? 6.141 30.484 16.484 1 59.09 55 LEU B O 1
ATOM 3066 N N . HIS B 1 56 ? 4.926 29.062 17.734 1 53.59 56 HIS B N 1
ATOM 3067 C CA . HIS B 1 56 ? 5.668 29.5 18.906 1 53.59 56 HIS B CA 1
ATOM 3068 C C . HIS B 1 56 ? 6.816 28.547 19.234 1 53.59 56 HIS B C 1
ATOM 3070 O O . HIS B 1 56 ? 7.191 28.391 20.391 1 53.59 56 HIS B O 1
ATOM 3076 N N . GLY B 1 57 ? 7.234 27.953 18.203 1 58.19 57 GLY B N 1
ATOM 3077 C CA . GLY B 1 57 ? 8.453 27.172 18.328 1 58.19 57 GLY B CA 1
ATOM 3078 C C . GLY B 1 57 ? 8.195 25.719 18.703 1 58.19 57 GLY B C 1
ATOM 3079 O O . GLY B 1 57 ? 9.133 24.938 18.875 1 58.19 57 GLY B O 1
ATOM 3080 N N . LYS B 1 58 ? 6.953 25.469 18.766 1 63.38 58 LYS B N 1
ATOM 3081 C CA . LYS B 1 58 ? 6.672 24.094 19.188 1 63.38 58 LYS B CA 1
ATOM 3082 C C . LYS B 1 58 ? 6.652 23.156 17.984 1 63.38 58 LYS B C 1
ATOM 3084 O O . LYS B 1 58 ? 6.516 23.594 16.844 1 63.38 58 LYS B O 1
ATOM 3089 N N . SER B 1 59 ? 6.961 21.938 18.203 1 79.62 59 SER B N 1
ATOM 3090 C CA . SER B 1 59 ? 6.988 20.844 17.219 1 79.62 59 SER B CA 1
ATOM 3091 C C . SER B 1 59 ? 5.629 20.672 16.562 1 79.62 59 SER B C 1
ATOM 3093 O O . SER B 1 59 ? 4.594 20.766 17.219 1 79.62 59 SER B O 1
ATOM 3095 N N . THR B 1 60 ? 5.57 20.625 15.25 1 83.31 60 THR B N 1
ATOM 3096 C CA . THR B 1 60 ? 4.34 20.406 14.5 1 83.31 60 THR B CA 1
ATOM 3097 C C . THR B 1 60 ? 3.879 18.953 14.641 1 83.31 60 THR B C 1
ATOM 3099 O O . THR B 1 60 ? 2.736 18.625 14.32 1 83.31 60 THR B O 1
ATOM 3102 N N . HIS B 1 61 ? 4.766 18.047 15.078 1 90 61 HIS B N 1
ATOM 3103 C CA . HIS B 1 61 ? 4.52 16.609 15.164 1 90 61 HIS B CA 1
ATOM 3104 C C . HIS B 1 61 ? 4.125 16.031 13.812 1 90 61 HIS B C 1
ATOM 3106 O O . HIS B 1 61 ? 3.268 15.148 13.734 1 90 61 HIS B O 1
ATOM 3112 N N . LEU B 1 62 ? 4.672 16.656 12.727 1 92.06 62 LEU B N 1
ATOM 3113 C CA . LEU B 1 62 ? 4.531 16.156 11.359 1 92.06 62 LEU B CA 1
ATOM 3114 C C . LEU B 1 62 ? 5.836 15.539 10.867 1 92.06 62 LEU B C 1
ATOM 3116 O O . LEU B 1 62 ? 6.918 16.078 11.117 1 92.06 62 LEU B O 1
ATOM 3120 N N . ILE B 1 63 ? 5.699 14.391 10.328 1 96.75 63 ILE B N 1
ATOM 3121 C CA . ILE B 1 63 ? 6.852 13.719 9.734 1 96.75 63 ILE B CA 1
ATOM 3122 C C . ILE B 1 63 ? 6.598 13.469 8.25 1 96.75 63 ILE B C 1
ATOM 3124 O O . ILE B 1 63 ? 5.523 13.008 7.863 1 96.75 63 ILE B O 1
ATOM 3128 N N . GLY B 1 64 ? 7.531 13.898 7.379 1 97.25 64 GLY B N 1
ATOM 3129 C CA . GLY B 1 64 ? 7.461 13.562 5.965 1 97.25 64 GLY B CA 1
ATOM 3130 C C . GLY B 1 64 ? 7.965 12.172 5.656 1 97.25 64 GLY B C 1
ATOM 3131 O O . GLY B 1 64 ? 8.984 11.742 6.188 1 97.25 64 GLY B O 1
ATOM 3132 N N . ILE B 1 65 ? 7.203 11.453 4.891 1 97.88 65 ILE B N 1
ATOM 3133 C CA . ILE B 1 65 ? 7.602 10.133 4.418 1 97.88 65 ILE B CA 1
ATOM 3134 C C . ILE B 1 65 ? 7.715 10.148 2.895 1 97.88 65 ILE B C 1
ATOM 3136 O O . ILE B 1 65 ? 6.711 10.297 2.191 1 97.88 65 ILE B O 1
ATOM 3140 N N . ILE B 1 66 ? 8.922 9.961 2.348 1 96.75 66 ILE B N 1
ATOM 3141 C CA . ILE B 1 66 ? 9.141 9.984 0.907 1 96.75 66 ILE B CA 1
ATOM 3142 C C . ILE B 1 66 ? 9.555 8.602 0.423 1 96.75 66 ILE B C 1
ATOM 3144 O O . ILE B 1 66 ? 10.672 8.148 0.692 1 96.75 66 ILE B O 1
ATOM 3148 N N . PHE B 1 67 ? 8.75 7.938 -0.278 1 95.94 67 PHE B N 1
ATOM 3149 C CA . PHE B 1 67 ? 9.008 6.621 -0.844 1 95.94 67 PHE B CA 1
ATOM 3150 C C . PHE B 1 67 ? 8.539 6.551 -2.293 1 95.94 67 PHE B C 1
ATOM 3152 O O . PHE B 1 67 ? 7.801 7.43 -2.754 1 95.94 67 PHE B O 1
ATOM 3159 N N . PRO B 1 68 ? 8.914 5.527 -3.02 1 93.5 68 PRO B N 1
ATOM 3160 C CA . PRO B 1 68 ? 8.602 5.48 -4.449 1 93.5 68 PRO B CA 1
ATOM 3161 C C . PRO B 1 68 ? 7.109 5.336 -4.723 1 93.5 68 PRO B C 1
ATOM 3163 O O . PRO B 1 68 ? 6.562 6.043 -5.574 1 93.5 68 PRO B O 1
ATOM 3166 N N . SER B 1 69 ? 6.488 4.355 -4.113 1 94.88 69 SER B N 1
ATOM 3167 C CA . SER B 1 69 ? 5.078 4.086 -4.367 1 94.88 69 SER B CA 1
ATOM 3168 C C . SER B 1 69 ? 4.5 3.135 -3.328 1 94.88 69 SER B C 1
ATOM 3170 O O . SER B 1 69 ? 5.078 2.082 -3.051 1 94.88 69 SER B O 1
ATOM 3172 N N . ILE B 1 70 ? 3.328 3.469 -2.834 1 96.56 70 ILE B N 1
ATOM 3173 C CA . ILE B 1 70 ? 2.705 2.588 -1.853 1 96.56 70 ILE B CA 1
ATOM 3174 C C . ILE B 1 70 ? 1.901 1.505 -2.568 1 96.56 70 ILE B C 1
ATOM 3176 O O . ILE B 1 70 ? 1.293 0.647 -1.924 1 96.56 70 ILE B O 1
ATOM 3180 N N . MET B 1 71 ? 1.926 1.5 -3.926 1 96.12 71 MET B N 1
ATOM 3181 C CA . MET B 1 71 ? 1.327 0.388 -4.656 1 96.12 71 MET B CA 1
ATOM 3182 C C . MET B 1 71 ? 2.227 -0.841 -4.613 1 96.12 71 MET B C 1
ATOM 3184 O O . MET B 1 71 ? 1.783 -1.953 -4.906 1 96.12 71 MET B O 1
ATOM 3188 N N . ASN B 1 72 ? 3.51 -0.588 -4.391 1 95.75 72 ASN B N 1
ATOM 3189 C CA . ASN B 1 72 ? 4.422 -1.691 -4.105 1 95.75 72 ASN B CA 1
ATOM 3190 C C . ASN B 1 72 ? 4.219 -2.229 -2.689 1 95.75 72 ASN B C 1
ATOM 3192 O O . ASN B 1 72 ? 4.383 -1.495 -1.714 1 95.75 72 ASN B O 1
ATOM 3196 N N . PRO B 1 73 ? 3.893 -3.525 -2.6 1 97.81 73 PRO B N 1
ATOM 3197 C CA . PRO B 1 73 ? 3.568 -4.066 -1.277 1 97.81 73 PRO B CA 1
ATOM 3198 C C . PRO B 1 73 ? 4.699 -3.883 -0.27 1 97.81 73 PRO B C 1
ATOM 3200 O O . PRO B 1 73 ? 4.449 -3.771 0.933 1 97.81 73 PRO B O 1
ATOM 3203 N N . PHE B 1 74 ? 5.938 -3.836 -0.748 1 97.31 74 PHE B N 1
ATOM 3204 C CA . PHE B 1 74 ? 7.078 -3.654 0.142 1 97.31 74 PHE B CA 1
ATOM 3205 C C . PHE B 1 74 ? 7.027 -2.287 0.812 1 97.31 74 PHE B C 1
ATOM 3207 O O . PHE B 1 74 ? 7.094 -2.188 2.039 1 97.31 74 PHE B O 1
ATOM 3214 N N . TYR B 1 75 ? 6.844 -1.286 0.058 1 97.31 75 TYR B N 1
ATOM 3215 C CA . TYR B 1 75 ? 6.797 0.07 0.594 1 97.31 75 TYR B CA 1
ATOM 3216 C C . TYR B 1 75 ? 5.5 0.313 1.354 1 97.31 75 TYR B C 1
ATOM 3218 O O . TYR B 1 75 ? 5.48 1.043 2.348 1 97.31 75 TYR B O 1
ATOM 3226 N N . ALA B 1 76 ? 4.41 -0.269 0.873 1 98.12 76 ALA B N 1
ATOM 3227 C CA . ALA B 1 76 ? 3.141 -0.125 1.579 1 98.12 76 ALA B CA 1
ATOM 3228 C C . ALA B 1 76 ? 3.244 -0.652 3.008 1 98.12 76 ALA B C 1
ATOM 3230 O O . ALA B 1 76 ? 2.785 -0.002 3.949 1 98.12 76 ALA B O 1
ATOM 3231 N N . GLU B 1 77 ? 3.836 -1.802 3.129 1 98.38 77 GLU B N 1
ATOM 3232 C CA . GLU B 1 77 ? 3.969 -2.41 4.449 1 98.38 77 GLU B CA 1
ATOM 3233 C C . GLU B 1 77 ? 4.914 -1.604 5.336 1 98.38 77 GLU B C 1
ATOM 3235 O O . GLU B 1 77 ? 4.625 -1.38 6.512 1 98.38 77 GLU B O 1
ATOM 3240 N N . LEU B 1 78 ? 6.023 -1.19 4.785 1 98.38 78 LEU B N 1
ATOM 3241 C CA . LEU B 1 78 ? 6.965 -0.386 5.559 1 98.38 78 LEU B CA 1
ATOM 3242 C C . LEU B 1 78 ? 6.316 0.916 6.02 1 98.38 78 LEU B C 1
ATOM 3244 O O . LEU B 1 78 ? 6.402 1.275 7.195 1 98.38 78 LEU B O 1
ATOM 3248 N N . VAL B 1 79 ? 5.648 1.613 5.133 1 98 79 VAL B N 1
ATOM 3249 C CA . VAL B 1 79 ? 5.027 2.898 5.434 1 98 79 VAL B CA 1
ATOM 3250 C C . VAL B 1 79 ? 3.941 2.711 6.492 1 98 79 VAL B C 1
ATOM 3252 O O . VAL B 1 79 ? 3.795 3.539 7.395 1 98 79 VAL B O 1
ATOM 3255 N N . GLN B 1 80 ? 3.186 1.642 6.379 1 97.5 80 GLN B N 1
ATOM 3256 C CA . GLN B 1 80 ? 2.145 1.392 7.367 1 97.5 80 GLN B CA 1
ATOM 3257 C C . GLN B 1 80 ? 2.742 1.185 8.758 1 97.5 80 GLN B C 1
ATOM 3259 O O . GLN B 1 80 ? 2.24 1.729 9.742 1 97.5 80 GLN B O 1
ATOM 3264 N N . ARG B 1 81 ? 3.764 0.391 8.836 1 97.44 81 ARG B N 1
ATOM 3265 C CA . ARG B 1 81 ? 4.406 0.14 10.125 1 97.44 81 ARG B CA 1
ATOM 3266 C C . ARG B 1 81 ? 4.973 1.428 10.711 1 97.44 81 ARG B C 1
ATOM 3268 O O . ARG B 1 81 ? 4.855 1.668 11.914 1 97.44 81 ARG B O 1
ATOM 3275 N N . VAL B 1 82 ? 5.566 2.215 9.867 1 97.88 82 VAL B N 1
ATOM 3276 C CA . VAL B 1 82 ? 6.113 3.5 10.289 1 97.88 82 VAL B CA 1
ATOM 3277 C C . VAL B 1 82 ? 4.988 4.402 10.781 1 97.88 82 VAL B C 1
ATOM 3279 O O . VAL B 1 82 ? 5.102 5.031 11.844 1 97.88 82 VAL B O 1
ATOM 3282 N N . GLU B 1 83 ? 3.914 4.496 9.992 1 97 83 GLU B N 1
ATOM 3283 C CA . GLU B 1 83 ? 2.775 5.34 10.336 1 97 83 GLU B CA 1
ATOM 3284 C C . GLU B 1 83 ? 2.184 4.938 11.688 1 97 83 GLU B C 1
ATOM 3286 O O . GLU B 1 83 ? 1.905 5.793 12.531 1 97 83 GLU B O 1
ATOM 3291 N N . GLU B 1 84 ? 2.02 3.662 11.906 1 94.31 84 GLU B N 1
ATOM 3292 C CA . GLU B 1 84 ? 1.433 3.166 13.148 1 94.31 84 GLU B CA 1
ATOM 3293 C C . GLU B 1 84 ? 2.301 3.521 14.352 1 94.31 84 GLU B C 1
ATOM 3295 O O . GLU B 1 84 ? 1.793 3.988 15.367 1 94.31 84 GLU B O 1
ATOM 3300 N N . LYS B 1 85 ? 3.541 3.348 14.211 1 95.5 85 LYS B N 1
ATOM 3301 C CA . LYS B 1 85 ? 4.461 3.627 15.305 1 95.5 85 LYS B CA 1
ATOM 3302 C C . LYS B 1 85 ? 4.551 5.125 15.578 1 95.5 85 LYS B C 1
ATOM 3304 O O . LYS B 1 85 ? 4.648 5.543 16.734 1 95.5 85 LYS B O 1
ATOM 3309 N N . LEU B 1 86 ? 4.582 5.934 14.547 1 95.94 86 LEU B N 1
ATOM 3310 C CA . LEU B 1 86 ? 4.629 7.383 14.711 1 95.94 86 LEU B CA 1
ATOM 3311 C C . LEU B 1 86 ? 3.33 7.898 15.328 1 95.94 86 LEU B C 1
ATOM 3313 O O . LEU B 1 86 ? 3.35 8.828 16.141 1 95.94 86 LEU B O 1
ATOM 3317 N N . PHE B 1 87 ? 2.221 7.281 14.914 1 92.12 87 PHE B N 1
ATOM 3318 C CA . PHE B 1 87 ? 0.941 7.645 15.516 1 92.12 87 PHE B CA 1
ATOM 3319 C C . PHE B 1 87 ? 0.965 7.422 17.016 1 92.12 87 PHE B C 1
ATOM 3321 O O . PHE B 1 87 ? 0.551 8.289 17.797 1 92.12 87 PHE B O 1
ATOM 3328 N N . ASP B 1 88 ? 1.481 6.32 17.406 1 90.94 88 ASP B N 1
ATOM 3329 C CA . ASP B 1 88 ? 1.575 5.977 18.828 1 90.94 88 ASP B CA 1
ATOM 3330 C C . ASP B 1 88 ? 2.467 6.965 19.562 1 90.94 88 ASP B C 1
ATOM 3332 O O . ASP B 1 88 ? 2.277 7.203 20.766 1 90.94 88 ASP B O 1
ATOM 3336 N N . ALA B 1 89 ? 3.361 7.562 18.844 1 91.88 89 ALA B N 1
ATOM 3337 C CA . ALA B 1 89 ? 4.285 8.523 19.438 1 91.88 89 ALA B CA 1
ATOM 3338 C C . ALA B 1 89 ? 3.73 9.945 19.344 1 91.88 89 ALA B C 1
ATOM 3340 O O . ALA B 1 89 ? 4.398 10.906 19.734 1 91.88 89 ALA B O 1
ATOM 3341 N N . GLY B 1 90 ? 2.504 10.078 18.781 1 89.88 90 GLY B N 1
ATOM 3342 C CA . GLY B 1 90 ? 1.846 11.375 18.719 1 89.88 90 GLY B CA 1
ATOM 3343 C C . GLY B 1 90 ? 2.174 12.156 17.469 1 89.88 90 GLY B C 1
ATOM 3344 O O . GLY B 1 90 ? 1.923 13.359 17.391 1 89.88 90 GLY B O 1
ATOM 3345 N N . TYR B 1 91 ? 2.84 11.461 16.469 1 92.69 91 TYR B N 1
ATOM 3346 C CA . TYR B 1 91 ? 3.186 12.109 15.219 1 92.69 91 TYR B CA 1
ATOM 3347 C C . TYR B 1 91 ? 2.203 11.727 14.117 1 92.69 91 TYR B C 1
ATOM 3349 O O . TYR B 1 91 ? 1.511 10.711 14.219 1 92.69 91 TYR B O 1
ATOM 3357 N N . LYS B 1 92 ? 2.193 12.578 13.148 1 92.06 92 LYS B N 1
ATOM 3358 C CA . LYS B 1 92 ? 1.448 12.344 11.914 1 92.06 92 LYS B CA 1
ATOM 3359 C C . LYS B 1 92 ? 2.377 12.336 10.703 1 92.06 92 LYS B C 1
ATOM 3361 O O . LYS B 1 92 ? 3.475 12.891 10.75 1 92.06 92 LYS B O 1
ATOM 3366 N N . ILE B 1 93 ? 1.827 11.695 9.68 1 96 93 ILE B N 1
ATOM 3367 C CA . ILE B 1 93 ? 2.771 11.594 8.57 1 96 93 ILE B CA 1
ATOM 3368 C C . ILE B 1 93 ? 2.18 12.25 7.328 1 96 93 ILE B C 1
ATOM 3370 O O . ILE B 1 93 ? 0.977 12.141 7.074 1 96 93 ILE B O 1
ATOM 3374 N N . ILE B 1 94 ? 2.992 12.984 6.621 1 95.69 94 ILE B N 1
ATOM 3375 C CA . ILE B 1 94 ? 2.713 13.438 5.266 1 95.69 94 ILE B CA 1
ATOM 3376 C C . ILE B 1 94 ? 3.301 12.453 4.262 1 95.69 94 ILE B C 1
ATOM 3378 O O . ILE B 1 94 ? 4.512 12.219 4.246 1 95.69 94 ILE B O 1
ATOM 3382 N N . LEU B 1 95 ? 2.436 11.828 3.471 1 97.06 95 LEU B N 1
ATOM 3383 C CA . LEU B 1 95 ? 2.85 10.812 2.51 1 97.06 95 LEU B CA 1
ATOM 3384 C C . LEU B 1 95 ? 3.281 11.453 1.195 1 97.06 95 LEU B C 1
ATOM 3386 O O . LEU B 1 95 ? 2.541 12.25 0.612 1 97.06 95 LEU B O 1
ATOM 3390 N N . CYS B 1 96 ? 4.496 11.109 0.753 1 96.06 96 CYS B N 1
ATOM 3391 C CA . CYS B 1 96 ? 5.059 11.617 -0.491 1 96.06 96 CYS B CA 1
ATOM 3392 C C . CYS B 1 96 ? 5.508 10.477 -1.396 1 96.06 96 CYS B C 1
ATOM 3394 O O . CYS B 1 96 ? 6.523 9.836 -1.13 1 96.06 96 CYS B O 1
ATOM 3396 N N . ASN B 1 97 ? 4.812 10.273 -2.482 1 94.25 97 ASN B N 1
ATOM 3397 C CA . ASN B 1 97 ? 5.191 9.273 -3.479 1 94.25 97 ASN B CA 1
ATOM 3398 C C . ASN B 1 97 ? 6.07 9.875 -4.57 1 94.25 97 ASN B C 1
ATOM 3400 O O . ASN B 1 97 ? 5.566 10.492 -5.512 1 94.25 97 ASN B O 1
ATOM 3404 N N . SER B 1 98 ? 7.324 9.625 -4.516 1 91 98 SER B N 1
ATOM 3405 C CA . SER B 1 98 ? 8.281 10.312 -5.379 1 91 98 SER B CA 1
ATOM 3406 C C . SER B 1 98 ? 8.398 9.625 -6.73 1 91 98 SER B C 1
ATOM 3408 O O . SER B 1 98 ? 8.898 10.211 -7.695 1 91 98 SER B O 1
ATOM 3410 N N . ALA B 1 99 ? 7.945 8.422 -6.797 1 84.44 99 ALA B N 1
ATOM 3411 C CA . ALA B 1 99 ? 8.172 7.664 -8.031 1 84.44 99 ALA B CA 1
ATOM 3412 C C . ALA B 1 99 ? 9.625 7.77 -8.484 1 84.44 99 ALA B C 1
ATOM 3414 O O . ALA B 1 99 ? 10.539 7.805 -7.652 1 84.44 99 ALA B O 1
ATOM 3415 N N . GLN B 1 100 ? 9.953 7.598 -9.68 1 84.44 100 GLN B N 1
ATOM 3416 C CA . GLN B 1 100 ? 11.297 7.773 -10.227 1 84.44 100 GLN B CA 1
ATOM 3417 C C . GLN B 1 100 ? 11.484 9.172 -10.797 1 84.44 100 GLN B C 1
ATOM 3419 O O . GLN B 1 100 ? 12.078 9.344 -11.859 1 84.44 100 GLN B O 1
ATOM 3424 N N . ASN B 1 101 ? 10.898 10.172 -10.055 1 89.94 101 ASN B N 1
ATOM 3425 C CA . ASN B 1 101 ? 10.891 11.555 -10.523 1 89.94 101 ASN B CA 1
ATOM 3426 C C . ASN B 1 101 ? 11.672 12.469 -9.586 1 89.94 101 ASN B C 1
ATOM 3428 O O . ASN B 1 101 ? 11.164 12.867 -8.531 1 89.94 101 ASN B O 1
ATOM 3432 N N . LYS B 1 102 ? 12.867 12.875 -9.992 1 91.25 102 LYS B N 1
ATOM 3433 C CA . LYS B 1 102 ? 13.758 13.695 -9.18 1 91.25 102 LYS B CA 1
ATOM 3434 C C . LYS B 1 102 ? 13.117 15.047 -8.867 1 91.25 102 LYS B C 1
ATOM 3436 O O . LYS B 1 102 ? 13.234 15.555 -7.75 1 91.25 102 LYS B O 1
ATOM 3441 N N . LYS B 1 103 ? 12.531 15.609 -9.875 1 91.19 103 LYS B N 1
ATOM 3442 C CA . LYS B 1 103 ? 11.898 16.906 -9.68 1 91.19 103 LYS B CA 1
ATOM 3443 C C . LYS B 1 103 ? 10.789 16.828 -8.648 1 91.19 103 LYS B C 1
ATOM 3445 O O . LYS B 1 103 ? 10.672 17.703 -7.781 1 91.19 103 LYS B O 1
ATOM 3450 N N . LYS B 1 104 ? 10.016 15.82 -8.758 1 90.94 104 LYS B N 1
ATOM 3451 C CA . LYS B 1 104 ? 8.93 15.625 -7.805 1 90.94 104 LYS B CA 1
ATOM 3452 C C . LYS B 1 104 ? 9.461 15.469 -6.387 1 90.94 104 LYS B C 1
ATOM 3454 O O . LYS B 1 104 ? 8.898 16.016 -5.438 1 90.94 104 LYS B O 1
ATOM 3459 N N . GLU B 1 105 ? 10.484 14.719 -6.297 1 93.25 105 GLU B N 1
ATOM 3460 C CA . GLU B 1 105 ? 11.117 14.492 -5 1 93.25 105 GLU B CA 1
ATOM 3461 C C . GLU B 1 105 ? 11.641 15.797 -4.402 1 93.25 105 GLU B C 1
ATOM 3463 O O . GLU B 1 105 ? 11.469 16.047 -3.207 1 93.25 105 GLU B O 1
ATOM 3468 N N . ARG B 1 106 ? 12.227 16.641 -5.18 1 89.69 106 ARG B N 1
ATOM 3469 C CA . ARG B 1 106 ? 12.703 17.953 -4.742 1 89.69 106 ARG B CA 1
ATOM 3470 C C . ARG B 1 106 ? 11.539 18.828 -4.281 1 89.69 106 ARG B C 1
ATOM 3472 O O . ARG B 1 106 ? 11.641 19.531 -3.27 1 89.69 106 ARG B O 1
ATOM 3479 N N . ASP B 1 107 ? 10.539 18.766 -5.059 1 87.88 107 ASP B N 1
ATOM 3480 C CA . ASP B 1 107 ? 9.352 19.547 -4.711 1 87.88 107 ASP B CA 1
ATOM 3481 C C . ASP B 1 107 ? 8.773 19.094 -3.369 1 87.88 107 ASP B C 1
ATOM 3483 O O . ASP B 1 107 ? 8.305 19.922 -2.582 1 87.88 107 ASP B O 1
ATOM 3487 N N . TYR B 1 108 ? 8.836 17.797 -3.111 1 90.69 108 TYR B N 1
ATOM 3488 C CA . TYR B 1 108 ? 8.391 17.281 -1.823 1 90.69 108 TYR B CA 1
ATOM 3489 C C . TYR B 1 108 ? 9.242 17.828 -0.687 1 90.69 108 TYR B C 1
ATOM 3491 O O . TYR B 1 108 ? 8.711 18.219 0.355 1 90.69 108 TYR B O 1
ATOM 3499 N N . LEU B 1 109 ? 10.531 17.828 -0.886 1 89.25 109 LEU B N 1
ATOM 3500 C CA . LEU B 1 109 ? 11.43 18.328 0.15 1 89.25 109 LEU B CA 1
ATOM 3501 C C . LEU B 1 109 ? 11.133 19.781 0.484 1 89.25 109 LEU B C 1
ATOM 3503 O O . LEU B 1 109 ? 11.008 20.141 1.657 1 89.25 109 LEU B O 1
ATOM 3507 N N . LYS B 1 110 ? 10.938 20.594 -0.507 1 83.75 110 LYS B N 1
ATOM 3508 C CA . LYS B 1 110 ? 10.609 22.016 -0.322 1 83.75 110 LYS B CA 1
ATOM 3509 C C . LYS B 1 110 ? 9.289 22.172 0.419 1 83.75 110 LYS B C 1
ATOM 3511 O O . LYS B 1 110 ? 9.18 22.984 1.34 1 83.75 110 LYS B O 1
ATOM 3516 N N . MET B 1 111 ? 8.383 21.391 0.006 1 85.19 111 MET B N 1
ATOM 3517 C CA . MET B 1 111 ? 7.051 21.438 0.61 1 85.19 111 MET B CA 1
ATOM 3518 C C . MET B 1 111 ? 7.105 21.031 2.08 1 85.19 111 MET B C 1
ATOM 3520 O O . MET B 1 111 ? 6.477 21.672 2.928 1 85.19 111 MET B O 1
ATOM 3524 N N . LEU B 1 112 ? 7.82 20.016 2.395 1 89.5 112 LEU B N 1
ATOM 3525 C CA . LEU B 1 112 ? 7.93 19.531 3.766 1 89.5 112 LEU B CA 1
ATOM 3526 C C . LEU B 1 112 ? 8.609 20.562 4.656 1 89.5 112 LEU B C 1
ATOM 3528 O O . LEU B 1 112 ? 8.195 20.781 5.797 1 89.5 112 LEU B O 1
ATOM 3532 N N . ILE B 1 113 ? 9.594 21.203 4.117 1 83.62 113 ILE B N 1
ATOM 3533 C CA . ILE B 1 113 ? 10.281 22.266 4.84 1 83.62 113 ILE B CA 1
ATOM 3534 C C . ILE B 1 113 ? 9.328 23.422 5.094 1 83.62 113 ILE B C 1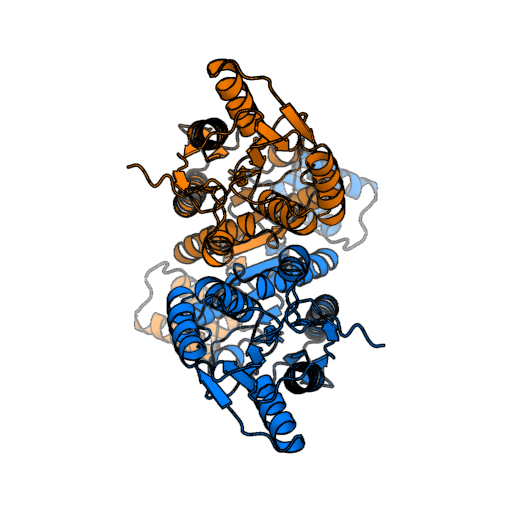
ATOM 3536 O O . ILE B 1 113 ? 9.242 23.938 6.215 1 83.62 113 ILE B O 1
ATOM 3540 N N . ALA B 1 114 ? 8.648 23.781 4.055 1 77.5 114 ALA B N 1
ATOM 3541 C CA . ALA B 1 114 ? 7.699 24.891 4.141 1 77.5 114 ALA B CA 1
ATOM 3542 C C . ALA B 1 114 ? 6.621 24.609 5.184 1 77.5 114 ALA B C 1
ATOM 3544 O O . ALA B 1 114 ? 6.109 25.531 5.816 1 77.5 114 ALA B O 1
ATOM 3545 N N . ASN B 1 115 ? 6.352 23.344 5.438 1 81.19 115 ASN B N 1
ATOM 3546 C CA . ASN B 1 115 ? 5.309 22.969 6.383 1 81.19 115 ASN B CA 1
ATOM 3547 C C . ASN B 1 115 ? 5.883 22.672 7.766 1 81.19 115 ASN B C 1
ATOM 3549 O O . ASN B 1 115 ? 5.184 22.141 8.633 1 81.19 115 ASN B O 1
ATOM 3553 N N . GLN B 1 116 ? 7.105 22.922 7.891 1 81.69 116 GLN B N 1
ATOM 3554 C CA . GLN B 1 116 ? 7.801 22.844 9.172 1 81.69 116 GLN B CA 1
ATOM 3555 C C . GLN B 1 116 ? 7.68 21.438 9.781 1 81.69 116 GLN B C 1
ATOM 3557 O O . GLN B 1 116 ? 7.348 21.297 10.961 1 81.69 116 GLN B O 1
ATOM 3562 N N . VAL B 1 117 ? 7.828 20.422 8.945 1 90.31 117 VAL B N 1
ATOM 3563 C CA . VAL B 1 117 ? 7.828 19.062 9.5 1 90.31 117 VAL B CA 1
ATOM 3564 C C . VAL B 1 117 ? 9 18.906 10.461 1 90.31 117 VAL B C 1
ATOM 3566 O O . VAL B 1 117 ? 10.023 19.578 10.32 1 90.31 117 VAL B O 1
ATOM 3569 N N . ASP B 1 118 ? 8.789 18.016 11.414 1 92.75 118 ASP B N 1
ATOM 3570 C CA . ASP B 1 118 ? 9.828 17.812 12.422 1 92.75 118 ASP B CA 1
ATOM 3571 C C . ASP B 1 118 ? 10.961 16.938 11.867 1 92.75 118 ASP B C 1
ATOM 3573 O O . ASP B 1 118 ? 12.094 17 12.359 1 92.75 118 ASP B O 1
ATOM 3577 N N . GLY B 1 119 ? 10.695 16.141 10.938 1 95.75 119 GLY B N 1
ATOM 3578 C CA . GLY B 1 119 ? 11.68 15.25 10.344 1 95.75 119 GLY B CA 1
ATOM 3579 C C . GLY B 1 119 ? 11.156 14.523 9.117 1 95.75 119 GLY B C 1
ATOM 3580 O O . GLY B 1 119 ? 9.992 14.656 8.758 1 95.75 119 GLY B O 1
ATOM 3581 N N . ILE B 1 120 ? 12.094 13.812 8.438 1 96.81 120 ILE B N 1
ATOM 3582 C CA . ILE B 1 120 ? 11.766 13.125 7.199 1 96.81 120 ILE B CA 1
ATOM 3583 C C . ILE B 1 120 ? 12.352 11.711 7.223 1 96.81 120 ILE B C 1
ATOM 3585 O O . ILE B 1 120 ? 13.484 11.508 7.664 1 96.81 120 ILE B O 1
ATOM 3589 N N . ILE B 1 121 ? 11.594 10.758 6.895 1 97.94 121 ILE B N 1
ATOM 3590 C CA . ILE B 1 121 ? 12.094 9.438 6.527 1 97.94 121 ILE B CA 1
ATOM 3591 C C . ILE B 1 121 ? 12.008 9.258 5.016 1 97.94 121 ILE B C 1
ATOM 3593 O O . ILE B 1 121 ? 10.938 9.391 4.422 1 97.94 121 ILE B O 1
ATOM 3597 N N . ALA B 1 122 ? 13.148 8.977 4.391 1 96 122 ALA B N 1
ATOM 3598 C CA . ALA B 1 122 ? 13.188 8.906 2.934 1 96 122 ALA B CA 1
ATOM 3599 C C . ALA B 1 122 ? 13.789 7.578 2.471 1 96 122 ALA B C 1
ATOM 3601 O O . ALA B 1 122 ? 14.789 7.117 3.021 1 96 122 ALA B O 1
ATOM 3602 N N . GLY B 1 123 ? 13.109 6.848 1.64 1 93.44 123 GLY B N 1
ATOM 3603 C CA . GLY B 1 123 ? 13.586 5.691 0.897 1 93.44 123 GLY B CA 1
ATOM 3604 C C . GLY B 1 123 ? 13.266 5.762 -0.584 1 93.44 123 GLY B C 1
ATOM 3605 O O . GLY B 1 123 ? 12.32 5.121 -1.053 1 93.44 123 GLY B O 1
ATOM 3606 N N . THR B 1 124 ? 14.047 6.516 -1.373 1 87.06 124 THR B N 1
ATOM 3607 C CA . THR B 1 124 ? 13.734 6.809 -2.768 1 87.06 124 THR B CA 1
ATOM 3608 C C . THR B 1 124 ? 14.773 6.188 -3.695 1 87.06 124 THR B C 1
ATOM 3610 O O . THR B 1 124 ? 15.797 5.68 -3.236 1 87.06 124 THR B O 1
ATOM 3613 N N . HIS B 1 125 ? 14.461 6.184 -4.945 1 79.75 125 HIS B N 1
ATOM 3614 C CA . HIS B 1 125 ? 15.359 5.598 -5.93 1 79.75 125 HIS B CA 1
ATOM 3615 C C . HIS B 1 125 ? 16.234 6.668 -6.582 1 79.75 125 HIS B C 1
ATOM 3617 O O . HIS B 1 125 ? 17.219 6.348 -7.262 1 79.75 125 HIS B O 1
ATOM 3623 N N . ASN B 1 126 ? 15.852 7.91 -6.316 1 78.56 126 ASN B N 1
ATOM 3624 C CA . ASN B 1 126 ? 16.516 8.992 -7.035 1 78.56 126 ASN B CA 1
ATOM 3625 C C . ASN B 1 126 ? 17.859 9.344 -6.406 1 78.56 126 ASN B C 1
ATOM 3627 O O . ASN B 1 126 ? 17.969 9.43 -5.18 1 78.56 126 ASN B O 1
ATOM 3631 N N . LEU B 1 127 ? 18.875 9.453 -7.203 1 76 127 LEU B N 1
ATOM 3632 C CA . LEU B 1 127 ? 20.219 9.766 -6.727 1 76 127 LEU B CA 1
ATOM 3633 C C . LEU B 1 127 ? 20.594 11.211 -7.059 1 76 127 LEU B C 1
ATOM 3635 O O . LEU B 1 127 ? 20.031 11.805 -7.98 1 76 127 LEU B O 1
ATOM 3639 N N . GLY B 1 128 ? 21.375 11.727 -6.262 1 77.69 128 GLY B N 1
ATOM 3640 C CA . GLY B 1 128 ? 21.969 13.008 -6.59 1 77.69 128 GLY B CA 1
ATOM 3641 C C . GLY B 1 128 ? 21.078 14.188 -6.242 1 77.69 128 GLY B C 1
ATOM 3642 O O . GLY B 1 128 ? 21.109 15.219 -6.91 1 77.69 128 GLY B O 1
ATOM 3643 N N . ILE B 1 129 ? 20.172 14.023 -5.383 1 85.81 129 ILE B N 1
ATOM 3644 C CA . ILE B 1 129 ? 19.328 15.133 -4.93 1 85.81 129 ILE B CA 1
ATOM 3645 C C . ILE B 1 129 ? 20.078 15.938 -3.871 1 85.81 129 ILE B C 1
ATOM 3647 O O . ILE B 1 129 ? 20.062 15.586 -2.689 1 85.81 129 ILE B O 1
ATOM 3651 N N . GLU B 1 130 ? 20.562 17.031 -4.191 1 83.81 130 GLU B N 1
ATOM 3652 C CA . GLU B 1 130 ? 21.469 17.828 -3.352 1 83.81 130 GLU B CA 1
ATOM 3653 C C . GLU B 1 130 ? 20.703 18.469 -2.193 1 83.81 130 GLU B C 1
ATOM 3655 O O . GLU B 1 130 ? 21.297 18.766 -1.152 1 83.81 130 GLU B O 1
ATOM 3660 N N . GLU B 1 131 ? 19.438 18.609 -2.426 1 83.25 131 GLU B N 1
ATOM 3661 C CA . GLU B 1 131 ? 18.625 19.281 -1.421 1 83.25 131 GLU B CA 1
ATOM 3662 C C . GLU B 1 131 ? 18.672 18.547 -0.086 1 83.25 131 GLU B C 1
ATOM 3664 O O . GLU B 1 131 ? 18.516 19.156 0.974 1 83.25 131 GLU B O 1
ATOM 3669 N N . TYR B 1 132 ? 18.969 17.25 -0.092 1 88.56 132 TYR B N 1
ATOM 3670 C CA . TYR B 1 132 ? 19.031 16.469 1.137 1 88.56 132 TYR B CA 1
ATOM 3671 C C . TYR B 1 132 ? 20.156 16.953 2.037 1 88.56 132 TYR B C 1
ATOM 3673 O O . TYR B 1 132 ? 20.109 16.781 3.258 1 88.56 132 TYR B O 1
ATOM 3681 N N . LYS B 1 133 ? 21.125 17.562 1.525 1 82.31 133 LYS B N 1
ATOM 3682 C CA . LYS B 1 133 ? 22.297 18.016 2.273 1 82.31 133 LYS B CA 1
ATOM 3683 C C . LYS B 1 133 ? 22 19.312 3.023 1 82.31 133 LYS B C 1
ATOM 3685 O O . LYS B 1 133 ? 22.656 19.625 4.02 1 82.31 133 LYS B O 1
ATOM 3690 N N . ASN B 1 134 ? 20.969 20 2.598 1 76.56 134 ASN B N 1
ATOM 3691 C CA . ASN B 1 134 ? 20.797 21.375 3.092 1 76.56 134 ASN B CA 1
ATOM 3692 C C . ASN B 1 134 ? 19.406 21.562 3.686 1 76.56 134 ASN B C 1
ATOM 3694 O O . ASN B 1 134 ? 18.953 22.703 3.848 1 76.56 134 ASN B O 1
ATOM 3698 N N . VAL B 1 135 ? 18.75 20.5 3.953 1 74.5 135 VAL B N 1
ATOM 3699 C CA . VAL B 1 135 ? 17.344 20.609 4.375 1 74.5 135 VAL B CA 1
ATOM 3700 C C . VAL B 1 135 ? 17.281 21.125 5.812 1 74.5 135 VAL B C 1
ATOM 3702 O O . VAL B 1 135 ? 16.297 21.734 6.211 1 74.5 135 VAL B O 1
ATOM 3705 N N . GLY B 1 136 ? 18.312 21 6.605 1 76.31 136 GLY B N 1
ATOM 3706 C CA . GLY B 1 136 ? 18.328 21.484 7.973 1 76.31 136 GLY B CA 1
ATOM 3707 C C . GLY B 1 136 ? 17.344 20.781 8.875 1 76.31 136 GLY B C 1
ATOM 3708 O O . GLY B 1 136 ? 16.891 21.359 9.875 1 76.31 136 GLY B O 1
ATOM 3709 N N . LEU B 1 137 ? 16.812 19.688 8.484 1 86.75 137 LEU B N 1
ATOM 3710 C CA . LEU B 1 137 ? 15.883 18.859 9.258 1 86.75 137 LEU B CA 1
ATOM 3711 C C . LEU B 1 137 ? 16.453 17.469 9.5 1 86.75 137 LEU B C 1
ATOM 3713 O O . LEU B 1 137 ? 17.266 16.984 8.703 1 86.75 137 LEU B O 1
ATOM 3717 N N . PRO B 1 138 ? 16.031 16.938 10.703 1 94 138 PRO B N 1
ATOM 3718 C CA . PRO B 1 138 ? 16.406 15.523 10.883 1 94 138 PRO B CA 1
ATOM 3719 C C . PRO B 1 138 ? 15.883 14.633 9.758 1 94 138 PRO B C 1
ATOM 3721 O O . PRO B 1 138 ? 14.695 14.68 9.422 1 94 138 PRO B O 1
ATOM 3724 N N . ILE B 1 139 ? 16.781 13.922 9.133 1 95 139 ILE B N 1
ATOM 3725 C CA . ILE B 1 139 ? 16.422 12.977 8.07 1 95 139 ILE B CA 1
ATOM 3726 C C . ILE B 1 139 ? 17.062 11.625 8.367 1 95 139 ILE B C 1
ATOM 3728 O O . ILE B 1 139 ? 18.203 11.547 8.805 1 95 139 ILE B O 1
ATOM 3732 N N . VAL B 1 140 ? 16.344 10.594 8.242 1 96.88 140 VAL B N 1
ATOM 3733 C CA . VAL B 1 140 ? 16.844 9.219 8.234 1 96.88 140 VAL B CA 1
ATOM 3734 C C . VAL B 1 140 ? 16.5 8.547 6.91 1 96.88 140 VAL B C 1
ATOM 3736 O O . VAL B 1 140 ? 15.391 8.727 6.387 1 96.88 140 VAL B O 1
ATOM 3739 N N . SER B 1 141 ? 17.438 7.867 6.355 1 96.12 141 SER B N 1
ATOM 3740 C CA . SER B 1 141 ? 17.25 7.242 5.051 1 96.12 141 SER B CA 1
ATOM 3741 C C . SER B 1 141 ? 17.047 5.734 5.184 1 96.12 141 SER B C 1
ATOM 3743 O O . SER B 1 141 ? 17.688 5.086 6.012 1 96.12 141 SER B O 1
ATOM 3745 N N . PHE B 1 142 ? 16.156 5.227 4.348 1 97 142 PHE B N 1
ATOM 3746 C CA . PHE B 1 142 ? 16 3.783 4.203 1 97 142 PHE B CA 1
ATOM 3747 C C . PHE B 1 142 ? 16.641 3.295 2.912 1 97 142 PHE B C 1
ATOM 3749 O O . PHE B 1 142 ? 16.234 3.695 1.819 1 97 142 PHE B O 1
ATOM 3756 N N . ASP B 1 143 ? 17.625 2.473 3.059 1 93.25 143 ASP B N 1
ATOM 3757 C CA . ASP B 1 143 ? 18.188 1.596 2.033 1 93.25 143 ASP B CA 1
ATOM 3758 C C . ASP B 1 143 ? 18.953 2.396 0.986 1 93.25 143 ASP B C 1
ATOM 3760 O O . ASP B 1 143 ? 19.375 1.849 -0.036 1 93.25 143 ASP B O 1
ATOM 3764 N N . ARG B 1 144 ? 19.125 3.73 1.209 1 90.19 144 ARG B N 1
ATOM 3765 C CA . ARG B 1 144 ? 19.812 4.574 0.238 1 90.19 144 ARG B CA 1
ATOM 3766 C C . ARG B 1 144 ? 20.781 5.539 0.932 1 90.19 144 ARG B C 1
ATOM 3768 O O . ARG B 1 144 ? 20.453 6.102 1.979 1 90.19 144 ARG B O 1
ATOM 3775 N N . TYR B 1 145 ? 21.859 5.699 0.288 1 89 145 TYR B N 1
ATOM 3776 C CA . TYR B 1 145 ? 22.781 6.738 0.742 1 89 145 TYR B CA 1
ATOM 3777 C C . TYR B 1 145 ? 22.391 8.094 0.17 1 89 145 TYR B C 1
ATOM 3779 O O . TYR B 1 145 ? 22.531 8.336 -1.031 1 89 145 TYR B O 1
ATOM 3787 N N . LEU B 1 146 ? 21.969 8.945 1.036 1 88.44 146 LEU B N 1
ATOM 3788 C CA . LEU B 1 146 ? 21.516 10.25 0.567 1 88.44 146 LEU B CA 1
ATOM 3789 C C . LEU B 1 146 ? 22.594 11.305 0.788 1 88.44 146 LEU B C 1
ATOM 3791 O O . LEU B 1 146 ? 22.766 12.203 -0.039 1 88.44 146 LEU B O 1
ATOM 3795 N N . SER B 1 147 ? 23.281 11.203 1.926 1 86.81 147 SER B N 1
ATOM 3796 C CA . SER B 1 147 ? 24.344 12.133 2.275 1 86.81 147 SER B CA 1
ATOM 3797 C C . SER B 1 147 ? 25.156 11.625 3.467 1 86.81 147 SER B C 1
ATOM 3799 O O . SER B 1 147 ? 24.75 10.672 4.137 1 86.81 147 SER B O 1
ATOM 3801 N N . GLU B 1 148 ? 26.25 12.281 3.701 1 87 148 GLU B N 1
ATOM 3802 C CA . GLU B 1 148 ? 27.125 11.883 4.789 1 87 148 GLU B CA 1
ATOM 3803 C C . GLU B 1 148 ? 26.516 12.195 6.148 1 87 148 GLU B C 1
ATOM 3805 O O . GLU B 1 148 ? 26.922 11.633 7.168 1 87 148 GLU B O 1
ATOM 3810 N N . THR B 1 149 ? 25.547 13.039 6.191 1 87.56 149 THR B N 1
ATOM 3811 C CA . THR B 1 149 ? 24.984 13.461 7.465 1 87.56 149 THR B CA 1
ATOM 3812 C C . THR B 1 149 ? 23.641 12.766 7.723 1 87.56 149 THR B C 1
ATOM 3814 O O . THR B 1 149 ? 23 13.016 8.742 1 87.56 149 THR B O 1
ATOM 3817 N N . ILE B 1 150 ? 23.25 11.906 6.797 1 92.75 150 ILE B N 1
ATOM 3818 C CA . ILE B 1 150 ? 21.969 11.219 6.918 1 92.75 150 ILE B CA 1
ATOM 3819 C C . ILE B 1 150 ? 22.188 9.734 7.164 1 92.75 150 ILE B C 1
ATOM 3821 O O . ILE B 1 150 ? 22.734 9.031 6.305 1 92.75 150 ILE B O 1
ATOM 3825 N N . PRO B 1 151 ? 21.844 9.305 8.375 1 95.25 151 PRO B N 1
ATOM 3826 C CA . PRO B 1 151 ? 22.031 7.875 8.633 1 95.25 151 PRO B CA 1
ATOM 3827 C C . PRO B 1 151 ? 21.141 7 7.746 1 95.25 151 PRO B C 1
ATOM 3829 O O . PRO B 1 151 ? 20.062 7.426 7.332 1 95.25 151 PRO B O 1
ATOM 3832 N N . THR B 1 152 ? 21.625 5.801 7.496 1 96 152 THR B N 1
ATOM 3833 C CA . THR B 1 152 ? 20.938 4.863 6.621 1 96 152 THR B CA 1
ATOM 3834 C C . THR B 1 152 ? 20.594 3.576 7.367 1 96 152 THR B C 1
ATOM 3836 O O . THR B 1 152 ? 21.453 3.002 8.047 1 96 152 THR B O 1
ATOM 3839 N N . VAL B 1 153 ? 19.359 3.199 7.324 1 97.69 153 VAL B N 1
ATOM 3840 C CA . VAL B 1 153 ? 18.875 1.926 7.844 1 97.69 153 VAL B CA 1
ATOM 3841 C C . VAL B 1 153 ? 18.562 0.982 6.688 1 97.69 153 VAL B C 1
ATOM 3843 O O . VAL B 1 153 ? 17.953 1.39 5.695 1 97.69 153 VAL B O 1
ATOM 3846 N N . SER B 1 154 ? 19.016 -0.227 6.711 1 97.44 154 SER B N 1
ATOM 3847 C CA . SER B 1 154 ? 18.75 -1.215 5.672 1 97.44 154 SER B CA 1
ATOM 3848 C C . SER B 1 154 ? 18.797 -2.633 6.23 1 97.44 154 SER B C 1
ATOM 3850 O O . SER B 1 154 ? 19.234 -2.846 7.363 1 97.44 154 SER B O 1
ATOM 3852 N N . CYS B 1 155 ? 18.25 -3.545 5.469 1 98.19 155 CYS B N 1
ATOM 3853 C CA . CYS B 1 155 ? 18.547 -4.941 5.758 1 98.19 155 CYS B CA 1
ATOM 3854 C C . CYS B 1 155 ? 19.922 -5.32 5.207 1 98.19 155 CYS B C 1
ATOM 3856 O O . CYS B 1 155 ? 20.562 -4.531 4.504 1 98.19 155 CYS B O 1
ATOM 3858 N N . ASP B 1 156 ? 20.422 -6.445 5.578 1 98.31 156 ASP B N 1
ATOM 3859 C CA . ASP B 1 156 ? 21.688 -6.941 5.059 1 98.31 156 ASP B CA 1
ATOM 3860 C C . ASP B 1 156 ? 21.531 -7.492 3.645 1 98.31 156 ASP B C 1
ATOM 3862 O O . ASP B 1 156 ? 21.469 -8.711 3.447 1 98.31 156 ASP B O 1
ATOM 3866 N N . ASN B 1 157 ? 21.516 -6.621 2.707 1 97.38 157 ASN B N 1
ATOM 3867 C CA . ASN B 1 157 ? 21.328 -6.957 1.301 1 97.38 157 ASN B CA 1
ATOM 3868 C C . ASN B 1 157 ? 22.391 -7.93 0.806 1 97.38 157 ASN B C 1
ATOM 3870 O O . ASN B 1 157 ? 22.109 -8.844 0.036 1 97.38 157 ASN B O 1
ATOM 3874 N N . TYR B 1 158 ? 23.609 -7.688 1.196 1 97.44 158 TYR B N 1
ATOM 3875 C CA . TYR B 1 158 ? 24.703 -8.555 0.792 1 97.44 158 TYR B CA 1
ATOM 3876 C C . TYR B 1 158 ? 24.484 -9.984 1.266 1 97.44 158 TYR B C 1
ATOM 3878 O O . TYR B 1 158 ? 24.547 -10.922 0.469 1 97.44 158 TYR B O 1
ATOM 3886 N N . GLN B 1 159 ? 24.188 -10.125 2.52 1 98.56 159 GLN B N 1
ATOM 3887 C CA . GLN B 1 159 ? 23.922 -11.453 3.062 1 98.56 159 GLN B CA 1
ATOM 3888 C C . GLN B 1 159 ? 22.688 -12.078 2.424 1 98.56 159 GLN B C 1
ATOM 3890 O O . GLN B 1 159 ? 22.625 -13.297 2.238 1 98.56 159 GLN B O 1
ATOM 3895 N N . GLY B 1 160 ? 21.734 -11.242 2.111 1 98.69 160 GLY B N 1
ATOM 3896 C CA . GLY B 1 160 ? 20.562 -11.742 1.406 1 98.69 160 GLY B CA 1
ATOM 3897 C C . GLY B 1 160 ? 20.891 -12.359 0.062 1 98.69 160 GLY B C 1
ATOM 3898 O O . GLY B 1 160 ? 20.359 -13.414 -0.289 1 98.69 160 GLY B O 1
ATOM 3899 N N . GLY B 1 161 ? 21.766 -11.672 -0.68 1 98.06 161 GLY B N 1
ATOM 3900 C CA . GLY B 1 161 ? 22.203 -12.227 -1.951 1 98.06 161 GLY B CA 1
ATOM 3901 C C . GLY B 1 161 ? 22.922 -13.555 -1.809 1 98.06 161 GLY B C 1
ATOM 3902 O O . GLY B 1 161 ? 22.672 -14.484 -2.584 1 98.06 161 GLY B O 1
ATOM 3903 N N . ILE B 1 162 ? 23.75 -13.633 -0.803 1 98.75 162 ILE B N 1
ATOM 3904 C CA . ILE B 1 162 ? 24.469 -14.867 -0.515 1 98.75 162 ILE B CA 1
ATOM 3905 C C . ILE B 1 162 ? 23.469 -15.977 -0.189 1 98.75 162 ILE B C 1
ATOM 3907 O O . ILE B 1 162 ? 23.547 -17.062 -0.77 1 98.75 162 ILE B O 1
ATOM 3911 N N . THR B 1 163 ? 22.578 -15.688 0.708 1 98.75 163 THR B N 1
ATOM 3912 C CA . THR B 1 163 ? 21.641 -16.688 1.217 1 98.75 163 THR B CA 1
ATOM 3913 C C . THR B 1 163 ? 20.75 -17.219 0.094 1 98.75 163 THR B C 1
ATOM 3915 O O . THR B 1 163 ? 20.547 -18.422 -0.025 1 98.75 163 THR B O 1
ATOM 3918 N N . ALA B 1 164 ? 20.234 -16.312 -0.705 1 98.69 164 ALA B N 1
ATOM 3919 C CA . ALA B 1 164 ? 19.375 -16.719 -1.814 1 98.69 164 ALA B CA 1
ATOM 3920 C C . ALA B 1 164 ? 20.109 -17.656 -2.766 1 98.69 164 ALA B C 1
ATOM 3922 O O . ALA B 1 164 ? 19.562 -18.672 -3.189 1 98.69 164 ALA B O 1
ATOM 3923 N N . THR B 1 165 ? 21.312 -17.312 -3.061 1 98.69 165 THR B N 1
ATOM 3924 C CA . THR B 1 165 ? 22.125 -18.109 -3.971 1 98.69 165 THR B CA 1
ATOM 3925 C C . THR B 1 165 ? 22.453 -19.469 -3.363 1 98.69 165 THR B C 1
ATOM 3927 O O . THR B 1 165 ? 22.312 -20.5 -4.027 1 98.69 165 THR B O 1
ATOM 3930 N N . LYS B 1 166 ? 22.844 -19.422 -2.141 1 98.44 166 LYS B N 1
ATOM 3931 C CA . LYS B 1 166 ? 23.188 -20.641 -1.426 1 98.44 166 LYS B CA 1
ATOM 3932 C C . LYS B 1 166 ? 22.016 -21.609 -1.365 1 98.44 166 LYS B C 1
ATOM 3934 O O . LYS B 1 166 ? 22.172 -22.812 -1.566 1 98.44 166 LYS B O 1
ATOM 3939 N N . GLU B 1 167 ? 20.844 -21.109 -1.059 1 98.25 167 GLU B N 1
ATOM 3940 C CA . GLU B 1 167 ? 19.641 -21.938 -0.958 1 98.25 167 GLU B CA 1
ATOM 3941 C C . GLU B 1 167 ? 19.312 -22.609 -2.287 1 98.25 167 GLU B C 1
ATOM 3943 O O . GLU B 1 167 ? 18.922 -23.781 -2.314 1 98.25 167 GLU B O 1
ATOM 3948 N N . LEU B 1 168 ? 19.484 -21.859 -3.365 1 98.31 168 LEU B N 1
ATOM 3949 C CA . LEU B 1 168 ? 19.266 -22.438 -4.684 1 98.31 168 LEU B CA 1
ATOM 3950 C C . LEU B 1 168 ? 20.266 -23.547 -4.973 1 98.31 168 LEU B C 1
ATOM 3952 O O . LEU B 1 168 ? 19.891 -24.609 -5.469 1 98.31 168 LEU B O 1
ATOM 3956 N N . TYR B 1 169 ? 21.516 -23.312 -4.66 1 98.12 169 TYR B N 1
ATOM 3957 C CA . TYR B 1 169 ? 22.562 -24.297 -4.875 1 98.12 169 TYR B CA 1
ATOM 3958 C C . TYR B 1 169 ? 22.312 -25.562 -4.07 1 98.12 169 TYR B C 1
ATOM 3960 O O . TYR B 1 169 ? 22.406 -26.688 -4.598 1 98.12 169 TYR B O 1
ATOM 3968 N N . GLU B 1 170 ? 21.969 -25.328 -2.812 1 97.38 170 GLU B N 1
ATOM 3969 C CA . GLU B 1 170 ? 21.719 -26.469 -1.923 1 97.38 170 GLU B CA 1
ATOM 3970 C C . GLU B 1 170 ? 20.516 -27.266 -2.383 1 97.38 170 GLU B C 1
ATOM 3972 O O . GLU B 1 170 ? 20.453 -28.484 -2.164 1 97.38 170 GLU B O 1
ATOM 3977 N N . ALA B 1 171 ? 19.625 -26.625 -3.08 1 96.62 171 ALA B N 1
ATOM 3978 C CA . ALA B 1 171 ? 18.422 -27.281 -3.598 1 96.62 171 ALA B CA 1
ATOM 3979 C C . ALA B 1 171 ? 18.719 -27.984 -4.922 1 96.62 171 ALA B C 1
ATOM 3981 O O . ALA B 1 171 ? 17.844 -28.656 -5.477 1 96.62 171 ALA B O 1
ATOM 3982 N N . GLY B 1 172 ? 19.938 -27.766 -5.469 1 96.44 172 GLY B N 1
ATOM 3983 C CA . GLY B 1 172 ? 20.344 -28.562 -6.609 1 96.44 172 GLY B CA 1
ATOM 3984 C C . GLY B 1 172 ? 20.594 -27.75 -7.859 1 96.44 172 GLY B C 1
ATOM 3985 O O . GLY B 1 172 ? 21.031 -28.281 -8.883 1 96.44 172 GLY B O 1
ATOM 3986 N N . ALA B 1 173 ? 20.359 -26.453 -7.82 1 97.38 173 ALA B N 1
ATOM 3987 C CA . ALA B 1 173 ? 20.609 -25.609 -8.984 1 97.38 173 ALA B CA 1
ATOM 3988 C C . ALA B 1 173 ? 22.094 -25.438 -9.242 1 97.38 173 ALA B C 1
ATOM 3990 O O . ALA B 1 173 ? 22.891 -25.391 -8.297 1 97.38 173 ALA B O 1
ATOM 3991 N N . ARG B 1 174 ? 22.453 -25.297 -10.516 1 97.56 174 ARG B N 1
ATOM 3992 C CA . ARG B 1 174 ? 23.859 -25.172 -10.875 1 97.56 174 ARG B CA 1
ATOM 3993 C C . ARG B 1 174 ? 24.062 -24.047 -11.898 1 97.56 174 ARG B C 1
ATOM 3995 O O . ARG B 1 174 ? 25.172 -23.531 -12.047 1 97.56 174 ARG B O 1
ATOM 4002 N N . HIS B 1 175 ? 23.078 -23.719 -12.648 1 97.88 175 HIS B N 1
ATOM 4003 C CA . HIS B 1 175 ? 23.078 -22.578 -13.57 1 97.88 175 HIS B CA 1
ATOM 4004 C C . HIS B 1 175 ? 22.188 -21.453 -13.055 1 97.88 175 HIS B C 1
ATOM 4006 O O . HIS B 1 175 ? 21.141 -21.172 -13.625 1 97.88 175 HIS B O 1
ATOM 4012 N N . ILE B 1 176 ? 22.734 -20.766 -12.094 1 98.19 176 ILE B N 1
ATOM 4013 C CA . ILE B 1 176 ? 21.953 -19.828 -11.312 1 98.19 176 ILE B CA 1
ATOM 4014 C C . ILE B 1 176 ? 22.109 -18.422 -11.875 1 98.19 176 ILE B C 1
ATOM 4016 O O . ILE B 1 176 ? 23.234 -17.922 -12 1 98.19 176 ILE B O 1
ATOM 4020 N N . TYR B 1 177 ? 21 -17.766 -12.25 1 97.88 177 TYR B N 1
ATOM 4021 C CA . TYR B 1 177 ? 21 -16.406 -12.773 1 97.88 177 TYR B CA 1
ATOM 4022 C C . TYR B 1 177 ? 20.594 -15.414 -11.688 1 97.88 177 TYR B C 1
ATOM 4024 O O . TYR B 1 177 ? 19.75 -15.727 -10.836 1 97.88 177 TYR B O 1
ATOM 4032 N N . PHE B 1 178 ? 21.219 -14.281 -11.727 1 96.81 178 PHE B N 1
ATOM 4033 C CA . PHE B 1 178 ? 20.75 -13.117 -10.992 1 96.81 178 PHE B CA 1
ATOM 4034 C C . PHE B 1 178 ? 19.906 -12.211 -11.891 1 96.81 178 PHE B C 1
ATOM 4036 O O . PHE B 1 178 ? 20.375 -11.758 -12.938 1 96.81 178 PHE B O 1
ATOM 4043 N N . LEU B 1 179 ? 18.672 -12.023 -11.438 1 94.88 179 LEU B N 1
ATOM 4044 C CA . LEU B 1 179 ? 17.781 -11.164 -12.203 1 94.88 179 LEU B CA 1
ATOM 4045 C C . LEU B 1 179 ? 17.672 -9.781 -11.555 1 94.88 179 LEU B C 1
ATOM 4047 O O . LEU B 1 179 ? 16.984 -9.617 -10.547 1 94.88 179 LEU B O 1
ATOM 4051 N N . GLY B 1 180 ? 18.234 -8.789 -12.102 1 88.12 180 GLY B N 1
ATOM 4052 C CA . GLY B 1 180 ? 18.266 -7.422 -11.602 1 88.12 180 GLY B CA 1
ATOM 4053 C C . GLY B 1 180 ? 19.156 -6.504 -12.438 1 88.12 180 GLY B C 1
ATOM 4054 O O . GLY B 1 180 ? 19.641 -6.898 -13.5 1 88.12 180 GLY B O 1
ATOM 4055 N N . ASN B 1 181 ? 19.234 -5.27 -11.984 1 78.69 181 ASN B N 1
ATOM 4056 C CA . ASN B 1 181 ? 20.062 -4.316 -12.711 1 78.69 181 ASN B CA 1
ATOM 4057 C C . ASN B 1 181 ? 21.531 -4.383 -12.258 1 78.69 181 ASN B C 1
ATOM 4059 O O . ASN B 1 181 ? 21.828 -4.148 -11.086 1 78.69 181 ASN B O 1
ATOM 4063 N N . PRO B 1 182 ? 22.438 -4.75 -13.141 1 69.81 182 PRO B N 1
ATOM 4064 C CA . PRO B 1 182 ? 23.844 -4.848 -12.742 1 69.81 182 PRO B CA 1
ATOM 4065 C C . PRO B 1 182 ? 24.5 -3.482 -12.57 1 69.81 182 PRO B C 1
ATOM 4067 O O . PRO B 1 182 ? 25.547 -3.379 -11.93 1 69.81 182 PRO B O 1
ATOM 4070 N N . HIS B 1 183 ? 23.938 -2.453 -13.172 1 63.28 183 HIS B N 1
ATOM 4071 C CA . HIS B 1 183 ? 24.766 -1.253 -13.297 1 63.28 183 HIS B CA 1
ATOM 4072 C C . HIS B 1 183 ? 24.172 -0.1 -12.492 1 63.28 183 HIS B C 1
ATOM 4074 O O . HIS B 1 183 ? 24.344 1.066 -12.852 1 63.28 183 HIS B O 1
ATOM 4080 N N . GLN B 1 184 ? 23.656 -0.383 -11.414 1 62 184 GLN B N 1
ATOM 4081 C CA . GLN B 1 184 ? 23.266 0.871 -10.781 1 62 184 GLN B CA 1
ATOM 4082 C C . GLN B 1 184 ? 23.938 1.043 -9.43 1 62 184 GLN B C 1
ATOM 4084 O O . GLN B 1 184 ? 23.609 0.335 -8.469 1 62 184 GLN B O 1
ATOM 4089 N N . SER B 1 185 ? 24.922 1.929 -9.562 1 62.22 185 SER B N 1
ATOM 4090 C CA . SER B 1 185 ? 25.641 2.217 -8.328 1 62.22 185 SER B CA 1
ATOM 4091 C C . SER B 1 185 ? 24.75 2.928 -7.316 1 62.22 185 SER B C 1
ATOM 4093 O O . SER B 1 185 ? 23.953 3.791 -7.688 1 62.22 185 SER B O 1
ATOM 4095 N N . GLY B 1 186 ? 24.812 2.428 -6.145 1 67.44 186 GLY B N 1
ATOM 4096 C CA . GLY B 1 186 ? 24.141 3.082 -5.035 1 67.44 186 GLY B CA 1
ATOM 4097 C C . GLY B 1 186 ? 22.781 2.492 -4.73 1 67.44 186 GLY B C 1
ATOM 4098 O O . GLY B 1 186 ? 22.047 3.014 -3.889 1 67.44 186 GLY B O 1
ATOM 4099 N N . ASN B 1 187 ? 22.5 1.489 -5.414 1 77.69 187 ASN B N 1
ATOM 4100 C CA . ASN B 1 187 ? 21.25 0.79 -5.141 1 77.69 187 ASN B CA 1
ATOM 4101 C C . ASN B 1 187 ? 21.469 -0.407 -4.219 1 77.69 187 ASN B C 1
ATOM 4103 O O . ASN B 1 187 ? 22.484 -1.093 -4.312 1 77.69 187 ASN B O 1
ATOM 4107 N N . PRO B 1 188 ? 20.547 -0.512 -3.285 1 79.31 188 PRO B N 1
ATOM 4108 C CA . PRO B 1 188 ? 20.672 -1.67 -2.396 1 79.31 188 PRO B CA 1
ATOM 4109 C C . PRO B 1 188 ? 20.797 -2.986 -3.158 1 79.31 188 PRO B C 1
ATOM 4111 O O . PRO B 1 188 ? 21.453 -3.918 -2.678 1 79.31 188 PRO B O 1
ATOM 4114 N N . THR B 1 189 ? 20.266 -3.07 -4.34 1 85.75 189 THR B N 1
ATOM 4115 C CA . THR B 1 189 ? 20.312 -4.285 -5.148 1 85.75 189 THR B CA 1
ATOM 4116 C C . THR B 1 189 ? 21.75 -4.578 -5.59 1 85.75 189 THR B C 1
ATOM 4118 O O . THR B 1 189 ? 22.062 -5.719 -5.938 1 85.75 189 THR B O 1
ATOM 4121 N N . ASP B 1 190 ? 22.578 -3.561 -5.559 1 89.31 190 ASP B N 1
ATOM 4122 C CA . ASP B 1 190 ? 23.984 -3.773 -5.883 1 89.31 190 ASP B CA 1
ATOM 4123 C C . ASP B 1 190 ? 24.641 -4.703 -4.871 1 89.31 190 ASP B C 1
ATOM 4125 O O . ASP B 1 190 ? 25.484 -5.523 -5.234 1 89.31 190 ASP B O 1
ATOM 4129 N N . LYS B 1 191 ? 24.266 -4.492 -3.654 1 93.88 191 LYS B N 1
ATOM 4130 C CA . LYS B 1 191 ? 24.812 -5.355 -2.605 1 93.88 191 LYS B CA 1
ATOM 4131 C C . LYS B 1 191 ? 24.266 -6.777 -2.73 1 93.88 191 LYS B C 1
ATOM 4133 O O . LYS B 1 191 ? 24.969 -7.742 -2.428 1 93.88 191 LYS B O 1
ATOM 4138 N N . ARG B 1 192 ? 23.016 -6.945 -3.137 1 96.19 192 ARG B N 1
ATOM 4139 C CA . ARG B 1 192 ? 22.469 -8.266 -3.406 1 96.19 192 ARG B CA 1
ATOM 4140 C C . ARG B 1 192 ? 23.234 -8.961 -4.523 1 96.19 192 ARG B C 1
ATOM 4142 O O . ARG B 1 192 ? 23.562 -10.148 -4.41 1 96.19 192 ARG B O 1
ATOM 4149 N N . LEU B 1 193 ? 23.484 -8.164 -5.562 1 95.62 193 LEU B N 1
ATOM 4150 C CA . LEU B 1 193 ? 24.266 -8.688 -6.68 1 95.62 193 LEU B CA 1
ATOM 4151 C C . LEU B 1 193 ? 25.656 -9.109 -6.223 1 95.62 193 LEU B C 1
ATOM 4153 O O . LEU B 1 193 ? 26.156 -10.172 -6.617 1 95.62 193 LEU B O 1
ATOM 4157 N N . LYS B 1 194 ? 26.297 -8.258 -5.469 1 96.06 194 LYS B N 1
ATOM 4158 C CA . LYS B 1 194 ? 27.609 -8.602 -4.953 1 96.06 194 LYS B CA 1
ATOM 4159 C C . LYS B 1 194 ? 27.578 -9.898 -4.16 1 96.06 194 LYS B C 1
ATOM 4161 O O . LYS B 1 194 ? 28.453 -10.75 -4.301 1 96.06 194 LYS B O 1
ATOM 4166 N N . GLY B 1 195 ? 26.547 -10.047 -3.285 1 97.62 195 GLY B N 1
ATOM 4167 C CA . GLY B 1 195 ? 26.375 -11.289 -2.549 1 97.62 195 GLY B CA 1
ATOM 4168 C C . GLY B 1 195 ? 26.234 -12.5 -3.451 1 97.62 195 GLY B C 1
ATOM 4169 O O . GLY B 1 195 ? 26.875 -13.531 -3.227 1 97.62 195 GLY B O 1
ATOM 4170 N N . TYR B 1 196 ? 25.453 -12.344 -4.492 1 97.94 196 TYR B N 1
ATOM 4171 C CA . TYR B 1 196 ? 25.297 -13.391 -5.496 1 97.94 196 TYR B CA 1
ATOM 4172 C C . TYR B 1 196 ? 26.625 -13.742 -6.133 1 97.94 196 TYR B C 1
ATOM 4174 O O . TYR B 1 196 ? 27 -14.914 -6.195 1 97.94 196 TYR B O 1
ATOM 4182 N N . CYS B 1 197 ? 27.312 -12.727 -6.574 1 97.44 197 CYS B N 1
ATOM 4183 C CA . CYS B 1 197 ? 28.578 -12.938 -7.277 1 97.44 197 CYS B CA 1
ATOM 4184 C C . CYS B 1 197 ? 29.594 -13.641 -6.383 1 97.44 197 CYS B C 1
ATOM 4186 O O . CYS B 1 197 ? 30.219 -14.609 -6.801 1 97.44 197 CYS B O 1
ATOM 4188 N N . ASP B 1 198 ? 29.734 -13.164 -5.195 1 98.31 198 ASP B N 1
ATOM 4189 C CA . ASP B 1 198 ? 30.719 -13.734 -4.277 1 98.31 198 ASP B CA 1
ATOM 4190 C C . ASP B 1 198 ? 30.391 -15.195 -3.959 1 98.31 198 ASP B C 1
ATOM 4192 O O . ASP B 1 198 ? 31.297 -16.031 -3.867 1 98.31 198 ASP B O 1
ATOM 4196 N N . GLU B 1 199 ? 29.094 -15.461 -3.752 1 98.69 199 GLU B N 1
ATOM 4197 C CA . GLU B 1 199 ? 28.703 -16.828 -3.447 1 98.69 199 GLU B CA 1
ATOM 4198 C C . GLU B 1 199 ? 28.906 -17.75 -4.648 1 98.69 199 GLU B C 1
ATOM 4200 O O . GLU B 1 199 ? 29.359 -18.891 -4.496 1 98.69 199 GLU B O 1
ATOM 4205 N N . ILE B 1 200 ? 28.625 -17.312 -5.836 1 98.69 200 ILE B N 1
ATOM 4206 C CA . ILE B 1 200 ? 28.844 -18.062 -7.059 1 98.69 200 ILE B CA 1
ATOM 4207 C C . ILE B 1 200 ? 30.328 -18.391 -7.219 1 98.69 200 ILE B C 1
ATOM 4209 O O . ILE B 1 200 ? 30.688 -19.516 -7.551 1 98.69 200 ILE B O 1
ATOM 4213 N N . ASP B 1 201 ? 31.109 -17.406 -6.973 1 98.56 201 ASP B N 1
ATOM 4214 C CA . ASP B 1 201 ? 32.562 -17.578 -7.062 1 98.56 201 ASP B CA 1
ATOM 4215 C C . ASP B 1 201 ? 33.031 -18.609 -6.051 1 98.56 201 ASP B C 1
ATOM 4217 O O . ASP B 1 201 ? 33.875 -19.469 -6.375 1 98.56 201 ASP B O 1
ATOM 4221 N N . ARG B 1 202 ? 32.562 -18.453 -4.867 1 98.44 202 ARG B N 1
ATOM 4222 C CA . ARG B 1 202 ? 32.938 -19.391 -3.809 1 98.44 202 ARG B CA 1
ATOM 4223 C C . ARG B 1 202 ? 32.562 -20.812 -4.203 1 98.44 202 ARG B C 1
ATOM 4225 O O . ARG B 1 202 ? 33.312 -21.75 -3.895 1 98.44 202 ARG B O 1
ATOM 4232 N N . LEU B 1 203 ? 31.5 -20.984 -4.883 1 98.12 203 LEU B N 1
ATOM 4233 C CA . LEU B 1 203 ? 31 -22.281 -5.289 1 98.12 203 LEU B CA 1
ATOM 4234 C C . LEU B 1 203 ? 31.656 -22.75 -6.59 1 98.12 203 LEU B C 1
ATOM 4236 O O . LEU B 1 203 ? 31.406 -23.859 -7.055 1 98.12 203 LEU B O 1
ATOM 4240 N N . LYS B 1 204 ? 32.438 -21.891 -7.172 1 98.12 204 LYS B N 1
ATOM 4241 C CA . LYS B 1 204 ? 33.156 -22.156 -8.422 1 98.12 204 LYS B CA 1
ATOM 4242 C C . LYS B 1 204 ? 32.156 -22.422 -9.562 1 98.12 204 LYS B C 1
ATOM 4244 O O . LYS B 1 204 ? 32.375 -23.344 -10.352 1 98.12 204 LYS B O 1
ATOM 4249 N N . LEU B 1 205 ? 31.094 -21.688 -9.539 1 98.12 205 LEU B N 1
ATOM 4250 C CA . LEU B 1 205 ? 30.125 -21.703 -10.633 1 98.12 205 LEU B CA 1
ATOM 4251 C C . LEU B 1 205 ? 30.312 -20.5 -11.547 1 98.12 205 LEU B C 1
ATOM 4253 O O . LEU B 1 205 ? 31.109 -19.609 -11.25 1 98.12 205 LEU B O 1
ATOM 4257 N N . THR B 1 206 ? 29.641 -20.5 -12.711 1 97.88 206 THR B N 1
ATOM 4258 C CA . THR B 1 206 ? 29.672 -19.391 -13.648 1 97.88 206 THR B CA 1
ATOM 4259 C C . THR B 1 206 ? 28.641 -18.328 -13.281 1 97.88 206 THR B C 1
ATOM 4261 O O . THR B 1 206 ? 27.469 -18.672 -13.023 1 97.88 206 THR B O 1
ATOM 4264 N N . ARG B 1 207 ? 29.062 -17.172 -13.242 1 96.38 207 ARG B N 1
ATOM 4265 C CA . ARG B 1 207 ? 28.141 -16.062 -13.008 1 96.38 207 ARG B CA 1
ATOM 4266 C C . ARG B 1 207 ? 27.219 -15.852 -14.203 1 96.38 207 ARG B C 1
ATOM 4268 O O . ARG B 1 207 ? 27.656 -15.914 -15.352 1 96.38 207 ARG B O 1
ATOM 4275 N N . HIS B 1 208 ? 25.984 -15.688 -13.961 1 95.94 208 HIS B N 1
ATOM 4276 C CA . HIS B 1 208 ? 24.984 -15.312 -14.961 1 95.94 208 HIS B CA 1
ATOM 4277 C C . HIS B 1 208 ? 24.109 -14.18 -14.461 1 95.94 208 HIS B C 1
ATOM 4279 O O . HIS B 1 208 ? 23.5 -14.281 -13.398 1 95.94 208 HIS B O 1
ATOM 4285 N N . THR B 1 209 ? 24.047 -13.086 -15.211 1 93.88 209 THR B N 1
ATOM 4286 C CA . THR B 1 209 ? 23.141 -11.984 -14.875 1 93.88 209 THR B CA 1
ATOM 4287 C C . THR B 1 209 ? 22.219 -11.664 -16.047 1 93.88 209 THR B C 1
ATOM 4289 O O . THR B 1 209 ? 22.625 -11.781 -17.203 1 93.88 209 THR B O 1
ATOM 4292 N N . HIS B 1 210 ? 21.031 -11.461 -15.742 1 93.38 210 HIS B N 1
ATOM 4293 C CA . HIS B 1 210 ? 20.047 -10.992 -16.703 1 93.38 210 HIS B CA 1
ATOM 4294 C C . HIS B 1 210 ? 19.391 -9.695 -16.25 1 93.38 210 HIS B C 1
ATOM 4296 O O . HIS B 1 210 ? 18.828 -9.633 -15.156 1 93.38 210 HIS B O 1
ATOM 4302 N N . THR B 1 211 ? 19.406 -8.719 -17.109 1 89.19 211 THR B N 1
ATOM 4303 C CA . THR B 1 211 ? 19.016 -7.371 -16.703 1 89.19 211 THR B CA 1
ATOM 4304 C C . THR B 1 211 ? 17.5 -7.211 -16.766 1 89.19 211 THR B C 1
ATOM 4306 O O . THR B 1 211 ? 16.891 -7.461 -17.812 1 89.19 211 THR B O 1
ATOM 4309 N N . VAL B 1 212 ? 16.953 -6.887 -15.664 1 85.75 212 VAL B N 1
ATOM 4310 C CA . VAL B 1 212 ? 15.578 -6.406 -15.531 1 85.75 212 VAL B CA 1
ATOM 4311 C C . VAL B 1 212 ? 15.555 -5.176 -14.617 1 85.75 212 VAL B C 1
ATOM 4313 O O . VAL B 1 212 ? 15.883 -5.266 -13.438 1 85.75 212 VAL B O 1
ATOM 4316 N N . SER B 1 213 ? 15.188 -4.074 -15.211 1 77 213 SER B N 1
ATOM 4317 C CA . SER B 1 213 ? 15.211 -2.844 -14.43 1 77 213 SER B CA 1
ATOM 4318 C C . SER B 1 213 ? 13.992 -2.736 -13.523 1 77 213 SER B C 1
ATOM 4320 O O . SER B 1 213 ? 12.891 -3.139 -13.898 1 77 213 SER B O 1
ATOM 4322 N N . PHE B 1 214 ? 14.227 -2.152 -12.398 1 69.88 214 PHE B N 1
ATOM 4323 C CA . PHE B 1 214 ? 13.156 -1.918 -11.438 1 69.88 214 PHE B CA 1
ATOM 4324 C C . PHE B 1 214 ? 12.125 -0.949 -12 1 69.88 214 PHE B C 1
ATOM 4326 O O . PHE B 1 214 ? 10.953 -0.998 -11.633 1 69.88 214 PHE B O 1
ATOM 4333 N N . THR B 1 215 ? 12.609 -0.123 -12.867 1 72.88 215 THR B N 1
ATOM 4334 C CA . THR B 1 215 ? 11.758 0.952 -13.359 1 72.88 215 THR B CA 1
ATOM 4335 C C . THR B 1 215 ? 10.945 0.491 -14.562 1 72.88 215 THR B C 1
ATOM 4337 O O . THR B 1 215 ? 10.055 1.201 -15.031 1 72.88 215 THR B O 1
ATOM 4340 N N . GLU B 1 216 ? 11.305 -0.669 -14.984 1 81.12 216 GLU B N 1
ATOM 4341 C CA . GLU B 1 216 ? 10.57 -1.193 -16.125 1 81.12 216 GLU B CA 1
ATOM 4342 C C . GLU B 1 216 ? 9.164 -1.629 -15.727 1 81.12 216 GLU B C 1
ATOM 4344 O O . GLU B 1 216 ? 8.93 -2.018 -14.578 1 81.12 216 GLU B O 1
ATOM 4349 N N . SER B 1 217 ? 8.297 -1.473 -16.688 1 88.19 217 SER B N 1
ATOM 4350 C CA . SER B 1 217 ? 6.941 -1.965 -16.453 1 88.19 217 SER B CA 1
ATOM 4351 C C . SER B 1 217 ? 6.922 -3.482 -16.297 1 88.19 217 SER B C 1
ATOM 4353 O O . SER B 1 217 ? 7.84 -4.168 -16.766 1 88.19 217 SER B O 1
ATOM 4355 N N . ALA B 1 218 ? 5.918 -3.971 -15.68 1 91.44 218 ALA B N 1
ATOM 4356 C CA . ALA B 1 218 ? 5.766 -5.41 -15.492 1 91.44 218 ALA B CA 1
ATOM 4357 C C . ALA B 1 218 ? 5.723 -6.133 -16.844 1 91.44 218 ALA B C 1
ATOM 4359 O O . ALA B 1 218 ? 6.238 -7.246 -16.969 1 91.44 218 ALA B O 1
ATOM 4360 N N . SER B 1 219 ? 5.074 -5.508 -17.812 1 91.56 219 SER B N 1
ATOM 4361 C CA . SER B 1 219 ? 4.973 -6.113 -19.141 1 91.56 219 SER B CA 1
ATOM 4362 C C . SER B 1 219 ? 6.348 -6.266 -19.781 1 91.56 219 SER B C 1
ATOM 4364 O O . SER B 1 219 ? 6.648 -7.301 -20.375 1 91.56 219 SER B O 1
ATOM 4366 N N . LEU B 1 220 ? 7.156 -5.25 -19.688 1 91.88 220 LEU B N 1
ATOM 4367 C CA . LEU B 1 220 ? 8.5 -5.297 -20.25 1 91.88 220 LEU B CA 1
ATOM 4368 C C . LEU B 1 220 ? 9.367 -6.312 -19.5 1 91.88 220 LEU B C 1
ATOM 4370 O O . LEU B 1 220 ? 10.141 -7.039 -20.125 1 91.88 220 LEU B O 1
ATOM 4374 N N . LYS B 1 221 ? 9.211 -6.355 -18.234 1 93.38 221 LYS B N 1
ATOM 4375 C CA . LYS B 1 221 ? 9.93 -7.352 -17.453 1 93.38 221 LYS B CA 1
ATOM 4376 C C . LYS B 1 221 ? 9.539 -8.766 -17.859 1 93.38 221 LYS B C 1
ATOM 4378 O O . LYS B 1 221 ? 10.406 -9.633 -18.031 1 93.38 221 LYS B O 1
ATOM 4383 N N . SER B 1 222 ? 8.281 -8.93 -18.031 1 94.5 222 SER B N 1
ATOM 4384 C CA . SER B 1 222 ? 7.766 -10.242 -18.406 1 94.5 222 SER B CA 1
ATOM 4385 C C . SER B 1 222 ? 8.344 -10.695 -19.734 1 94.5 222 SER B C 1
ATOM 4387 O O . SER B 1 222 ? 8.695 -11.867 -19.906 1 94.5 222 SER B O 1
ATOM 4389 N N . PHE B 1 223 ? 8.438 -9.789 -20.672 1 94 223 PHE B N 1
ATOM 4390 C CA . PHE B 1 223 ? 9 -10.094 -21.984 1 94 223 PHE B CA 1
ATOM 4391 C C . PHE B 1 223 ? 10.453 -10.539 -21.859 1 94 223 PHE B C 1
ATOM 4393 O O . PHE B 1 223 ? 10.852 -11.555 -22.422 1 94 223 PHE B O 1
ATOM 4400 N N . SER B 1 224 ? 11.156 -9.773 -21.109 1 94 224 SER B N 1
ATOM 4401 C CA . SER B 1 224 ? 12.57 -10.07 -20.906 1 94 224 SER B CA 1
ATOM 4402 C C . SER B 1 224 ? 12.758 -11.414 -20.203 1 94 224 SER B C 1
ATOM 4404 O O . SER B 1 224 ? 13.656 -12.188 -20.562 1 94 224 SER B O 1
ATOM 4406 N N . ILE B 1 225 ? 11.977 -11.719 -19.219 1 95.69 225 ILE B N 1
ATOM 4407 C CA . ILE B 1 225 ? 12.047 -12.945 -18.438 1 95.69 225 ILE B CA 1
ATOM 4408 C C 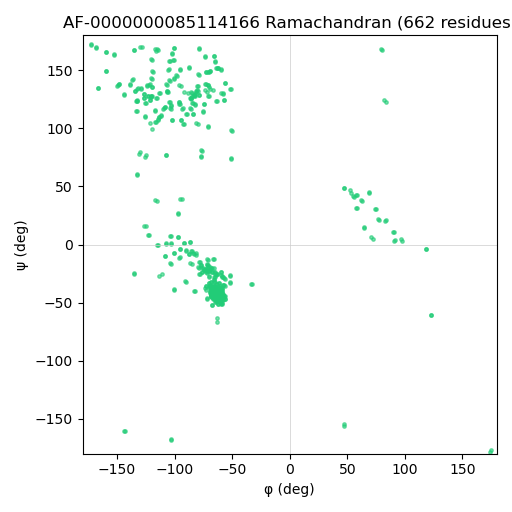. ILE B 1 225 ? 11.719 -14.141 -19.328 1 95.69 225 ILE B C 1
ATOM 4410 O O . ILE B 1 225 ? 12.406 -15.164 -19.281 1 95.69 225 ILE B O 1
ATOM 4414 N N . LYS B 1 226 ? 10.734 -14 -20.141 1 95.88 226 LYS B N 1
ATOM 4415 C CA . LYS B 1 226 ? 10.359 -15.078 -21.047 1 95.88 226 LYS B CA 1
ATOM 4416 C C . LYS B 1 226 ? 11.477 -15.367 -22.047 1 95.88 226 LYS B C 1
ATOM 4418 O O . LYS B 1 226 ? 11.711 -16.531 -22.406 1 95.88 226 LYS B O 1
ATOM 4423 N N . GLU B 1 227 ? 12.086 -14.305 -22.453 1 94.69 227 GLU B N 1
ATOM 4424 C CA . GLU B 1 227 ? 13.234 -14.492 -23.344 1 94.69 227 GLU B CA 1
ATOM 4425 C C . GLU B 1 227 ? 14.32 -15.32 -22.672 1 94.69 227 GLU B C 1
ATOM 4427 O O . GLU B 1 227 ? 14.859 -16.25 -23.281 1 94.69 227 GLU B O 1
ATOM 4432 N N . LEU B 1 228 ? 14.625 -15.023 -21.469 1 94.94 228 LEU B N 1
ATOM 4433 C CA . LEU B 1 228 ? 15.625 -15.766 -20.719 1 94.94 228 LEU B CA 1
ATOM 4434 C C . LEU B 1 228 ? 15.227 -17.234 -20.578 1 94.94 228 LEU B C 1
ATOM 4436 O O . LEU B 1 228 ? 16.016 -18.125 -20.844 1 94.94 228 LEU B O 1
ATOM 4440 N N . LEU B 1 229 ? 13.992 -17.5 -20.172 1 96.31 229 LEU B N 1
ATOM 4441 C CA . LEU B 1 229 ? 13.516 -18.844 -19.844 1 96.31 229 LEU B CA 1
ATOM 4442 C C . LEU B 1 229 ? 13.391 -19.688 -21.094 1 96.31 229 LEU B C 1
ATOM 4444 O O . LEU B 1 229 ? 13.531 -20.922 -21.047 1 96.31 229 LEU B O 1
ATOM 4448 N N . SER B 1 230 ? 13.164 -19.016 -22.188 1 94.38 230 SER B N 1
ATOM 4449 C CA . SER B 1 230 ? 13 -19.75 -23.453 1 94.38 230 SER B CA 1
ATOM 4450 C C . SER B 1 230 ? 14.32 -20.344 -23.906 1 94.38 230 SER B C 1
ATOM 4452 O O . SER B 1 230 ? 14.336 -21.312 -24.688 1 94.38 230 SER B O 1
ATOM 4454 N N . LYS B 1 231 ? 15.336 -19.766 -23.406 1 89.81 231 LYS B N 1
ATOM 4455 C CA . LYS B 1 231 ? 16.656 -20.281 -23.781 1 89.81 231 LYS B CA 1
ATOM 4456 C C . LYS B 1 231 ? 17.031 -21.5 -22.953 1 89.81 231 LYS B C 1
ATOM 4458 O O . LYS B 1 231 ? 17.984 -22.203 -23.281 1 89.81 231 LYS B O 1
ATOM 4463 N N . SER B 1 232 ? 16.266 -21.859 -21.953 1 74.62 232 SER B N 1
ATOM 4464 C CA . SER B 1 232 ? 16.312 -23.062 -21.125 1 74.62 232 SER B CA 1
ATOM 4465 C C . SER B 1 232 ? 17.703 -23.281 -20.547 1 74.62 232 SER B C 1
ATOM 4467 O O . SER B 1 232 ? 18.172 -24.406 -20.422 1 74.62 232 SER B O 1
ATOM 4469 N N . VAL B 1 233 ? 18.188 -22.266 -20.062 1 85.38 233 VAL B N 1
ATOM 4470 C CA . VAL B 1 233 ? 19.562 -22.406 -19.578 1 85.38 233 VAL B CA 1
ATOM 4471 C C . VAL B 1 233 ? 19.578 -22.25 -18.047 1 85.38 233 VAL B C 1
ATOM 4473 O O . VAL B 1 233 ? 20.359 -22.922 -17.359 1 85.38 233 VAL B O 1
ATOM 4476 N N . ALA B 1 234 ? 18.688 -21.578 -17.531 1 95.31 234 ALA B N 1
ATOM 4477 C CA . ALA B 1 234 ? 18.688 -21.312 -16.094 1 95.31 234 ALA B CA 1
ATOM 4478 C C . ALA B 1 234 ? 17.953 -22.406 -15.328 1 95.31 234 ALA B C 1
ATOM 4480 O O . ALA B 1 234 ? 16.875 -22.844 -15.75 1 95.31 234 ALA B O 1
ATOM 4481 N N . ASP B 1 235 ? 18.516 -22.938 -14.312 1 97.44 235 ASP B N 1
ATOM 4482 C CA . ASP B 1 235 ? 17.797 -23.859 -13.453 1 97.44 235 ASP B CA 1
ATOM 4483 C C . ASP B 1 235 ? 17.609 -23.281 -12.047 1 97.44 235 ASP B C 1
ATOM 4485 O O . ASP B 1 235 ? 17.078 -23.953 -11.156 1 97.44 235 ASP B O 1
ATOM 4489 N N . GLY B 1 236 ? 18.094 -22.094 -11.766 1 98.06 236 GLY B N 1
ATOM 4490 C CA . GLY B 1 236 ? 17.891 -21.266 -10.586 1 98.06 236 GLY B CA 1
ATOM 4491 C C . GLY B 1 236 ? 17.922 -19.781 -10.875 1 98.06 236 GLY B C 1
ATOM 4492 O O . GLY B 1 236 ? 18.719 -19.328 -11.695 1 98.06 236 GLY B O 1
ATOM 4493 N N . ILE B 1 237 ? 17.062 -19.047 -10.297 1 98.44 237 ILE B N 1
ATOM 4494 C CA . ILE B 1 237 ? 17.062 -17.594 -10.492 1 98.44 237 ILE B CA 1
ATOM 4495 C C . ILE B 1 237 ? 16.938 -16.891 -9.141 1 98.44 237 ILE B C 1
ATOM 4497 O O . ILE B 1 237 ? 16 -17.156 -8.383 1 98.44 237 ILE B O 1
ATOM 4501 N N . VAL B 1 238 ? 17.875 -16.062 -8.859 1 98.25 238 VAL B N 1
ATOM 4502 C CA . VAL B 1 238 ? 17.797 -15.102 -7.762 1 98.25 238 VAL B CA 1
ATOM 4503 C C . VAL B 1 238 ? 17.156 -13.805 -8.258 1 98.25 238 VAL B C 1
ATOM 4505 O O . VAL B 1 238 ? 17.766 -13.078 -9.055 1 98.25 238 VAL B O 1
ATOM 4508 N N . CYS B 1 239 ? 15.992 -13.547 -7.766 1 97.44 239 CYS B N 1
ATOM 4509 C CA . CYS B 1 239 ? 15.328 -12.305 -8.148 1 97.44 239 CYS B CA 1
ATOM 4510 C C . CYS B 1 239 ? 15.578 -11.211 -7.121 1 97.44 239 CYS B C 1
ATOM 4512 O O . CYS B 1 239 ? 15.688 -11.492 -5.926 1 97.44 239 CYS B O 1
ATOM 4514 N N . THR B 1 240 ? 15.578 -10 -7.551 1 94.44 240 THR B N 1
ATOM 4515 C CA . THR B 1 240 ? 15.922 -8.867 -6.695 1 94.44 240 THR B CA 1
ATOM 4516 C C . THR B 1 240 ? 14.766 -8.523 -5.762 1 94.44 240 THR B C 1
ATOM 4518 O O . THR B 1 240 ? 14.953 -7.809 -4.777 1 94.44 240 THR B O 1
ATOM 4521 N N . ASP B 1 241 ? 13.578 -8.945 -6.07 1 95.69 241 ASP B N 1
ATOM 4522 C CA . ASP B 1 241 ? 12.391 -8.688 -5.258 1 95.69 241 ASP B CA 1
ATOM 4523 C C . ASP B 1 241 ? 11.281 -9.688 -5.566 1 95.69 241 ASP B C 1
ATOM 4525 O O . ASP B 1 241 ? 11.336 -10.383 -6.586 1 95.69 241 ASP B O 1
ATOM 4529 N N . ASP B 1 242 ? 10.328 -9.742 -4.746 1 97.75 242 ASP B N 1
ATOM 4530 C CA . ASP B 1 242 ? 9.273 -10.75 -4.84 1 97.75 242 ASP B CA 1
ATOM 4531 C C . ASP B 1 242 ? 8.406 -10.523 -6.074 1 97.75 242 ASP B C 1
ATOM 4533 O O . ASP B 1 242 ? 7.926 -11.477 -6.688 1 97.75 242 ASP B O 1
ATOM 4537 N N . LEU B 1 243 ? 8.156 -9.297 -6.441 1 96.81 243 LEU B N 1
ATOM 4538 C CA . LEU B 1 243 ? 7.305 -9.016 -7.59 1 96.81 243 LEU B CA 1
ATOM 4539 C C . LEU B 1 243 ? 7.949 -9.516 -8.883 1 96.81 243 LEU B C 1
ATOM 4541 O O . LEU B 1 243 ? 7.27 -10.062 -9.75 1 96.81 243 LEU B O 1
ATOM 4545 N N . THR B 1 244 ? 9.234 -9.312 -8.992 1 96.19 244 THR B N 1
ATOM 4546 C CA . THR B 1 244 ? 9.961 -9.867 -10.125 1 96.19 244 THR B CA 1
ATOM 4547 C C . THR B 1 244 ? 9.891 -11.398 -10.117 1 96.19 244 THR B C 1
ATOM 4549 O O . THR B 1 244 ? 9.703 -12.023 -11.164 1 96.19 244 THR B O 1
ATOM 4552 N N . ALA B 1 245 ? 10.07 -11.961 -8.922 1 97.94 245 ALA B N 1
ATOM 4553 C CA . ALA B 1 245 ? 10 -13.414 -8.789 1 97.94 245 ALA B CA 1
ATOM 4554 C C . ALA B 1 245 ? 8.641 -13.938 -9.234 1 97.94 245 ALA B C 1
ATOM 4556 O O . ALA B 1 245 ? 8.555 -14.992 -9.875 1 97.94 245 ALA B O 1
ATOM 4557 N N . LEU B 1 246 ? 7.586 -13.211 -8.914 1 97.81 246 LEU B N 1
ATOM 4558 C CA . LEU B 1 246 ? 6.242 -13.625 -9.312 1 97.81 246 LEU B CA 1
ATOM 4559 C C . LEU B 1 246 ? 6.09 -13.586 -10.828 1 97.81 246 LEU B C 1
ATOM 4561 O O . LEU B 1 246 ? 5.391 -14.43 -11.398 1 97.81 246 LEU B O 1
ATOM 4565 N N . LEU B 1 247 ? 6.711 -12.633 -11.469 1 97.56 247 LEU B N 1
ATOM 4566 C CA . LEU B 1 247 ? 6.695 -12.578 -12.922 1 97.56 247 LEU B CA 1
ATOM 4567 C C . LEU B 1 247 ? 7.441 -13.766 -13.523 1 97.56 247 LEU B C 1
ATOM 4569 O O . LEU B 1 247 ? 7.051 -14.297 -14.562 1 97.56 247 LEU B O 1
ATOM 45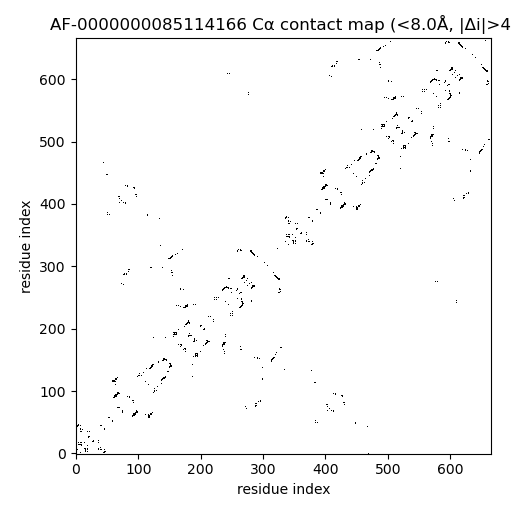73 N N . VAL B 1 248 ? 8.539 -14.172 -12.859 1 97.75 248 VAL B N 1
ATOM 4574 C CA . VAL B 1 248 ? 9.281 -15.352 -13.305 1 97.75 248 VAL B CA 1
ATOM 4575 C C . VAL B 1 248 ? 8.398 -16.594 -13.203 1 97.75 248 VAL B C 1
ATOM 4577 O O . VAL B 1 248 ? 8.336 -17.391 -14.133 1 97.75 248 VAL B O 1
ATOM 4580 N N . LEU B 1 249 ? 7.703 -16.734 -12.07 1 97.31 249 LEU B N 1
ATOM 4581 C CA . LEU B 1 249 ? 6.816 -17.875 -11.883 1 97.31 249 LEU B CA 1
ATOM 4582 C C . LEU B 1 249 ? 5.703 -17.875 -12.922 1 97.31 249 LEU B C 1
ATOM 4584 O O . LEU B 1 249 ? 5.336 -18.938 -13.438 1 97.31 249 LEU B O 1
ATOM 4588 N N . GLN B 1 250 ? 5.18 -16.719 -13.203 1 96.06 250 GLN B N 1
ATOM 4589 C CA . GLN B 1 250 ? 4.148 -16.609 -14.227 1 96.06 250 GLN B CA 1
ATOM 4590 C C . GLN B 1 250 ? 4.676 -17.031 -15.594 1 96.06 250 GLN B C 1
ATOM 4592 O O . GLN B 1 250 ? 4.02 -17.781 -16.312 1 96.06 250 GLN B O 1
ATOM 4597 N N . ALA B 1 251 ? 5.812 -16.5 -15.953 1 96.44 251 ALA B N 1
ATOM 4598 C CA . ALA B 1 251 ? 6.43 -16.828 -17.234 1 96.44 251 ALA B CA 1
ATOM 4599 C C . ALA B 1 251 ? 6.715 -18.312 -17.344 1 96.44 251 ALA B C 1
ATOM 4601 O O . ALA B 1 251 ? 6.496 -18.922 -18.391 1 96.44 251 ALA B O 1
ATOM 4602 N N . ALA B 1 252 ? 7.219 -18.891 -16.25 1 96.75 252 ALA B N 1
ATOM 4603 C CA . ALA B 1 252 ? 7.492 -20.328 -16.219 1 96.75 252 ALA B CA 1
ATOM 4604 C C . ALA B 1 252 ? 6.227 -21.141 -16.5 1 96.75 252 ALA B C 1
ATOM 4606 O O . ALA B 1 252 ? 6.238 -22.062 -17.312 1 96.75 252 ALA B O 1
ATOM 4607 N N . ARG B 1 253 ? 5.141 -20.734 -15.836 1 94.19 253 ARG B N 1
ATOM 4608 C CA . ARG B 1 253 ? 3.861 -21.406 -16.031 1 94.19 253 ARG B CA 1
ATOM 4609 C C . ARG B 1 253 ? 3.418 -21.312 -17.484 1 94.19 253 ARG B C 1
ATOM 4611 O O . ARG B 1 253 ? 2.977 -22.312 -18.062 1 94.19 253 ARG B O 1
ATOM 4618 N N . GLU B 1 254 ? 3.566 -20.188 -18.062 1 93.81 254 GLU B N 1
ATOM 4619 C CA . GLU B 1 254 ? 3.145 -19.953 -19.438 1 93.81 254 GLU B CA 1
ATOM 4620 C C . GLU B 1 254 ? 3.975 -20.781 -20.406 1 93.81 254 GLU B C 1
ATOM 4622 O O . GLU B 1 254 ? 3.475 -21.203 -21.453 1 93.81 254 GLU B O 1
ATOM 4627 N N . LEU B 1 255 ? 5.191 -21.031 -20.047 1 95.62 255 LEU B N 1
ATOM 4628 C CA . LEU B 1 255 ? 6.117 -21.719 -20.922 1 95.62 255 LEU B CA 1
ATOM 4629 C C . LEU B 1 255 ? 6.148 -23.219 -20.625 1 95.62 255 LEU B C 1
ATOM 4631 O O . LEU B 1 255 ? 6.883 -23.969 -21.25 1 95.62 255 LEU B O 1
ATOM 4635 N N . GLY B 1 256 ? 5.406 -23.594 -19.594 1 94.88 256 GLY B N 1
ATOM 4636 C CA . GLY B 1 256 ? 5.348 -25 -19.219 1 94.88 256 GLY B CA 1
ATOM 4637 C C . GLY B 1 256 ? 6.582 -25.484 -18.469 1 94.88 256 GLY B C 1
ATOM 4638 O O . GLY B 1 256 ? 6.926 -26.656 -18.516 1 94.88 256 GLY B O 1
ATOM 4639 N N . ILE B 1 257 ? 7.297 -24.562 -17.875 1 96.62 257 ILE B N 1
ATOM 4640 C CA . ILE B 1 257 ? 8.469 -24.891 -17.062 1 96.62 257 ILE B CA 1
ATOM 4641 C C . ILE B 1 257 ? 8.031 -25.203 -15.633 1 96.62 257 ILE B C 1
ATOM 4643 O O . ILE B 1 257 ? 7.379 -24.375 -14.984 1 96.62 257 ILE B O 1
ATOM 4647 N N . ASN B 1 258 ? 8.414 -26.328 -15.164 1 95.38 258 ASN B N 1
ATOM 4648 C CA . ASN B 1 258 ? 7.988 -26.75 -13.836 1 95.38 258 ASN B CA 1
ATOM 4649 C C . ASN B 1 258 ? 8.859 -26.141 -12.742 1 95.38 258 ASN B C 1
ATOM 4651 O O . ASN B 1 258 ? 10.094 -26.25 -12.789 1 95.38 258 ASN B O 1
ATOM 4655 N N . VAL B 1 259 ? 8.328 -25.562 -11.844 1 96.56 259 VAL B N 1
ATOM 4656 C CA . VAL B 1 259 ? 8.969 -25.094 -10.625 1 96.56 259 VAL B CA 1
ATOM 4657 C C . VAL B 1 259 ? 8.523 -25.953 -9.438 1 96.56 259 VAL B C 1
ATOM 4659 O O . VAL B 1 259 ? 7.328 -26.047 -9.148 1 96.56 259 VAL B O 1
ATOM 4662 N N . PRO B 1 260 ? 9.398 -26.594 -8.82 1 96.69 260 PRO B N 1
ATOM 4663 C CA . PRO B 1 260 ? 10.828 -26.281 -8.734 1 96.69 260 PRO B CA 1
ATOM 4664 C C . PRO B 1 260 ? 11.688 -27.25 -9.547 1 96.69 260 PRO B C 1
ATOM 4666 O O . PRO B 1 260 ? 12.914 -27.141 -9.539 1 96.69 260 PRO B O 1
ATOM 4669 N N . ASN B 1 261 ? 11.125 -28.172 -10.203 1 95.69 261 ASN B N 1
ATOM 4670 C CA . ASN B 1 261 ? 11.906 -29.266 -10.75 1 95.69 261 ASN B CA 1
ATOM 4671 C C . ASN B 1 261 ? 12.812 -28.797 -11.883 1 95.69 261 ASN B C 1
ATOM 4673 O O . ASN B 1 261 ? 13.961 -29.25 -11.984 1 95.69 261 ASN B O 1
ATOM 4677 N N . ASP B 1 262 ? 12.305 -28 -12.766 1 95.88 262 ASP B N 1
ATOM 4678 C CA . ASP B 1 262 ? 13.094 -27.5 -13.891 1 95.88 262 ASP B CA 1
ATOM 4679 C C . ASP B 1 262 ? 13.773 -26.172 -13.547 1 95.88 262 ASP B C 1
ATOM 4681 O O . ASP B 1 262 ? 14.82 -25.844 -14.109 1 95.88 262 ASP B O 1
ATOM 4685 N N . LEU B 1 263 ? 13.117 -25.438 -12.734 1 97.56 263 LEU B N 1
ATOM 4686 C CA . LEU B 1 263 ? 13.57 -24.094 -12.359 1 97.56 263 LEU B CA 1
ATOM 4687 C C . LEU B 1 263 ? 13.258 -23.797 -10.898 1 97.56 263 LEU B C 1
ATOM 4689 O O . LEU B 1 263 ? 12.148 -24.078 -10.43 1 97.56 263 LEU B O 1
ATOM 4693 N N . LYS B 1 264 ? 14.25 -23.375 -10.188 1 98.19 264 LYS B N 1
ATOM 4694 C CA . LYS B 1 264 ? 14.062 -22.906 -8.812 1 98.19 264 LYS B CA 1
ATOM 4695 C C . LYS B 1 264 ? 14.188 -21.391 -8.727 1 98.19 264 LYS B C 1
ATOM 4697 O O . LYS B 1 264 ? 15.031 -20.781 -9.398 1 98.19 264 LYS B O 1
ATOM 4702 N N . VAL B 1 265 ? 13.305 -20.75 -7.961 1 98.56 265 VAL B N 1
ATOM 4703 C CA . VAL B 1 265 ? 13.203 -19.297 -7.969 1 98.56 265 VAL B CA 1
ATOM 4704 C C . VAL B 1 265 ? 13.18 -18.766 -6.535 1 98.56 265 VAL B C 1
ATOM 4706 O O . VAL B 1 265 ? 12.492 -19.328 -5.676 1 98.56 265 VAL B O 1
ATOM 4709 N N . THR B 1 266 ? 13.93 -17.75 -6.254 1 98.62 266 THR B N 1
ATOM 4710 C CA . THR B 1 266 ? 13.859 -17.031 -4.988 1 98.62 266 THR B CA 1
ATOM 4711 C C . THR B 1 266 ? 13.508 -15.57 -5.215 1 98.62 266 THR B C 1
ATOM 4713 O O . THR B 1 266 ? 13.906 -14.977 -6.219 1 98.62 266 THR B O 1
ATOM 4716 N N . GLY B 1 267 ? 12.734 -15.102 -4.305 1 98.31 267 GLY B N 1
ATOM 4717 C CA . GLY B 1 267 ? 12.484 -13.664 -4.273 1 98.31 267 GLY B CA 1
ATOM 4718 C C . GLY B 1 267 ? 13.266 -12.945 -3.191 1 98.31 267 GLY B C 1
ATOM 4719 O O . GLY B 1 267 ? 14.25 -13.477 -2.67 1 98.31 267 GLY B O 1
ATOM 4720 N N . PHE B 1 268 ? 12.898 -11.727 -2.951 1 98.25 268 PHE B N 1
ATOM 4721 C CA . PHE B 1 268 ? 13.461 -10.852 -1.929 1 98.25 268 PHE B CA 1
ATOM 4722 C C . PHE B 1 268 ? 12.414 -9.867 -1.418 1 98.25 268 PHE B C 1
ATOM 4724 O O . PHE B 1 268 ? 11.695 -9.258 -2.207 1 98.25 268 PHE B O 1
ATOM 4731 N N . ASP B 1 269 ? 12.32 -9.625 -0.066 1 98.12 269 ASP B N 1
ATOM 4732 C CA . ASP B 1 269 ? 11.438 -8.727 0.669 1 98.12 269 ASP B CA 1
ATOM 4733 C C . ASP B 1 269 ? 10.617 -9.484 1.707 1 98.12 269 ASP B C 1
ATOM 4735 O O . ASP B 1 269 ? 10.719 -9.211 2.906 1 98.12 269 ASP B O 1
ATOM 4739 N N . GLY B 1 270 ? 9.805 -10.445 1.169 1 98.44 270 GLY B N 1
ATOM 4740 C CA . GLY B 1 270 ? 9.039 -11.289 2.07 1 98.44 270 GLY B CA 1
ATOM 4741 C C . GLY B 1 270 ? 7.941 -10.547 2.801 1 98.44 270 GLY B C 1
ATOM 4742 O O . GLY B 1 270 ? 7.754 -10.727 4.008 1 98.44 270 GLY B O 1
ATOM 4743 N N . THR B 1 271 ? 7.207 -9.719 2.078 1 98.19 271 THR B N 1
ATOM 4744 C CA . THR B 1 271 ? 6.133 -8.945 2.699 1 98.19 271 THR B CA 1
ATOM 4745 C C . THR B 1 271 ? 5.02 -9.867 3.188 1 98.19 271 THR B C 1
ATOM 4747 O O . THR B 1 271 ? 4.918 -11.016 2.742 1 98.19 271 THR B O 1
ATOM 4750 N N . GLU B 1 272 ? 4.172 -9.359 4.086 1 97.19 272 GLU B N 1
ATOM 4751 C CA . GLU B 1 272 ? 3.006 -10.094 4.562 1 97.19 272 GLU B CA 1
ATOM 4752 C C . GLU B 1 272 ? 2.078 -10.469 3.412 1 97.19 272 GLU B C 1
ATOM 4754 O O . GLU B 1 272 ? 1.538 -11.578 3.373 1 97.19 272 GLU B O 1
ATOM 4759 N N . LEU B 1 273 ? 1.888 -9.562 2.484 1 97.56 273 LEU B N 1
ATOM 4760 C CA . LEU B 1 273 ? 1.01 -9.797 1.345 1 97.56 273 LEU B CA 1
ATOM 4761 C C . LEU B 1 273 ? 1.503 -10.977 0.516 1 97.56 273 LEU B C 1
ATOM 4763 O O . LEU B 1 273 ? 0.735 -11.898 0.218 1 97.56 273 LEU B O 1
ATOM 4767 N N . VAL B 1 274 ? 2.779 -10.961 0.182 1 97.56 274 VAL B N 1
ATOM 4768 C CA . VAL B 1 274 ? 3.332 -12.008 -0.67 1 97.56 274 VAL B CA 1
ATOM 4769 C C . VAL B 1 274 ? 3.336 -13.336 0.08 1 97.56 274 VAL B C 1
ATOM 4771 O O . VAL B 1 274 ? 2.982 -14.375 -0.483 1 97.56 274 VAL B O 1
ATOM 4774 N N . SER B 1 275 ? 3.711 -13.281 1.368 1 96.62 275 SER B N 1
ATOM 4775 C CA . SER B 1 275 ? 3.752 -14.5 2.174 1 96.62 275 SER B CA 1
ATOM 4776 C C . SER B 1 275 ? 2.375 -15.141 2.275 1 96.62 275 SER B C 1
ATOM 4778 O O . SER B 1 275 ? 2.26 -16.375 2.34 1 96.62 275 SER B O 1
ATOM 4780 N N . THR B 1 276 ? 1.376 -14.336 2.287 1 96.25 276 THR B N 1
ATOM 4781 C CA . THR B 1 276 ? 0.014 -14.82 2.475 1 96.25 276 THR B CA 1
ATOM 4782 C C . THR B 1 276 ? -0.566 -15.328 1.156 1 96.25 276 THR B C 1
ATOM 4784 O O . THR B 1 276 ? -1.179 -16.391 1.11 1 96.25 276 THR B O 1
ATOM 4787 N N . TYR B 1 277 ? -0.312 -14.672 0.065 1 96.5 277 TYR B N 1
ATOM 4788 C CA . TYR B 1 277 ? -1.064 -14.938 -1.154 1 96.5 277 TYR B CA 1
ATOM 4789 C C . TYR B 1 277 ? -0.196 -15.656 -2.184 1 96.5 277 TYR B C 1
ATOM 4791 O O . TYR B 1 277 ? -0.698 -16.141 -3.201 1 96.5 277 TYR B O 1
ATOM 4799 N N . HIS B 1 278 ? 1.1 -15.727 -1.901 1 96.25 278 HIS B N 1
ATOM 4800 C CA . HIS B 1 278 ? 2.053 -16.516 -2.67 1 96.25 278 HIS B CA 1
ATOM 4801 C C . HIS B 1 278 ? 2.945 -17.344 -1.751 1 96.25 278 HIS B C 1
ATOM 4803 O O . HIS B 1 278 ? 4.172 -17.219 -1.794 1 96.25 278 HIS B O 1
ATOM 4809 N N . PRO B 1 279 ? 2.309 -18.188 -0.993 1 95.12 279 PRO B N 1
ATOM 4810 C CA . PRO B 1 279 ? 3.078 -18.953 -0.008 1 95.12 279 PRO B CA 1
ATOM 4811 C C . PRO B 1 279 ? 4.066 -19.922 -0.652 1 95.12 279 PRO B C 1
ATOM 4813 O O . PRO B 1 279 ? 4.957 -20.438 0.025 1 95.12 279 PRO B O 1
ATOM 4816 N N . GLU B 1 280 ? 3.934 -20.141 -1.916 1 95.06 280 GLU B N 1
ATOM 4817 C CA . GLU B 1 280 ? 4.812 -21.062 -2.631 1 95.06 280 GLU B CA 1
ATOM 4818 C C . GLU B 1 280 ? 6.172 -20.422 -2.902 1 95.06 280 GLU B C 1
ATOM 4820 O O . GLU B 1 280 ? 7.133 -21.125 -3.244 1 95.06 280 GLU B O 1
ATOM 4825 N N . LEU B 1 281 ? 6.273 -19.109 -2.809 1 97.69 281 LEU B N 1
ATOM 4826 C CA . LEU B 1 281 ? 7.496 -18.422 -3.184 1 97.69 281 LEU B CA 1
ATOM 4827 C C . LEU B 1 281 ? 8.516 -18.453 -2.049 1 97.69 281 LEU B C 1
ATOM 4829 O O . LEU B 1 281 ? 8.219 -18.047 -0.924 1 97.69 281 LEU B O 1
ATOM 4833 N N . SER B 1 282 ? 9.688 -19.016 -2.279 1 98.56 282 SER B N 1
ATOM 4834 C CA . SER B 1 282 ? 10.836 -18.859 -1.395 1 98.56 282 SER B CA 1
ATOM 4835 C C . SER B 1 282 ? 11.438 -17.469 -1.521 1 98.56 282 SER B C 1
ATOM 4837 O O . SER B 1 282 ? 11.555 -16.938 -2.625 1 98.56 282 SER B O 1
ATOM 4839 N N . THR B 1 283 ? 11.781 -16.906 -0.425 1 98.75 283 THR B N 1
ATOM 4840 C CA . THR B 1 283 ? 12.227 -15.523 -0.536 1 98.75 283 THR B CA 1
ATOM 4841 C C . THR B 1 283 ? 13.07 -15.125 0.676 1 98.75 283 THR B C 1
ATOM 4843 O O . THR B 1 283 ? 12.93 -15.711 1.752 1 98.75 283 THR B O 1
ATOM 4846 N N . VAL B 1 284 ? 14.023 -14.203 0.443 1 98.81 284 VAL B N 1
ATOM 4847 C CA . VAL B 1 284 ? 14.695 -13.516 1.539 1 98.81 284 VAL B CA 1
ATOM 4848 C C . VAL B 1 284 ? 13.727 -12.539 2.209 1 98.81 284 VAL B C 1
ATOM 4850 O O . VAL B 1 284 ? 13.062 -11.75 1.532 1 98.81 284 VAL B O 1
ATOM 4853 N N . VAL B 1 285 ? 13.602 -12.633 3.512 1 98.81 285 VAL B N 1
ATOM 4854 C CA . VAL B 1 285 ? 12.633 -11.836 4.254 1 98.81 285 VAL B CA 1
ATOM 4855 C C . VAL B 1 285 ? 13.336 -10.688 4.969 1 98.81 285 VAL B C 1
ATOM 4857 O O . VAL B 1 285 ? 14.266 -10.914 5.754 1 98.81 285 VAL B O 1
ATOM 4860 N N . GLN B 1 286 ? 12.984 -9.453 4.656 1 98.69 286 GLN B N 1
ATOM 4861 C CA . GLN B 1 286 ? 13.492 -8.281 5.367 1 98.69 286 GLN B CA 1
ATOM 4862 C C . GLN B 1 286 ? 12.734 -8.07 6.68 1 98.69 286 GLN B C 1
ATOM 4864 O O . GLN B 1 286 ? 11.516 -8.242 6.734 1 98.69 286 GLN B O 1
ATOM 4869 N N . PRO B 1 287 ? 13.398 -7.77 7.758 1 98.56 287 PRO B N 1
ATOM 4870 C CA . PRO B 1 287 ? 12.742 -7.535 9.047 1 98.56 287 PRO B CA 1
ATOM 4871 C C . PRO B 1 287 ? 12.078 -6.164 9.125 1 98.56 287 PRO B C 1
ATOM 4873 O O . PRO B 1 287 ? 12.516 -5.305 9.891 1 98.56 287 PRO B O 1
ATOM 4876 N N . LEU B 1 288 ? 10.938 -5.977 8.5 1 98.12 288 LEU B N 1
ATOM 4877 C CA . LEU B 1 288 ? 10.328 -4.672 8.289 1 98.12 288 LEU B CA 1
ATOM 4878 C C . LEU B 1 288 ? 9.867 -4.062 9.609 1 98.12 288 LEU B C 1
ATOM 4880 O O . LEU B 1 288 ? 9.906 -2.842 9.781 1 98.12 288 LEU B O 1
ATOM 4884 N N . GLU B 1 289 ? 9.383 -4.922 10.547 1 97.69 289 GLU B N 1
ATOM 4885 C CA . GLU B 1 289 ? 9 -4.406 11.859 1 97.69 289 GLU B CA 1
ATOM 4886 C C . GLU B 1 289 ? 10.188 -3.752 12.562 1 97.69 289 GLU B C 1
ATOM 4888 O O . GLU B 1 289 ? 10.062 -2.648 13.094 1 97.69 289 GLU B O 1
ATOM 4893 N N . ASP B 1 290 ? 11.289 -4.418 12.555 1 98.56 290 ASP B N 1
ATOM 4894 C CA . ASP B 1 290 ? 12.5 -3.904 13.188 1 98.56 290 ASP B CA 1
ATOM 4895 C C . ASP B 1 290 ? 13.047 -2.693 12.438 1 98.56 290 ASP B C 1
ATOM 4897 O O . ASP B 1 290 ? 13.531 -1.74 13.047 1 98.56 290 ASP B O 1
ATOM 4901 N N . ILE B 1 291 ? 13.023 -2.746 11.133 1 98.5 291 ILE B N 1
ATOM 4902 C CA . ILE B 1 291 ? 13.484 -1.63 10.312 1 98.5 291 ILE B CA 1
ATOM 4903 C C . ILE B 1 291 ? 12.68 -0.376 10.648 1 98.5 291 ILE B C 1
ATOM 4905 O O . ILE B 1 291 ? 13.25 0.693 10.875 1 98.5 291 ILE B O 1
ATOM 4909 N N . ALA B 1 292 ? 11.359 -0.542 10.711 1 98.5 292 ALA B N 1
ATOM 4910 C CA . ALA B 1 292 ? 10.5 0.588 11.055 1 98.5 292 ALA B CA 1
ATOM 4911 C C . ALA B 1 292 ? 10.867 1.147 12.43 1 98.5 292 ALA B C 1
ATOM 4913 O O . ALA B 1 292 ? 10.961 2.365 12.609 1 98.5 292 ALA B O 1
ATOM 4914 N N . SER B 1 293 ? 11.07 0.263 13.352 1 98.25 293 SER B N 1
ATOM 4915 C CA . SER B 1 293 ? 11.414 0.678 14.711 1 98.25 293 SER B CA 1
ATOM 4916 C C . SER B 1 293 ? 12.719 1.46 14.734 1 98.25 293 SER B C 1
ATOM 4918 O O . SER B 1 293 ? 12.812 2.5 15.391 1 98.25 293 SER B O 1
ATOM 4920 N N . VAL B 1 294 ? 13.742 0.986 14.039 1 98.12 294 VAL B N 1
ATOM 4921 C CA . VAL B 1 294 ? 15.047 1.643 14.023 1 98.12 294 VAL B CA 1
ATOM 4922 C C . VAL B 1 294 ? 14.938 2.998 13.328 1 98.12 294 VAL B C 1
ATOM 4924 O O . VAL B 1 294 ? 15.477 3.996 13.812 1 98.12 294 VAL B O 1
ATOM 4927 N N . LEU B 1 295 ? 14.203 3.064 12.203 1 98.38 295 LEU B N 1
ATOM 4928 C CA . LEU B 1 295 ? 14 4.316 11.484 1 98.38 295 LEU B CA 1
ATOM 4929 C C . LEU B 1 295 ? 13.391 5.375 12.398 1 98.38 295 LEU B C 1
ATOM 4931 O O . LEU B 1 295 ? 13.891 6.5 12.469 1 98.38 295 LEU B O 1
ATOM 4935 N N . ILE B 1 296 ? 12.375 4.988 13.117 1 97.88 296 ILE B N 1
ATOM 4936 C CA . ILE B 1 296 ? 11.609 5.918 13.938 1 97.88 296 ILE B CA 1
ATOM 4937 C C . ILE B 1 296 ? 12.445 6.344 15.148 1 97.88 296 ILE B C 1
ATOM 4939 O O . ILE B 1 296 ? 12.508 7.531 15.477 1 97.88 296 ILE B O 1
ATOM 4943 N N . ASN B 1 297 ? 13.07 5.367 15.789 1 96.25 297 ASN B N 1
ATOM 4944 C CA . ASN B 1 297 ? 13.883 5.68 16.953 1 96.25 297 ASN B CA 1
ATOM 4945 C C . ASN B 1 297 ? 15.016 6.641 16.609 1 96.25 297 ASN B C 1
ATOM 4947 O O . ASN B 1 297 ? 15.273 7.59 17.359 1 96.25 297 ASN B O 1
ATOM 4951 N N . LEU B 1 298 ? 15.664 6.387 15.555 1 96.44 298 LEU B N 1
ATOM 4952 C CA . LEU B 1 298 ? 16.75 7.258 15.117 1 96.44 298 LEU B CA 1
ATOM 4953 C C . LEU B 1 298 ? 16.234 8.664 14.812 1 96.44 298 LEU B C 1
ATOM 4955 O O . LEU B 1 298 ? 16.859 9.648 15.195 1 96.44 298 LEU B O 1
ATOM 4959 N N . LEU B 1 299 ? 15.102 8.727 14.078 1 97 299 LEU B N 1
ATOM 4960 C CA . LEU B 1 299 ? 14.539 10.016 13.711 1 97 299 LEU B CA 1
ATOM 4961 C C . LEU B 1 299 ? 14.164 10.82 14.953 1 97 299 LEU B C 1
ATOM 4963 O O . LEU B 1 299 ? 14.484 12 15.062 1 97 299 LEU B O 1
ATOM 4967 N N . LEU B 1 300 ? 13.484 10.18 15.891 1 94.94 300 LEU B N 1
ATOM 4968 C CA . LEU B 1 300 ? 13.023 10.852 17.094 1 94.94 300 LEU B CA 1
ATOM 4969 C C . LEU B 1 300 ? 14.203 11.305 17.953 1 94.94 300 LEU B C 1
ATOM 4971 O O . LEU B 1 300 ? 14.148 12.359 18.594 1 94.94 300 LEU B O 1
ATOM 4975 N N . GLU B 1 301 ? 15.234 10.469 17.984 1 93.75 301 GLU B N 1
ATOM 4976 C CA . GLU B 1 301 ? 16.453 10.859 18.703 1 93.75 301 GLU B CA 1
ATOM 4977 C C . GLU B 1 301 ? 17.047 12.125 18.094 1 93.75 301 GLU B C 1
ATOM 4979 O O . GLU B 1 301 ? 17.484 13.023 18.828 1 93.75 301 GLU B O 1
ATOM 4984 N N . ARG B 1 302 ? 17.062 12.211 16.828 1 93.56 302 ARG B N 1
ATOM 4985 C CA . ARG B 1 302 ? 17.625 13.367 16.141 1 93.56 302 ARG B CA 1
ATOM 4986 C C . ARG B 1 302 ? 16.766 14.609 16.359 1 93.56 302 ARG B C 1
ATOM 4988 O O . ARG B 1 302 ? 17.281 15.719 16.469 1 93.56 302 ARG B O 1
ATOM 4995 N N . ILE B 1 303 ? 15.477 14.352 16.375 1 92.56 303 ILE B N 1
ATOM 4996 C CA . ILE B 1 303 ? 14.562 15.453 16.625 1 92.56 303 ILE B CA 1
ATOM 4997 C C . ILE B 1 303 ? 14.758 15.992 18.031 1 92.56 303 ILE B C 1
ATOM 4999 O O . ILE B 1 303 ? 14.805 17.203 18.25 1 92.56 303 ILE B O 1
ATOM 5003 N N . LYS B 1 304 ? 14.906 15.125 18.938 1 89.81 304 LYS B N 1
ATOM 5004 C CA . LYS B 1 304 ? 15.031 15.484 20.344 1 89.81 304 LYS B CA 1
ATOM 5005 C C . LYS B 1 304 ? 16.391 16.109 20.625 1 89.81 304 LYS B C 1
ATOM 5007 O O . LYS B 1 304 ? 16.5 17.016 21.453 1 89.81 304 LYS B O 1
ATOM 5012 N N . ASN B 1 305 ? 17.359 15.539 19.969 1 89.69 305 ASN B N 1
ATOM 5013 C CA . ASN B 1 305 ? 18.734 15.992 20.156 1 89.69 305 ASN B CA 1
ATOM 5014 C C . ASN B 1 305 ? 19.391 16.375 18.828 1 89.69 305 ASN B C 1
ATOM 5016 O O . ASN B 1 305 ? 20.328 15.711 18.375 1 89.69 305 ASN B O 1
ATOM 5020 N N . PRO B 1 306 ? 19.078 17.5 18.312 1 82 306 PRO B N 1
ATOM 5021 C CA . PRO B 1 306 ? 19.516 17.844 16.953 1 82 306 PRO B CA 1
ATOM 5022 C C . PRO B 1 306 ? 21.031 18.062 16.875 1 82 306 PRO B C 1
ATOM 5024 O O . PRO B 1 306 ? 21.625 17.875 15.805 1 82 306 PRO B O 1
ATOM 5027 N N . ASP B 1 307 ? 21.688 18.312 17.984 1 83.38 307 ASP B N 1
ATOM 5028 C CA . ASP B 1 307 ? 23.109 18.641 17.953 1 83.38 307 ASP B CA 1
ATOM 5029 C C . ASP B 1 307 ? 23.969 17.438 18.312 1 83.38 307 ASP B C 1
ATOM 5031 O O . ASP B 1 307 ? 25.188 17.484 18.188 1 83.38 307 ASP B O 1
ATOM 5035 N N . GLU B 1 308 ? 23.312 16.469 18.703 1 83.94 308 GLU B N 1
ATOM 5036 C CA . GLU B 1 308 ? 24.062 15.273 19.078 1 83.94 308 GLU B CA 1
ATOM 5037 C C . GLU B 1 308 ? 24.5 14.477 17.859 1 83.94 308 GLU B C 1
ATOM 5039 O O . GLU B 1 308 ? 23.688 14.242 16.953 1 83.94 308 GLU B O 1
ATOM 5044 N N . LYS B 1 309 ? 25.766 14.203 17.875 1 85.44 309 LYS B N 1
ATOM 5045 C CA . LYS B 1 309 ? 26.281 13.398 16.766 1 85.44 309 LYS B CA 1
ATOM 5046 C C . LYS B 1 309 ? 25.797 11.953 16.859 1 85.44 309 LYS B C 1
ATOM 5048 O O . LYS B 1 309 ? 25.719 11.391 17.953 1 85.44 309 LYS B O 1
ATOM 5053 N N . LEU B 1 310 ? 25.422 11.461 15.68 1 84.5 310 LEU B N 1
ATOM 5054 C CA . LEU B 1 310 ? 25.031 10.055 15.641 1 84.5 310 LEU B CA 1
ATOM 5055 C C . LEU B 1 310 ? 26.25 9.148 15.766 1 84.5 310 LEU B C 1
ATOM 5057 O O . LEU B 1 310 ? 27.297 9.438 15.203 1 84.5 310 LEU B O 1
ATOM 5061 N N . LYS B 1 311 ? 26.125 8.148 16.656 1 83.88 311 LYS B N 1
ATOM 5062 C CA . LYS B 1 311 ? 27.203 7.195 16.906 1 83.88 311 LYS B CA 1
ATOM 5063 C C . LYS B 1 311 ? 27.469 6.336 15.68 1 83.88 311 LYS B C 1
ATOM 5065 O O . LYS B 1 311 ? 28.609 5.902 15.445 1 83.88 311 LYS B O 1
ATOM 5070 N N . GLN B 1 312 ? 26.469 6.059 14.938 1 91.62 312 GLN B N 1
ATOM 5071 C CA . GLN B 1 312 ? 26.5 5.184 13.766 1 91.62 312 GLN B CA 1
ATOM 5072 C C . GLN B 1 312 ? 25.672 5.758 12.625 1 91.62 312 GLN B C 1
ATOM 5074 O O . GLN B 1 312 ? 24.609 6.328 12.859 1 91.62 312 GLN B O 1
ATOM 5079 N N . MET B 1 313 ? 26.281 5.637 11.383 1 94.19 313 MET B N 1
ATOM 5080 C CA . MET B 1 313 ? 25.594 6.211 10.234 1 94.19 313 MET B CA 1
ATOM 5081 C C . MET B 1 313 ? 24.922 5.121 9.398 1 94.19 313 MET B C 1
ATOM 5083 O O . MET B 1 313 ? 24.078 5.41 8.555 1 94.19 313 MET B O 1
ATOM 5087 N N . GLU B 1 314 ? 25.359 3.914 9.633 1 95.5 314 GLU B N 1
ATOM 5088 C CA . GLU B 1 314 ? 24.781 2.785 8.914 1 95.5 314 GLU B CA 1
ATOM 5089 C C . GLU B 1 314 ? 24.25 1.73 9.883 1 95.5 314 GLU B C 1
ATOM 5091 O O . GLU B 1 314 ? 24.969 1.269 10.766 1 95.5 314 GLU B O 1
ATOM 5096 N N . TYR B 1 315 ? 23.031 1.439 9.797 1 97.44 315 TYR B N 1
ATOM 5097 C CA . TYR B 1 315 ? 22.359 0.402 10.578 1 97.44 315 TYR B CA 1
ATOM 5098 C C . TYR B 1 315 ? 21.875 -0.728 9.672 1 97.44 315 TYR B C 1
ATOM 5100 O O . TYR B 1 315 ? 20.922 -0.559 8.922 1 97.44 315 TYR B O 1
ATOM 5108 N N . VAL B 1 316 ? 22.531 -1.84 9.734 1 98 316 VAL B N 1
ATOM 5109 C CA . VAL B 1 316 ? 22.234 -2.975 8.859 1 98 316 VAL B CA 1
ATOM 5110 C C . VAL B 1 316 ? 21.594 -4.098 9.68 1 98 316 VAL B C 1
ATOM 5112 O O . VAL B 1 316 ? 22.203 -4.598 10.633 1 98 316 VAL B O 1
ATOM 5115 N N . LEU B 1 317 ? 20.375 -4.453 9.383 1 98.69 317 LEU B N 1
ATOM 5116 C CA . LEU B 1 317 ? 19.641 -5.477 10.125 1 98.69 317 LEU B CA 1
ATOM 5117 C C . LEU B 1 317 ? 19.719 -6.82 9.414 1 98.69 317 LEU B C 1
ATOM 5119 O O . LEU B 1 317 ? 19.672 -6.879 8.18 1 98.69 317 LEU B O 1
ATOM 5123 N N . PRO B 1 318 ? 19.766 -7.875 10.125 1 98.62 318 PRO B N 1
ATOM 5124 C CA . PRO B 1 318 ? 19.859 -9.203 9.531 1 98.62 318 PRO B CA 1
ATOM 5125 C C . PRO B 1 318 ? 18.594 -9.633 8.805 1 98.62 318 PRO B C 1
ATOM 5127 O O . PRO B 1 318 ? 17.484 -9.219 9.195 1 98.62 318 PRO B O 1
ATOM 5130 N N . VAL B 1 319 ? 18.75 -10.453 7.758 1 98.56 319 VAL B N 1
ATOM 5131 C CA . VAL B 1 319 ? 17.641 -11.008 7.008 1 98.56 319 VAL B CA 1
ATOM 5132 C C . VAL B 1 319 ? 17.438 -12.477 7.371 1 98.56 319 VAL B C 1
ATOM 5134 O O . VAL B 1 319 ? 18.312 -13.094 7.988 1 98.56 319 VAL B O 1
ATOM 5137 N N . THR B 1 320 ? 16.266 -12.977 7.148 1 98.56 320 THR B N 1
ATOM 5138 C CA . THR B 1 320 ? 15.984 -14.398 7.223 1 98.56 320 THR B CA 1
ATOM 5139 C C . THR B 1 320 ? 15.547 -14.938 5.859 1 98.56 320 THR B C 1
ATOM 5141 O O . THR B 1 320 ? 15.422 -14.172 4.898 1 98.56 320 THR B O 1
ATOM 5144 N N . PHE B 1 321 ? 15.508 -16.25 5.754 1 98.38 321 PHE B N 1
ATOM 5145 C CA . PHE B 1 321 ? 15.078 -16.875 4.512 1 98.38 321 PHE B CA 1
ATOM 5146 C C . PHE B 1 321 ? 13.875 -17.781 4.75 1 98.38 321 PHE B C 1
ATOM 5148 O O . PHE B 1 321 ? 13.883 -18.594 5.668 1 98.38 321 PHE B O 1
ATOM 5155 N N . LYS B 1 322 ? 12.812 -17.531 4.031 1 98 322 LYS B N 1
ATOM 5156 C CA . LYS B 1 322 ? 11.648 -18.422 4.031 1 98 322 LYS B CA 1
ATOM 5157 C C . LYS B 1 322 ? 11.719 -19.422 2.881 1 98 322 LYS B C 1
ATOM 5159 O O . LYS B 1 322 ? 11.5 -19.062 1.723 1 98 322 LYS B O 1
ATOM 5164 N N . ARG B 1 323 ? 11.992 -20.625 3.154 1 97.25 323 ARG B N 1
ATOM 5165 C CA . ARG B 1 323 ? 12.023 -21.688 2.148 1 97.25 323 ARG B CA 1
ATOM 5166 C C . ARG B 1 323 ? 10.625 -22.219 1.873 1 97.25 323 ARG B C 1
ATOM 5168 O O . ARG B 1 323 ? 9.875 -22.516 2.805 1 97.25 323 ARG B O 1
ATOM 5175 N N . SER B 1 324 ? 10.266 -22.281 0.609 1 96.62 324 SER B N 1
ATOM 5176 C CA . SER B 1 324 ? 8.945 -22.766 0.22 1 96.62 324 SER B CA 1
ATOM 5177 C C . SER B 1 324 ? 9.008 -23.562 -1.076 1 96.62 324 SER B C 1
ATOM 5179 O O . SER B 1 324 ? 10.07 -24.078 -1.436 1 96.62 324 SER B O 1
ATOM 5181 N N . ALA B 1 325 ? 7.938 -23.734 -1.753 1 95.38 325 ALA B N 1
ATOM 5182 C CA . ALA B 1 325 ? 7.77 -24.703 -2.832 1 95.38 325 ALA B CA 1
ATOM 5183 C C . ALA B 1 325 ? 8.57 -24.297 -4.066 1 95.38 325 ALA B C 1
ATOM 5185 O O . ALA B 1 325 ? 8.945 -25.156 -4.875 1 95.38 325 ALA B O 1
ATOM 5186 N N . SER B 1 326 ? 8.906 -23.031 -4.223 1 97.81 326 SER B N 1
ATOM 5187 C CA . SER B 1 326 ? 9.562 -22.578 -5.445 1 97.81 326 SER B CA 1
ATOM 5188 C C . SER B 1 326 ? 11 -23.062 -5.516 1 97.81 326 SER B C 1
ATOM 5190 O O . SER B 1 326 ? 11.641 -22.969 -6.562 1 97.81 326 SER B O 1
ATOM 5192 N N . ILE B 1 327 ? 11.547 -23.578 -4.387 1 96.62 327 ILE B N 1
ATOM 5193 C CA . ILE B 1 327 ? 12.883 -24.156 -4.465 1 96.62 327 ILE B CA 1
ATOM 5194 C C . ILE B 1 327 ? 12.836 -25.609 -3.994 1 96.62 327 ILE B C 1
ATOM 5196 O O . ILE B 1 327 ? 13.875 -26.266 -3.885 1 96.62 327 ILE B O 1
ATOM 5200 N N . GLY B 1 328 ? 11.68 -26.203 -3.752 1 85.12 328 GLY B N 1
ATOM 5201 C CA . GLY B 1 328 ? 11.484 -27.594 -3.396 1 85.12 328 GLY B CA 1
ATOM 5202 C C . GLY B 1 328 ? 11.703 -27.875 -1.921 1 85.12 328 GLY B C 1
ATOM 5203 O O . GLY B 1 328 ? 12.359 -27.094 -1.229 1 85.12 328 GLY B O 1
ATOM 5204 N N . GLN B 1 329 ? 10.617 -28.531 -1.125 1 62.19 329 GLN B N 1
ATOM 5205 C CA . GLN B 1 329 ? 10.781 -28.969 0.257 1 62.19 329 GLN B CA 1
ATOM 5206 C C . GLN B 1 329 ? 12.023 -29.828 0.417 1 62.19 329 GLN B C 1
ATOM 5208 O O . GLN B 1 329 ? 12.367 -30.609 -0.478 1 62.19 329 GLN B O 1
ATOM 5213 N N . ILE B 1 330 ? 13.133 -29.25 0.881 1 50.25 330 ILE B N 1
ATOM 5214 C CA . ILE B 1 330 ? 14.141 -30.25 1.222 1 50.25 330 ILE B CA 1
ATOM 5215 C C . ILE B 1 330 ? 13.531 -31.312 2.129 1 50.25 330 ILE B C 1
ATOM 5217 O O . ILE B 1 330 ? 13.039 -31 3.219 1 50.25 330 ILE B O 1
ATOM 5221 N N . PHE B 1 331 ? 12.719 -32.219 1.676 1 40.75 331 PHE B N 1
ATOM 5222 C CA . PHE B 1 331 ? 12.375 -33.344 2.531 1 40.75 331 PHE B CA 1
ATOM 5223 C C . PHE B 1 331 ? 13.547 -33.719 3.428 1 40.75 331 PHE B C 1
ATOM 5225 O O . PHE B 1 331 ? 13.406 -34.562 4.332 1 40.75 331 PHE B O 1
ATOM 5232 N N . GLY B 1 332 ? 14.844 -33.625 3.092 1 34.22 332 GLY B N 1
ATOM 5233 C CA . GLY B 1 332 ? 15.617 -34.438 4.031 1 34.22 332 GLY B CA 1
ATOM 5234 C C . GLY B 1 332 ? 15.523 -33.938 5.461 1 34.22 332 GLY B C 1
ATOM 5235 O O . GLY B 1 332 ? 15.445 -34.719 6.398 1 34.22 332 GLY B O 1
ATOM 5236 N N . GLN B 1 333 ? 15.961 -32.688 6.008 1 28.33 333 GLN B N 1
ATOM 5237 C CA . GLN B 1 333 ? 16.156 -32.625 7.449 1 28.33 333 GLN B CA 1
ATOM 5238 C C . GLN B 1 333 ? 14.859 -32.281 8.164 1 28.33 333 GLN B C 1
ATOM 5240 O O . GLN B 1 333 ? 14.047 -31.516 7.648 1 28.33 333 GLN B O 1
#

Solvent-accessible surface area (backbone atoms only — not comparable to full-atom values): 34836 Å² total; per-residue (Å²): 131,80,61,45,69,61,52,35,10,62,67,38,70,49,51,55,66,53,49,50,24,55,76,63,70,45,77,95,71,58,69,69,57,45,50,38,43,49,51,28,22,58,74,55,66,46,56,74,51,43,47,64,45,26,72,73,72,39,78,56,43,30,30,36,37,36,32,38,43,44,68,41,64,63,48,12,44,41,50,48,51,35,50,53,54,35,42,77,72,66,31,43,38,34,64,38,70,29,42,91,35,62,67,55,40,50,52,48,53,51,49,40,56,15,57,48,41,48,30,35,43,36,40,55,78,65,75,86,58,66,62,70,76,69,63,85,54,38,50,30,23,40,51,30,86,73,43,97,86,37,33,26,40,34,57,34,36,33,59,41,18,28,49,50,47,50,52,38,40,75,60,64,32,72,40,45,29,38,41,30,56,88,77,46,88,74,38,52,60,42,37,22,49,49,17,34,50,54,44,32,52,73,68,70,46,69,85,40,77,43,78,40,59,85,83,50,51,69,68,57,42,42,53,52,46,40,56,54,58,71,66,67,64,55,29,16,36,40,25,72,26,42,70,58,29,51,42,47,54,49,41,28,56,76,70,69,47,47,66,31,85,57,31,21,43,27,21,24,46,56,38,70,65,49,51,68,77,40,56,46,57,12,22,30,24,47,51,51,72,59,50,30,48,51,52,49,52,53,38,51,48,34,54,74,36,71,82,59,78,75,93,63,54,69,47,70,39,73,58,49,73,46,85,22,45,22,44,42,73,71,74,79,126,131,81,62,45,68,61,51,36,10,62,67,38,72,47,51,54,64,53,47,50,24,57,78,64,69,46,76,97,72,57,69,68,57,46,49,38,42,50,49,28,24,60,75,57,64,46,54,73,49,43,46,64,47,27,72,72,74,39,76,55,44,30,30,36,37,36,32,38,44,46,67,41,64,64,48,11,44,41,49,49,52,37,50,53,54,36,42,76,72,69,31,44,39,35,64,38,70,29,41,92,36,60,68,56,40,51,51,48,53,52,50,40,56,15,57,48,40,48,29,35,43,38,39,57,77,66,75,85,59,67,62,71,76,68,63,83,55,40,49,31,23,40,52,30,85,72,45,96,86,35,33,26,38,34,56,34,38,34,58,41,18,28,50,51,46,49,52,38,42,75,56,65,31,71,40,44,28,38,40,31,55,87,80,45,87,75,39,51,61,41,36,22,49,49,17,34,51,53,45,32,52,75,68,70,45,68,84,41,77,42,78,40,57,87,83,48,52,69,68,57,43,41,54,52,48,42,55,53,58,71,66,66,62,55,27,16,36,41,26,73,26,42,70,59,31,50,43,48,54,50,43,28,56,75,69,69,48,48,66,31,84,56,30,22,44,26,20,24,46,56,37,70,65,48,51,68,78,40,56,45,57,13,21,31,25,47,50,51,71,58,51,33,50,51,51,49,52,53,38,51,48,33,54,74,36,72,83,60,77,73,92,64,55,70,45,72,38,74,57,49,74,46,85,23,46,22,45,44,74,72,74,78,125

Sequence (666 aa):
MRPKLTDVAKKAGVSKTTVSRVINNYGYISEKTRQRVYRAMKELNYQPNSLARSLHGKSTHLIGIIFPSIMNPFYAELVQRVEEKLFDAGYKIILCNSAQNKKKERDYLKMLIANQVDGIIAGTHNLGIEEYKNVGLPIVSFDRYLSETIPTVSCDNYQGGITATKELYEAGARHIYFLGNPHQSGNPTDKRLKGYCDEIDRLKLTRHTHTVSFTESASLKSFSIKELLSKSVADGIV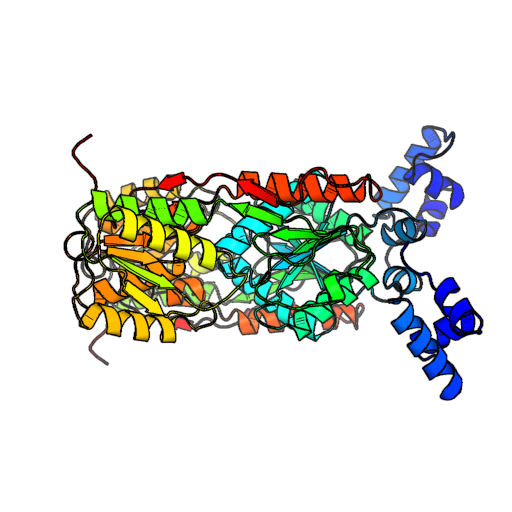CTDDLTALLVLQAARELGINVPNDLKVTGFDGTELVSTYHPELSTVVQPLEDIASVLINLLLERIKNPDEKLKQMEYVLPVTFKRSASIGQIFGQMRPKLTDVAKKAGVSKTTVSRVINNYGYISEKTRQRVYRAMKELNYQPNSLARSLHGKSTHLIGIIFPSIMNPFYAELVQRVEEKLFDAGYKIILCNSAQNKKKERDYLKMLIANQVDGIIAGTHNLGIEEYKNVGLPIVSFDRYLSETIPTVSCDNYQGGITATKELYEAGARHIYFLGNPHQSGNPTDKRLKGYCDEIDRLKLTRHTHTVSFTESASLKSFSIKELLSKSVADGIVCTDDLTALLVLQAARELGINVPNDLKVTGFDGTELVSTYHPELSTVVQPLEDIASVLINLLLERIKNPDEKLKQMEYVLPVTFKRSASIGQIFGQ

pLDDT: mean 89.79, std 11.3, range [27.89, 98.81]

Organism: Ligilactobacillus ruminis (strain ATCC 27782 / RF3) (NCBI:txid1069534)

InterPro domains:
  IPR000843 LacI-type HTH domain [PF00356] (5-49)
  IPR000843 LacI-type HTH domain [PR00036] (4-14)
  IPR000843 LacI-type HTH domain [PR00036] (14-24)
  IPR000843 LacI-type HTH domain [PS50932] (3-57)
  IPR000843 LacI-type HTH domain [SM00354] (2-72)
  IPR000843 LacI-type HTH domain [cd01392] (7-55)
  IPR010982 Lambda repressor-like, DNA-binding domain superfamily [G3DSA:1.10.260.40] (1-60)
  IPR010982 Lambda repressor-like, DNA-binding domain superfamily [SSF47413] (2-60)
  IPR028082 Periplasmic binding protein-like I [SSF53822] (60-313)
  IPR046335 Transcriptional regulator LacI/GalR-like, sensor domain [PF13377] (166-318)

Nearest PDB structures (foldseek):
  1rzr-assembly1_G  TM=8.593E-01  e=4.418E-26  Priestia megaterium
  4rk1-assembly2_D  TM=8.790E-01  e=5.022E-20  Enterococcus faecium DO
  2o20-assembly3_E  TM=8.957E-01  e=1.043E-19  Lactococcus lactis
  4kmr-assembly1_A  TM=8.803E-01  e=3.052E-17  Sanguibacter keddieii DSM 10542
  3clk-assembly1_B  TM=8.739E-01  e=1.176E-16  Lactiplantibacillus plantarum WCFS1